Protein AF-A0A821KWC6-F1 (afdb_monomer_lite)

pLDDT: mean 82.24, std 21.54, range [26.92, 98.75]

Sequence (439 aa):
MLNTHILFLFHLLSICLYTNAFIPYPIIGDGAQTSDSITHTEITQAGFIRCLARFFYDTRIHPNNNNGHTVNEKEYFTNAHTIDDLYKLAYPAYSQAQVELYSLPLKLVLDFVMTSNALVDFDPKTKKLSAAHFDSEAFINGSRRILRLRKTVVNDARTTGKDLTDARQSLGRLLHTLQDFYSHSNWIEMGKTNINGLIGVRENVGSVAGRNQPTCTKNGCTRIERKCTLWERITYRKCPLVYYDCKNNIRPDINNRKLLTSGYLFNQFDENYNLLSKPTNVEKCSHGGVIDDSAHVPAIGGINKDSNTLILSPHSNLHFKAVSLAVLATEQFFNNLRKDIGDKNFNRLFMITPTQAQSQAASNAVKSGHRFRFFTSSLSVSTTQDNSLLTNLTNWIKKRINMIKAILSGWFSRHKNSDVPTYDIKDLGYDSKDMKYFR

Radius of gyration: 22.31 Å; chains: 1; bounding box: 63×44×68 Å

Secondary structure (DSSP, 8-state):
---SSSSSSSSTTTGGGSEETTEEGGG--TTS-------HHHHHHHHHHHHHHHHHIIIIIHHHHTTT----HHHHHHS-B-HHHHHHHH-TT--HHHHHHHHHHHHHHHHHHHHHHHGGGTSTTTTTBHHHHT-TT-HHHHHHHHHHHHHHHHHHHHSTT---HHHHHHHHHHHHHHHHHHHHBSTTTTT--S--TTTTT-S--SPBPPTTS--B-TTS-EEEEEPPPHHHHHHT---SEEEEE-TT-B-HHHHHTT-B-BPBPTTEE-TT--EEPPPTTTTPPB--STT-GGGGSSSPS----SSSSTTT-TTGGGHHHHHHHHHHHHHHHHHHHHHHH-HHHHHHHHTSS--HHHHHHHHHHHHTT---SS--TT--B-S--STHHHHHHHHHHHHHHHHHHHHHHHHHTT----PPP---GGGGS--TTTTGGG-

Structure (mmCIF, N/CA/C/O backbone):
data_AF-A0A821KWC6-F1
#
_entry.id   AF-A0A821KWC6-F1
#
loop_
_atom_site.group_PDB
_atom_site.id
_atom_site.type_symbol
_atom_site.label_atom_id
_atom_site.label_alt_id
_atom_site.label_comp_id
_atom_site.label_asym_id
_atom_site.label_entity_id
_atom_site.label_seq_id
_atom_site.pdbx_PDB_ins_code
_atom_site.Cartn_x
_atom_site.Cartn_y
_atom_site.Cartn_z
_atom_site.occupancy
_atom_site.B_iso_or_equiv
_atom_site.auth_seq_id
_atom_site.auth_comp_id
_atom_site.auth_asym_id
_atom_site.auth_atom_id
_atom_site.pdbx_PDB_model_num
ATOM 1 N N . MET A 1 1 ? 26.840 5.717 39.608 1.00 36.81 1 MET A N 1
ATOM 2 C CA . MET A 1 1 ? 25.381 5.682 39.367 1.00 36.81 1 MET A CA 1
ATOM 3 C C . MET A 1 1 ? 24.954 6.978 38.688 1.00 36.81 1 MET A C 1
ATOM 5 O O . MET A 1 1 ? 24.663 7.926 39.392 1.00 36.81 1 MET A O 1
ATOM 9 N N . LEU A 1 2 ? 25.007 7.039 37.353 1.00 29.22 2 LEU A N 1
ATOM 10 C CA . LEU A 1 2 ? 24.285 7.980 36.472 1.00 29.22 2 LEU A CA 1
ATOM 11 C C . LEU A 1 2 ? 24.812 7.730 35.043 1.00 29.22 2 LEU A C 1
ATOM 13 O O . LEU A 1 2 ? 25.746 8.393 34.617 1.00 29.22 2 LEU A O 1
ATOM 17 N N . ASN A 1 3 ? 24.339 6.693 34.340 1.00 32.12 3 ASN A N 1
ATOM 18 C CA . ASN A 1 3 ? 24.624 6.568 32.894 1.00 32.12 3 ASN A CA 1
ATOM 19 C C . ASN A 1 3 ? 23.718 5.588 32.127 1.00 32.12 3 ASN A C 1
ATOM 21 O O . ASN A 1 3 ? 24.110 5.018 31.117 1.00 32.12 3 ASN A O 1
ATOM 25 N N . THR A 1 4 ? 22.482 5.386 32.584 1.00 28.62 4 THR A N 1
ATOM 26 C CA . THR A 1 4 ? 21.503 4.498 31.925 1.00 28.62 4 THR A CA 1
ATOM 27 C C . THR A 1 4 ? 20.321 5.245 31.303 1.00 28.62 4 THR A C 1
ATOM 29 O O . THR A 1 4 ? 19.531 4.645 30.583 1.00 28.62 4 THR A O 1
ATOM 32 N N . HIS A 1 5 ? 20.220 6.566 31.491 1.00 29.06 5 HIS A N 1
ATOM 33 C CA . HIS A 1 5 ? 19.120 7.376 30.946 1.00 29.06 5 HIS A CA 1
ATOM 34 C C . HIS A 1 5 ? 19.426 8.059 29.600 1.00 29.06 5 HIS A C 1
ATOM 36 O O . HIS A 1 5 ? 18.504 8.537 28.947 1.00 29.06 5 HIS A O 1
ATOM 42 N N . ILE A 1 6 ? 20.682 8.050 29.138 1.00 31.14 6 ILE A N 1
ATOM 43 C CA . ILE A 1 6 ? 21.081 8.641 27.843 1.00 31.14 6 ILE A CA 1
ATOM 44 C C . ILE A 1 6 ? 20.946 7.629 26.686 1.00 31.14 6 ILE A C 1
ATOM 46 O O . ILE A 1 6 ? 20.696 8.015 25.548 1.00 31.14 6 ILE A O 1
ATOM 50 N N . LEU A 1 7 ? 20.974 6.326 26.980 1.00 30.16 7 LEU A N 1
ATOM 51 C CA . LEU A 1 7 ? 20.788 5.256 25.989 1.00 30.16 7 LEU A CA 1
ATOM 52 C C . LEU A 1 7 ? 19.322 5.061 25.553 1.00 30.16 7 LEU A C 1
ATOM 54 O O . LEU A 1 7 ? 19.069 4.534 24.474 1.00 30.16 7 LEU A O 1
ATOM 58 N N . PHE A 1 8 ? 18.346 5.527 26.340 1.00 30.95 8 PHE A N 1
ATOM 59 C CA . PHE A 1 8 ? 16.921 5.295 26.056 1.00 30.95 8 PHE A CA 1
ATOM 60 C C . PHE A 1 8 ? 16.303 6.323 25.092 1.00 30.95 8 PHE A C 1
ATOM 62 O O . PHE A 1 8 ? 15.314 6.036 24.420 1.00 30.95 8 PHE A O 1
ATOM 69 N N . LEU A 1 9 ? 16.898 7.516 24.983 1.00 30.75 9 LEU A N 1
ATOM 70 C CA . LEU A 1 9 ? 16.426 8.588 24.096 1.00 30.75 9 LEU A CA 1
ATOM 71 C C . LEU A 1 9 ? 16.830 8.383 22.626 1.00 30.75 9 LEU A C 1
ATOM 73 O O . LEU A 1 9 ? 16.175 8.922 21.738 1.00 30.75 9 LEU A O 1
ATOM 77 N N . PHE A 1 10 ? 17.833 7.543 22.355 1.00 32.44 10 PHE A N 1
ATOM 78 C CA . PHE A 1 10 ? 18.318 7.272 20.996 1.00 32.44 10 PHE A CA 1
ATOM 79 C C . PHE A 1 10 ? 17.598 6.132 20.267 1.00 32.44 10 PHE A C 1
ATOM 81 O O . PHE A 1 10 ? 17.632 6.070 19.041 1.00 32.44 10 PHE A O 1
ATOM 88 N N . HIS A 1 11 ? 16.861 5.280 20.980 1.00 31.97 11 HIS A N 1
ATOM 89 C CA . HIS A 1 11 ? 15.951 4.313 20.354 1.00 31.97 11 HIS A CA 1
ATOM 90 C C . HIS A 1 11 ? 14.660 4.966 19.818 1.00 31.97 11 HIS A C 1
ATOM 92 O O . HIS A 1 11 ? 14.009 4.423 18.928 1.00 31.97 11 HIS A O 1
ATOM 98 N N . LEU A 1 12 ? 14.303 6.160 20.312 1.00 33.28 12 LEU A N 1
ATOM 99 C CA . LEU A 1 12 ? 13.007 6.810 20.063 1.00 33.28 12 LEU A CA 1
ATOM 100 C C . LEU A 1 12 ? 12.940 7.707 18.815 1.00 33.28 12 LEU A C 1
ATOM 102 O O . LEU A 1 12 ? 11.840 8.060 18.400 1.00 33.28 12 LEU A O 1
ATOM 106 N N . LEU A 1 13 ? 14.066 8.044 18.180 1.00 33.25 13 LEU A N 1
ATOM 107 C CA . LEU A 1 13 ? 14.071 8.811 16.921 1.00 33.25 13 LEU A CA 1
ATOM 108 C C . LEU A 1 13 ? 14.334 7.960 15.678 1.00 33.25 13 LEU A C 1
ATOM 110 O O . LEU A 1 13 ? 14.036 8.397 14.572 1.00 33.25 13 LEU A O 1
ATOM 114 N N . SER A 1 14 ? 14.821 6.733 15.850 1.00 33.91 14 SER A N 1
ATOM 115 C CA . SER A 1 14 ? 15.209 5.888 14.724 1.00 33.91 14 SER A CA 1
ATOM 116 C C . SER A 1 14 ? 14.021 5.152 14.098 1.00 33.91 14 SER A C 1
ATOM 118 O O . SER A 1 14 ? 14.001 4.937 12.891 1.00 33.91 14 SER A O 1
ATOM 120 N N . ILE A 1 15 ? 12.977 4.825 14.877 1.00 34.91 15 ILE A N 1
ATOM 121 C CA . ILE A 1 15 ? 11.899 3.943 14.395 1.00 34.91 15 ILE A CA 1
ATOM 122 C C . ILE A 1 15 ? 10.926 4.633 13.424 1.00 34.91 15 ILE A C 1
ATOM 124 O O . ILE A 1 15 ? 10.483 4.035 12.448 1.00 34.91 15 ILE A O 1
ATOM 128 N N . CYS A 1 16 ? 10.706 5.937 13.598 1.00 33.06 16 CYS A N 1
ATOM 129 C CA . CYS A 1 16 ? 9.899 6.756 12.687 1.00 33.06 16 CYS A CA 1
ATOM 130 C C . CYS A 1 16 ? 10.549 7.012 11.322 1.00 33.06 16 CYS A C 1
ATOM 132 O O . CYS A 1 16 ? 9.898 7.583 10.445 1.00 33.06 16 CYS A O 1
ATOM 134 N N . LEU A 1 17 ? 11.818 6.641 11.165 1.00 34.53 17 LEU A N 1
ATOM 135 C CA . LEU A 1 17 ? 12.586 6.903 9.965 1.00 34.53 17 LEU A CA 1
ATOM 136 C C . LEU A 1 17 ? 12.649 5.676 9.046 1.00 34.53 17 LEU A C 1
ATOM 138 O O . LEU A 1 17 ? 13.048 5.854 7.909 1.00 34.53 17 LEU A O 1
ATOM 142 N N . TYR A 1 18 ? 12.186 4.476 9.453 1.00 39.88 18 TYR A N 1
ATOM 143 C CA . TYR A 1 18 ? 12.576 3.220 8.790 1.00 39.88 18 TYR A CA 1
ATOM 144 C C . TYR A 1 18 ? 11.977 2.874 7.411 1.00 39.88 18 TYR A C 1
ATOM 146 O O . TYR A 1 18 ? 12.364 1.871 6.810 1.00 39.88 18 TYR A O 1
ATOM 154 N N . THR A 1 19 ? 11.115 3.715 6.854 1.00 35.59 19 THR A N 1
ATOM 155 C CA . THR A 1 19 ? 10.655 3.625 5.461 1.00 35.59 19 THR A CA 1
ATOM 156 C C . THR A 1 19 ? 10.680 5.036 4.895 1.00 35.59 19 THR A C 1
ATOM 158 O O . THR A 1 19 ? 9.988 5.900 5.430 1.00 35.59 19 THR A O 1
ATOM 161 N N . ASN A 1 20 ? 11.465 5.309 3.855 1.00 39.12 20 ASN A N 1
ATOM 162 C CA . ASN A 1 20 ? 11.176 6.479 3.034 1.00 39.12 20 ASN A CA 1
ATOM 163 C C . ASN A 1 20 ? 10.318 5.995 1.895 1.00 39.12 20 ASN A C 1
ATOM 165 O O . ASN A 1 20 ? 10.794 5.283 1.015 1.00 39.12 20 ASN A O 1
ATOM 169 N N . ALA A 1 21 ? 9.084 6.470 1.880 1.00 54.44 21 ALA A N 1
ATOM 170 C CA . ALA A 1 21 ? 8.213 6.256 0.755 1.00 54.44 21 ALA A CA 1
ATOM 171 C C . ALA A 1 21 ? 7.944 4.756 0.503 1.00 54.44 21 ALA A C 1
ATOM 173 O O . ALA A 1 21 ? 7.727 4.035 1.480 1.00 54.44 21 ALA A O 1
ATOM 174 N N . PHE A 1 22 ? 7.976 4.288 -0.749 1.00 50.22 22 PHE A N 1
ATOM 175 C CA . PHE A 1 22 ? 7.887 2.857 -1.063 1.00 50.22 22 PHE A CA 1
ATOM 176 C C . PHE A 1 22 ? 9.208 2.073 -0.821 1.00 50.22 22 PHE A C 1
ATOM 178 O O . PHE A 1 22 ? 9.416 1.024 -1.416 1.00 50.22 22 PHE A O 1
ATOM 185 N N . ILE A 1 23 ? 10.147 2.588 -0.004 1.00 43.69 23 ILE A N 1
ATOM 186 C CA . ILE A 1 23 ? 11.490 2.004 0.205 1.00 43.69 23 ILE A CA 1
ATOM 187 C C . ILE A 1 23 ? 11.849 1.915 1.705 1.00 43.69 23 ILE A C 1
ATOM 189 O O . ILE A 1 23 ? 11.586 2.845 2.475 1.00 43.69 23 ILE A O 1
ATOM 193 N N . PRO A 1 24 ? 12.563 0.862 2.146 1.00 36.88 24 PRO A N 1
ATOM 194 C CA . PRO A 1 24 ? 13.120 0.756 3.498 1.00 36.88 24 PRO A CA 1
ATOM 195 C C . PRO A 1 24 ? 14.348 1.672 3.774 1.00 36.88 24 PRO A C 1
ATOM 197 O O . PRO A 1 24 ? 15.262 1.799 2.965 1.00 36.88 24 PRO A O 1
ATOM 200 N N . TYR A 1 25 ? 14.432 2.275 4.967 1.00 38.72 25 TYR A N 1
ATOM 201 C CA . TYR A 1 25 ? 15.448 3.264 5.415 1.00 38.72 25 TYR A CA 1
ATOM 202 C C . TYR A 1 25 ? 16.866 2.794 5.755 1.00 38.72 25 TYR A C 1
ATOM 204 O O . TYR A 1 25 ? 17.677 3.683 5.976 1.00 38.72 25 TYR A O 1
ATOM 212 N N . PRO A 1 26 ? 17.298 1.516 5.767 1.00 34.59 26 PRO A N 1
ATOM 213 C CA . PRO A 1 26 ? 18.737 1.250 5.926 1.00 34.59 26 PRO A CA 1
ATOM 214 C C . PRO A 1 26 ? 19.616 1.945 4.855 1.00 34.59 26 PRO A C 1
ATOM 216 O O . PRO A 1 26 ? 20.838 1.914 4.933 1.00 34.59 26 PRO A O 1
ATOM 219 N N . ILE A 1 27 ? 18.985 2.570 3.856 1.00 37.25 27 ILE A N 1
ATOM 220 C CA . ILE A 1 27 ? 19.553 3.297 2.727 1.00 37.25 27 ILE A CA 1
ATOM 221 C C . ILE A 1 27 ? 19.577 4.830 2.954 1.00 37.25 27 ILE A C 1
ATOM 223 O O . ILE A 1 27 ? 20.298 5.554 2.269 1.00 37.25 27 ILE A O 1
ATOM 227 N N . ILE A 1 28 ? 18.825 5.360 3.922 1.00 39.12 28 ILE A N 1
ATOM 228 C CA . ILE A 1 28 ? 18.679 6.801 4.164 1.00 39.12 28 ILE A CA 1
ATOM 229 C C . ILE A 1 28 ? 19.011 7.075 5.623 1.00 39.12 28 ILE A C 1
ATOM 231 O O . ILE A 1 28 ? 18.931 6.239 6.505 1.00 39.12 28 ILE A O 1
ATOM 235 N N . GLY A 1 29 ? 19.490 8.259 5.872 1.00 32.12 29 GLY A N 1
ATOM 236 C CA . GLY A 1 29 ? 19.976 8.702 7.150 1.00 32.12 29 GLY A CA 1
ATOM 237 C C . GLY A 1 29 ? 20.628 10.034 6.915 1.00 32.12 29 GLY A C 1
ATOM 238 O O . GLY A 1 29 ? 20.449 10.626 5.847 1.00 32.12 29 GLY A O 1
ATOM 239 N N . ASP A 1 30 ? 21.284 10.511 7.957 1.00 34.50 30 ASP A N 1
ATOM 240 C CA . ASP A 1 30 ? 21.000 11.809 8.567 1.00 34.50 30 ASP A CA 1
ATOM 241 C C . ASP A 1 30 ? 21.490 13.047 7.776 1.00 34.50 30 ASP A C 1
ATOM 243 O O . ASP A 1 30 ? 22.080 13.981 8.308 1.00 34.50 30 ASP A O 1
ATOM 247 N N . GLY A 1 31 ? 21.270 13.064 6.462 1.00 36.91 31 GLY A N 1
ATOM 248 C CA . GLY A 1 31 ? 21.761 14.071 5.529 1.00 36.91 31 GLY A CA 1
ATOM 249 C C . GLY A 1 31 ? 21.396 13.844 4.057 1.00 36.91 31 GLY A C 1
ATOM 250 O O . GLY A 1 31 ? 21.562 14.769 3.262 1.00 36.91 31 GLY A O 1
ATOM 251 N N . ALA A 1 32 ? 20.859 12.684 3.656 1.00 37.00 32 ALA A N 1
ATOM 252 C CA . ALA A 1 32 ? 20.119 12.612 2.396 1.00 37.00 32 ALA A CA 1
ATOM 253 C C . ALA A 1 32 ? 18.797 13.345 2.630 1.00 37.00 32 ALA A C 1
ATOM 255 O O . ALA A 1 32 ? 18.061 12.963 3.535 1.00 37.00 32 ALA A O 1
ATOM 256 N N . GLN A 1 33 ? 18.567 14.440 1.892 1.00 42.09 33 GLN A N 1
ATOM 257 C CA . GLN A 1 33 ? 17.364 15.280 1.941 1.00 42.09 33 GLN A CA 1
ATOM 258 C C . GLN A 1 33 ? 16.172 14.488 2.476 1.00 42.09 33 GLN A C 1
ATOM 260 O O . GLN A 1 33 ? 15.801 13.496 1.852 1.00 42.09 33 GLN A O 1
ATOM 265 N N . THR A 1 34 ? 15.625 14.902 3.626 1.00 46.59 34 THR A N 1
ATOM 266 C CA . THR A 1 34 ? 14.348 14.403 4.150 1.00 46.59 34 THR A CA 1
ATOM 267 C C . THR A 1 34 ? 13.349 14.514 3.013 1.00 46.59 34 THR A C 1
ATOM 269 O O . THR A 1 34 ? 12.854 15.607 2.734 1.00 46.59 34 THR A O 1
ATOM 272 N N . SER A 1 35 ? 13.187 13.439 2.254 1.00 56.09 35 SER A N 1
ATOM 273 C CA . SER A 1 35 ? 12.384 13.487 1.054 1.00 56.09 35 SER A CA 1
ATOM 274 C C . SER A 1 35 ? 10.967 13.700 1.571 1.00 56.09 35 SER A C 1
ATOM 276 O O . SER A 1 35 ? 10.542 12.952 2.450 1.00 56.09 35 SER A O 1
ATOM 278 N N . ASP A 1 36 ? 10.245 14.721 1.097 1.00 70.88 36 ASP A N 1
ATOM 279 C CA . ASP A 1 36 ? 8.818 14.918 1.425 1.00 70.88 36 ASP A CA 1
ATOM 280 C C . ASP A 1 36 ? 7.946 13.764 0.847 1.00 70.88 36 ASP A C 1
ATOM 282 O O . ASP A 1 36 ? 6.796 13.965 0.461 1.00 70.88 36 ASP A O 1
ATOM 286 N N . SER A 1 37 ? 8.529 12.578 0.658 1.00 81.81 37 SER A N 1
ATOM 287 C CA . SER A 1 37 ? 7.903 11.401 0.091 1.00 81.81 37 SER A CA 1
ATOM 288 C C . SER A 1 37 ? 6.999 10.748 1.120 1.00 81.81 37 SER A C 1
ATOM 290 O O . SER A 1 37 ? 7.287 10.759 2.314 1.00 81.81 37 SER A O 1
ATOM 292 N N . ILE A 1 38 ? 5.935 10.132 0.629 1.00 83.81 38 ILE A N 1
ATOM 293 C CA . ILE A 1 38 ? 4.884 9.545 1.451 1.00 83.81 38 ILE A CA 1
ATOM 294 C C . ILE A 1 38 ? 5.046 8.028 1.460 1.00 83.81 38 ILE A C 1
ATOM 296 O O . ILE A 1 38 ? 5.144 7.414 0.396 1.00 83.81 38 ILE A O 1
ATOM 300 N N . THR A 1 39 ? 5.065 7.429 2.650 1.00 84.38 39 THR A N 1
ATOM 301 C CA . THR A 1 39 ? 5.297 5.987 2.861 1.00 84.38 39 THR A CA 1
ATOM 302 C C . THR A 1 39 ? 4.055 5.127 2.624 1.00 84.38 39 THR A C 1
ATOM 304 O O . THR A 1 39 ? 2.923 5.608 2.717 1.00 84.38 39 THR A O 1
ATOM 307 N N . HIS A 1 40 ? 4.231 3.812 2.433 1.00 86.44 40 HIS A N 1
ATOM 308 C CA . HIS A 1 40 ? 3.112 2.854 2.485 1.00 86.44 40 HIS A CA 1
ATOM 309 C C . HIS A 1 40 ? 2.303 2.944 3.777 1.00 86.44 40 HIS A C 1
ATOM 311 O O . HIS A 1 40 ? 1.082 2.763 3.784 1.00 86.44 40 HIS A O 1
ATOM 317 N N . THR A 1 41 ? 2.979 3.199 4.898 1.00 84.81 41 THR A N 1
ATOM 318 C CA . THR A 1 41 ? 2.339 3.288 6.210 1.00 84.81 41 THR A CA 1
ATOM 319 C C . THR A 1 41 ? 1.466 4.541 6.298 1.00 84.81 41 THR A C 1
ATOM 321 O O . THR A 1 41 ? 0.310 4.443 6.709 1.00 84.81 41 THR A O 1
ATOM 324 N N . GLU A 1 42 ? 1.934 5.681 5.787 1.00 87.38 42 GLU A N 1
ATOM 325 C CA . GLU A 1 42 ? 1.158 6.921 5.676 1.00 87.38 42 GLU A CA 1
ATOM 326 C C . GLU A 1 42 ? -0.013 6.776 4.691 1.00 87.38 42 GLU A C 1
ATOM 328 O O . GLU A 1 42 ? -1.128 7.195 5.006 1.00 87.38 42 GLU A O 1
ATOM 333 N N . ILE A 1 43 ? 0.187 6.103 3.549 1.00 93.00 43 ILE A N 1
ATOM 334 C CA . ILE A 1 43 ? -0.891 5.763 2.600 1.00 93.00 43 ILE A CA 1
ATOM 335 C C . ILE A 1 43 ? -1.957 4.894 3.279 1.00 93.00 43 ILE A C 1
ATOM 337 O O . ILE A 1 43 ? -3.158 5.146 3.143 1.00 93.00 43 ILE A O 1
ATOM 341 N N . THR A 1 44 ? -1.521 3.884 4.036 1.00 95.94 44 THR A N 1
ATOM 342 C CA . THR A 1 44 ? -2.394 2.969 4.781 1.00 95.94 44 THR A CA 1
ATOM 343 C C . THR A 1 44 ? -3.229 3.719 5.808 1.00 95.94 44 THR A C 1
ATOM 345 O O . THR A 1 44 ? -4.451 3.562 5.842 1.00 95.94 44 THR A O 1
ATOM 348 N N . GLN A 1 45 ? -2.590 4.569 6.611 1.00 95.00 45 GLN A N 1
ATOM 349 C CA . GLN A 1 45 ? -3.279 5.352 7.624 1.00 95.00 45 GLN A CA 1
ATOM 350 C C . GLN A 1 45 ? -4.249 6.361 6.994 1.00 95.00 45 GLN A C 1
ATOM 352 O O . GLN A 1 45 ? -5.392 6.456 7.439 1.00 95.00 45 GLN A O 1
ATOM 357 N N . ALA A 1 46 ? -3.846 7.061 5.929 1.00 94.19 46 ALA A N 1
ATOM 358 C CA . ALA A 1 46 ? -4.702 8.015 5.227 1.00 94.19 46 ALA A CA 1
ATOM 359 C C . ALA A 1 46 ? -5.944 7.344 4.620 1.00 94.19 46 ALA A C 1
ATOM 361 O O . ALA A 1 46 ? -7.067 7.821 4.807 1.00 94.19 46 ALA A O 1
ATOM 362 N N . GLY A 1 47 ? -5.766 6.208 3.938 1.00 96.56 47 GLY A N 1
ATOM 363 C CA . GLY A 1 47 ? -6.880 5.433 3.392 1.00 96.56 47 GLY A CA 1
ATOM 364 C C . GLY A 1 47 ? -7.810 4.889 4.483 1.00 96.56 47 GLY A C 1
ATOM 365 O O . GLY A 1 47 ? -9.031 4.892 4.307 1.00 96.56 47 GLY A O 1
ATOM 366 N N . PHE A 1 48 ? -7.258 4.486 5.634 1.00 98.38 48 PHE A N 1
ATOM 367 C CA . PHE A 1 48 ? -8.051 4.030 6.775 1.00 98.38 48 PHE A CA 1
ATOM 368 C C . PHE A 1 48 ? -8.853 5.163 7.427 1.00 98.38 48 PHE A C 1
ATOM 370 O O . PHE A 1 48 ? -10.044 4.982 7.659 1.00 98.38 48 PHE A O 1
ATOM 377 N N . ILE A 1 49 ? -8.255 6.338 7.671 1.00 97.38 49 ILE A N 1
ATOM 378 C CA . ILE A 1 49 ? -8.948 7.512 8.243 1.00 97.38 49 ILE A CA 1
ATOM 379 C C . ILE A 1 49 ? -10.172 7.881 7.396 1.00 97.38 49 ILE A C 1
ATOM 381 O O . ILE A 1 49 ? -11.262 8.078 7.931 1.00 97.38 49 ILE A O 1
ATOM 385 N N . ARG A 1 50 ? -10.026 7.894 6.066 1.00 96.31 50 ARG A N 1
ATOM 386 C CA . ARG A 1 50 ? -11.130 8.185 5.136 1.00 96.31 50 ARG A CA 1
ATOM 387 C C . ARG A 1 50 ? -12.253 7.145 5.220 1.00 96.31 50 ARG A C 1
ATOM 389 O O . ARG A 1 50 ? -13.430 7.505 5.200 1.00 96.31 50 ARG A O 1
ATOM 396 N N . CYS A 1 51 ? -11.911 5.864 5.368 1.00 97.81 51 CYS A N 1
ATOM 397 C CA . CYS A 1 51 ? -12.894 4.806 5.613 1.00 97.81 51 CYS A CA 1
ATOM 398 C C . CYS A 1 51 ? -13.551 4.929 7.000 1.00 97.81 51 CYS A C 1
ATOM 400 O O . CYS A 1 51 ? -14.755 4.708 7.129 1.00 97.81 51 CYS A O 1
ATOM 402 N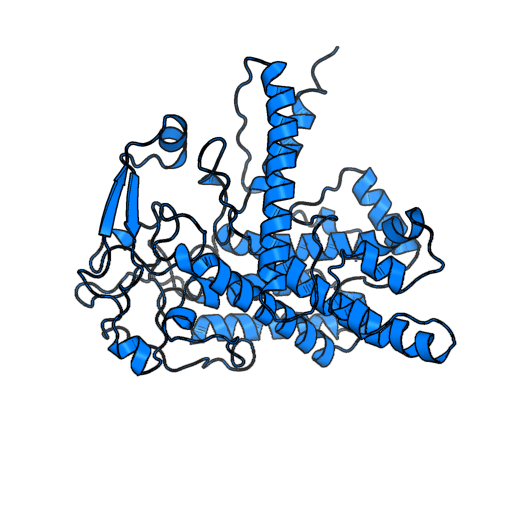 N . LEU A 1 52 ? -12.786 5.283 8.036 1.00 98.31 52 LEU A N 1
ATOM 403 C CA . LEU A 1 52 ? -13.273 5.450 9.405 1.00 98.31 52 LEU A CA 1
ATOM 404 C C . LEU A 1 52 ? -14.266 6.613 9.510 1.00 98.31 52 LEU A C 1
ATOM 406 O O . LEU A 1 52 ? -15.279 6.482 10.191 1.00 98.31 52 LEU A O 1
ATOM 410 N N . ALA A 1 53 ? -14.019 7.711 8.790 1.00 97.31 53 ALA A N 1
ATOM 411 C CA . ALA A 1 53 ? -14.955 8.827 8.698 1.00 97.31 53 ALA A CA 1
ATOM 412 C C . ALA A 1 53 ? -16.319 8.365 8.160 1.00 97.31 53 ALA A C 1
ATOM 414 O O . ALA A 1 53 ? -17.351 8.606 8.778 1.00 97.31 53 ALA A O 1
ATOM 415 N N . ARG A 1 54 ? -16.336 7.591 7.066 1.00 96.50 54 ARG A N 1
ATOM 416 C CA . ARG A 1 54 ? -17.578 6.989 6.545 1.00 96.50 54 ARG A CA 1
ATOM 417 C C . ARG A 1 54 ? -18.215 6.029 7.555 1.00 96.50 54 ARG A C 1
ATOM 419 O O . ARG A 1 54 ? -19.421 6.063 7.753 1.00 96.50 54 ARG A O 1
ATOM 426 N N . PHE A 1 55 ? -17.412 5.200 8.228 1.00 97.81 55 PHE A N 1
ATOM 427 C CA . PHE A 1 55 ? -17.903 4.283 9.261 1.00 97.81 55 PHE A CA 1
ATOM 428 C C . PHE A 1 55 ? -18.636 5.016 10.387 1.00 97.81 55 PHE A C 1
ATOM 430 O O . PHE A 1 55 ? -19.767 4.655 10.711 1.00 97.81 55 PHE A O 1
ATOM 437 N N . PHE A 1 56 ? -18.033 6.051 10.975 1.00 97.62 56 PHE A N 1
ATOM 438 C CA . PHE A 1 56 ? -18.687 6.817 12.034 1.00 97.62 56 PHE A CA 1
ATOM 439 C C . PHE A 1 56 ? -19.860 7.645 11.523 1.00 97.62 56 PHE A C 1
ATOM 441 O O . PHE A 1 56 ? -20.855 7.767 12.241 1.00 97.62 56 PHE A O 1
ATOM 448 N N . TYR A 1 57 ? -19.780 8.164 10.296 1.00 95.69 57 TYR A N 1
ATOM 449 C CA . TYR A 1 57 ? -20.904 8.858 9.688 1.00 95.69 57 TYR A CA 1
ATOM 450 C C . TYR A 1 57 ? -22.139 7.954 9.617 1.00 95.69 57 TYR A C 1
ATOM 452 O O . TYR A 1 57 ? -23.166 8.269 10.217 1.00 95.69 57 TYR A O 1
ATOM 460 N N . ASP A 1 58 ? -22.000 6.782 8.995 1.00 95.00 58 ASP A N 1
ATOM 461 C CA . ASP A 1 58 ? -23.108 5.851 8.772 1.00 95.00 58 ASP A CA 1
ATOM 462 C C . ASP A 1 58 ? -23.655 5.256 10.079 1.00 95.00 58 ASP A C 1
ATOM 464 O O . ASP A 1 58 ? -24.862 5.083 10.239 1.00 95.00 58 ASP A O 1
ATOM 468 N N . THR A 1 59 ? -22.770 4.909 11.020 1.00 95.25 59 THR A N 1
ATOM 469 C CA . THR A 1 59 ? -23.148 4.120 12.209 1.00 95.25 59 THR A CA 1
ATOM 470 C C . THR A 1 59 ? -23.507 4.960 13.429 1.00 95.25 59 THR A C 1
ATOM 472 O O . THR A 1 59 ? -24.106 4.435 14.370 1.00 95.25 59 THR A O 1
ATOM 475 N N . ARG A 1 60 ? -23.117 6.241 13.463 1.00 93.19 60 ARG A N 1
ATOM 476 C CA . ARG A 1 60 ? -23.280 7.105 14.642 1.00 93.19 60 ARG A CA 1
ATOM 477 C C . ARG A 1 60 ? -23.818 8.483 14.294 1.00 93.19 60 ARG A C 1
ATOM 479 O O . ARG A 1 60 ? -24.847 8.870 14.837 1.00 93.19 60 ARG A O 1
ATOM 486 N N . ILE A 1 61 ? -23.146 9.219 13.412 1.00 92.12 61 ILE A N 1
ATOM 487 C CA . ILE A 1 61 ? -23.439 10.644 13.199 1.00 92.12 61 ILE A CA 1
ATOM 488 C C . ILE A 1 61 ? -24.766 10.830 12.469 1.00 92.12 61 ILE A C 1
ATOM 490 O O . ILE A 1 61 ? -25.630 11.527 12.985 1.00 92.12 61 ILE A O 1
ATOM 494 N N . HIS A 1 62 ? -24.966 10.190 11.316 1.00 88.75 62 HIS A N 1
ATOM 495 C CA . HIS A 1 62 ? -26.204 10.327 10.548 1.00 88.75 62 HIS A CA 1
ATOM 496 C C . HIS A 1 62 ? -27.446 9.891 11.356 1.00 88.75 62 HIS A C 1
ATOM 498 O O . HIS A 1 62 ? -28.404 10.662 11.423 1.00 88.75 62 HIS A O 1
ATOM 504 N N . PRO A 1 63 ? -27.442 8.742 12.070 1.00 86.88 63 PRO A N 1
ATOM 505 C CA . PRO A 1 63 ? -28.540 8.387 12.973 1.00 86.88 63 PRO A CA 1
ATOM 506 C C . PRO A 1 63 ? -28.791 9.409 14.094 1.00 86.88 63 PRO A C 1
ATOM 508 O O . PRO A 1 63 ? -29.942 9.715 14.388 1.00 86.88 63 PRO A O 1
ATOM 511 N N . ASN A 1 64 ? -27.737 9.953 14.713 1.00 80.12 64 ASN A N 1
ATOM 512 C CA . ASN A 1 64 ? -27.868 10.939 15.791 1.00 80.12 64 ASN A CA 1
ATOM 513 C C . ASN A 1 64 ? -28.279 12.325 15.287 1.00 80.12 64 ASN A C 1
ATOM 515 O O . ASN A 1 64 ? -28.913 13.075 16.031 1.00 80.12 64 ASN A O 1
ATOM 519 N N . ASN A 1 65 ? -27.943 12.665 14.042 1.00 78.38 65 ASN A N 1
ATOM 520 C CA . ASN A 1 65 ? -28.353 13.924 13.440 1.00 78.38 65 ASN A CA 1
ATOM 521 C C . ASN A 1 65 ? -29.879 14.012 13.320 1.00 78.38 65 ASN A C 1
ATOM 523 O O . ASN A 1 65 ? -30.480 15.049 13.589 1.00 78.38 65 ASN A O 1
ATOM 527 N N . ASN A 1 66 ? -30.520 12.878 13.040 1.00 67.44 66 ASN A N 1
ATOM 528 C CA . ASN A 1 66 ? -31.977 12.760 13.037 1.00 67.44 66 ASN A CA 1
ATOM 529 C C . ASN A 1 66 ? -32.603 12.897 14.443 1.00 67.44 66 ASN A C 1
ATOM 531 O O . ASN A 1 66 ? -33.819 13.012 14.552 1.00 67.44 66 ASN A O 1
ATOM 535 N N . ASN A 1 67 ? -31.782 12.928 15.504 1.00 62.97 67 ASN A N 1
ATOM 536 C CA . ASN A 1 67 ? -32.186 13.030 16.910 1.00 62.97 67 ASN A CA 1
ATOM 537 C C . ASN A 1 67 ? -31.737 14.351 17.579 1.00 62.97 67 ASN A C 1
ATOM 539 O O . ASN A 1 67 ? -31.679 14.427 18.805 1.00 62.97 67 ASN A O 1
ATOM 543 N N . GLY A 1 68 ? -31.405 15.392 16.801 1.00 64.25 68 GLY A N 1
ATOM 544 C CA . GLY A 1 68 ? -31.145 16.746 17.320 1.00 64.25 68 GLY A CA 1
ATOM 545 C C . GLY A 1 68 ? -29.674 17.120 17.545 1.00 64.25 68 GLY A C 1
ATOM 546 O O . GLY A 1 68 ? -29.395 18.232 17.989 1.00 64.25 68 GLY A O 1
ATOM 547 N N . HIS A 1 69 ? -28.722 16.245 17.208 1.00 65.94 69 HIS A N 1
ATOM 548 C CA . HIS A 1 69 ? -27.337 16.663 16.961 1.00 65.94 69 HIS A CA 1
ATOM 549 C C . HIS A 1 69 ? -27.220 17.218 15.530 1.00 65.94 69 HIS A C 1
ATOM 551 O O . HIS A 1 69 ? -27.946 16.792 14.646 1.00 65.94 69 HIS A O 1
ATOM 557 N N . THR A 1 70 ? -26.339 18.179 15.254 1.00 77.12 70 THR A N 1
ATOM 558 C CA . THR A 1 70 ? -26.191 18.706 13.883 1.00 77.12 70 THR A CA 1
ATOM 559 C C . THR A 1 70 ? -24.726 18.802 13.495 1.00 77.12 70 THR A C 1
ATOM 561 O O . THR A 1 70 ? -24.118 19.869 13.566 1.00 77.12 70 THR A O 1
ATOM 564 N N . VAL A 1 71 ? -24.144 17.678 13.074 1.00 84.12 71 VAL A N 1
ATOM 565 C CA . VAL A 1 71 ? -22.893 17.699 12.304 1.00 84.12 71 VAL A CA 1
ATOM 566 C C . VAL A 1 71 ? -23.239 18.012 10.851 1.00 84.12 71 VAL A C 1
ATOM 568 O O . VAL A 1 71 ? -23.988 17.263 10.223 1.00 84.12 71 VAL A O 1
ATOM 571 N N . ASN A 1 72 ? -22.694 19.102 10.307 1.00 89.62 72 ASN A N 1
ATOM 572 C CA . ASN A 1 72 ? -22.862 19.444 8.897 1.00 89.62 72 ASN A CA 1
ATOM 573 C C . ASN A 1 72 ? -22.133 18.412 8.020 1.00 89.62 72 ASN A C 1
ATOM 575 O O . ASN A 1 72 ? -20.913 18.280 8.090 1.00 89.62 72 ASN A O 1
ATOM 579 N N . GLU A 1 73 ? -22.877 17.683 7.188 1.00 89.62 73 GLU A N 1
ATOM 580 C CA . GLU A 1 73 ? -22.333 16.609 6.346 1.00 89.62 73 GLU A CA 1
ATOM 581 C C . GLU A 1 73 ? -21.262 17.109 5.367 1.00 89.62 73 GLU A C 1
ATOM 583 O O . GLU A 1 73 ? -20.204 16.493 5.218 1.00 89.62 73 GLU A O 1
ATOM 588 N N . LYS A 1 74 ? -21.504 18.255 4.724 1.00 89.25 74 LYS A N 1
ATOM 589 C CA . LYS A 1 74 ? -20.569 18.828 3.754 1.00 89.25 74 LYS A CA 1
ATOM 590 C C . LYS A 1 74 ? -19.247 19.191 4.424 1.00 89.25 74 LYS A C 1
ATOM 592 O O . LYS A 1 74 ? -18.186 18.854 3.900 1.00 89.25 74 LYS A O 1
ATOM 597 N N . GLU A 1 75 ? -19.299 19.853 5.575 1.00 89.81 75 GLU A N 1
ATOM 598 C CA . GLU A 1 75 ? -18.102 20.207 6.345 1.00 89.81 75 GLU A CA 1
ATOM 599 C C . GLU A 1 75 ? -17.395 18.965 6.883 1.00 89.81 75 GLU A C 1
ATOM 601 O O . GLU A 1 75 ? -16.174 18.876 6.793 1.00 89.81 75 GLU A O 1
ATOM 606 N N . TYR A 1 76 ? -18.149 17.976 7.368 1.00 91.50 76 TYR A N 1
ATOM 607 C CA . TYR A 1 76 ? -17.601 16.718 7.866 1.00 91.50 76 TYR A CA 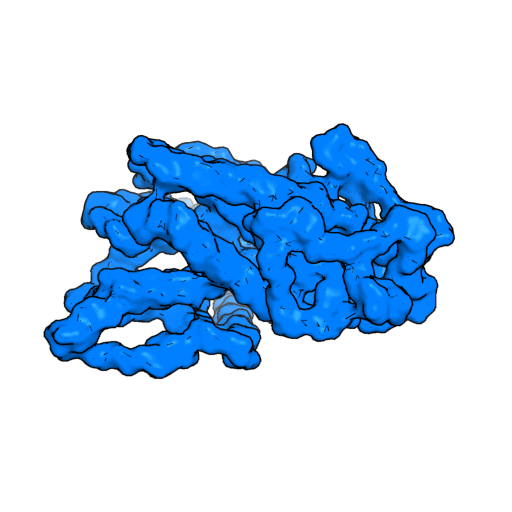1
ATOM 608 C C . TYR A 1 76 ? -16.714 16.033 6.825 1.00 91.50 76 TYR A C 1
ATOM 610 O O . TYR A 1 76 ? -15.589 15.645 7.133 1.00 91.50 76 TYR A O 1
ATOM 618 N N . PHE A 1 77 ? -17.185 15.935 5.582 1.00 90.56 77 PHE A N 1
ATOM 619 C CA . PHE A 1 77 ? -16.441 15.270 4.516 1.00 90.56 77 PHE A CA 1
ATOM 620 C C . PHE A 1 77 ? -15.374 16.158 3.851 1.00 90.56 77 PHE A C 1
ATOM 622 O O . PHE A 1 77 ? -14.405 15.627 3.291 1.00 90.56 77 PHE A O 1
ATOM 629 N N . THR A 1 78 ? -15.502 17.486 3.945 1.00 87.50 78 THR A N 1
ATOM 630 C CA . THR A 1 78 ? -14.527 18.446 3.392 1.00 87.50 78 THR A CA 1
ATOM 631 C C . THR A 1 78 ? -13.346 18.692 4.328 1.00 87.50 78 THR A C 1
ATOM 633 O O . THR A 1 78 ? -12.208 18.797 3.869 1.00 87.50 78 THR A O 1
ATOM 636 N N . ASN A 1 79 ? -13.587 18.755 5.637 1.00 90.12 79 ASN A N 1
ATOM 637 C CA . ASN A 1 79 ? -12.549 19.024 6.623 1.00 90.12 79 ASN A CA 1
ATOM 638 C C . ASN A 1 79 ? -11.610 17.824 6.786 1.00 90.12 79 ASN A C 1
ATOM 640 O O . ASN A 1 79 ? -12.002 16.667 6.625 1.00 90.12 79 ASN A O 1
ATOM 644 N N . ALA A 1 80 ? -10.348 18.113 7.101 1.00 90.69 80 ALA A N 1
ATOM 645 C CA . ALA A 1 80 ? -9.374 17.089 7.442 1.00 90.69 80 ALA A CA 1
ATOM 646 C C . ALA A 1 80 ? -9.509 16.706 8.917 1.00 90.69 80 ALA A C 1
ATOM 648 O O . ALA A 1 80 ? -9.510 17.585 9.775 1.00 90.69 80 ALA A O 1
ATOM 649 N N . HIS A 1 81 ? -9.566 15.404 9.201 1.00 92.88 81 HIS A N 1
ATOM 650 C CA . HIS A 1 81 ? -9.726 14.881 10.559 1.00 92.88 81 HIS A CA 1
ATOM 651 C C . HIS A 1 81 ? -8.607 13.907 10.899 1.00 92.88 81 HIS A C 1
ATOM 653 O O . HIS A 1 81 ? -8.211 13.091 10.063 1.00 92.88 81 HIS A O 1
ATOM 659 N N . THR A 1 82 ? -8.109 13.975 12.128 1.00 94.50 82 THR A N 1
ATOM 660 C CA . THR A 1 82 ? -7.367 12.877 12.755 1.00 94.50 82 THR A CA 1
ATOM 661 C C . THR A 1 82 ? -8.333 11.786 13.226 1.00 94.50 82 THR A C 1
ATOM 663 O O . THR A 1 82 ? -9.552 11.961 13.228 1.00 94.50 82 THR A O 1
ATOM 666 N N . ILE A 1 83 ? -7.804 10.646 13.676 1.00 96.44 83 ILE A N 1
ATOM 667 C CA . ILE A 1 83 ? -8.636 9.612 14.312 1.00 96.44 83 ILE A CA 1
ATOM 668 C C . ILE A 1 83 ? -9.351 10.176 15.547 1.00 96.44 83 ILE A C 1
ATOM 670 O O . ILE A 1 83 ? -10.538 9.918 15.720 1.00 96.44 83 ILE A O 1
ATOM 674 N N . ASP A 1 84 ? -8.676 10.977 16.371 1.00 96.88 84 ASP A N 1
ATOM 675 C CA . ASP A 1 84 ? -9.264 11.512 17.604 1.00 96.88 84 ASP A CA 1
ATOM 676 C C . ASP A 1 84 ? -10.367 12.533 17.323 1.00 96.88 84 ASP A C 1
ATOM 678 O O . ASP A 1 84 ? -11.406 12.491 17.983 1.00 96.88 84 ASP A O 1
ATOM 682 N N . ASP A 1 85 ? -10.207 13.359 16.284 1.00 96.06 85 ASP A N 1
ATOM 683 C CA . ASP A 1 85 ? -11.267 14.260 15.813 1.00 96.06 85 ASP A CA 1
ATOM 684 C C . ASP A 1 85 ? -12.520 13.465 15.417 1.00 96.06 85 ASP A C 1
ATOM 686 O O . ASP A 1 85 ? -13.637 13.801 15.816 1.00 96.06 85 ASP A O 1
ATOM 690 N N . LEU A 1 86 ? -12.341 12.349 14.697 1.00 97.50 86 LEU A N 1
ATOM 691 C CA . LEU A 1 86 ? -13.445 11.477 14.298 1.00 97.50 86 LEU A CA 1
ATOM 692 C C . LEU A 1 86 ? -14.148 10.831 15.503 1.00 97.50 86 LEU A C 1
ATOM 694 O O . LEU A 1 86 ? -15.379 10.787 15.527 1.00 97.50 86 LEU A O 1
ATOM 698 N N . TYR A 1 87 ? -13.407 10.374 16.520 1.00 97.56 87 TYR A N 1
ATOM 699 C CA . TYR A 1 87 ? -14.008 9.882 17.768 1.00 97.56 87 TYR A CA 1
ATOM 700 C C . TYR A 1 87 ? -14.751 10.994 18.509 1.00 97.56 87 TYR A C 1
ATOM 702 O O . TYR A 1 87 ? -15.852 10.756 19.003 1.00 97.56 87 TYR A O 1
ATOM 710 N N . LYS A 1 88 ? -14.190 12.207 18.577 1.00 95.56 88 LYS A N 1
ATOM 711 C CA . LYS A 1 88 ? -14.831 13.339 19.252 1.00 95.56 88 LYS A CA 1
ATOM 712 C C . LYS A 1 88 ? -16.145 13.737 18.576 1.00 95.56 88 LYS A C 1
ATOM 714 O O . LYS A 1 88 ? -17.119 14.012 19.273 1.00 95.56 88 LYS A O 1
ATOM 719 N N . LEU A 1 89 ? -16.193 13.710 17.243 1.00 94.50 89 LEU A N 1
ATOM 720 C CA . LEU A 1 89 ? -17.409 13.961 16.461 1.00 94.50 89 LEU A CA 1
ATOM 721 C C . LEU A 1 89 ? -18.444 12.835 16.615 1.00 94.50 89 LEU A C 1
ATOM 723 O O . LEU A 1 89 ? -19.635 13.110 16.735 1.00 94.50 89 LEU A O 1
ATOM 727 N N . ALA A 1 90 ? -18.006 11.573 16.649 1.00 94.81 90 ALA A N 1
ATOM 728 C CA . ALA A 1 90 ? -18.894 10.420 16.821 1.00 94.81 90 ALA A CA 1
ATOM 729 C C . ALA A 1 90 ? -19.434 10.268 18.258 1.00 94.81 90 ALA A C 1
ATOM 731 O O . ALA A 1 90 ? -20.527 9.731 18.454 1.00 94.81 90 ALA A O 1
ATOM 732 N N . TYR A 1 91 ? -18.679 10.739 19.256 1.00 94.00 91 TYR A N 1
ATOM 733 C CA . TYR A 1 91 ? -18.981 10.640 20.685 1.00 94.00 91 TYR A CA 1
ATOM 734 C C . TYR A 1 91 ? -18.820 12.006 21.376 1.00 94.00 91 TYR A C 1
ATOM 736 O O . TYR A 1 91 ? -17.891 12.198 22.166 1.00 94.00 91 TYR A O 1
ATOM 744 N N . PRO A 1 92 ? -19.732 12.969 21.141 1.00 91.69 92 PRO A N 1
ATOM 745 C CA . PRO A 1 92 ? -19.582 14.339 21.642 1.00 91.69 92 PRO A CA 1
ATOM 746 C C . PRO A 1 92 ? -19.483 14.425 23.173 1.00 91.69 92 PRO A C 1
ATOM 748 O O . PRO A 1 92 ? -18.782 15.297 23.692 1.00 91.69 92 PRO A O 1
ATOM 751 N N . ALA A 1 93 ? -20.114 13.482 23.885 1.00 92.69 93 ALA A N 1
ATOM 752 C CA . ALA A 1 93 ? -20.088 13.369 25.343 1.00 92.69 93 ALA A CA 1
ATOM 753 C C . ALA A 1 93 ? -18.731 12.930 25.926 1.00 92.69 93 ALA A C 1
ATOM 755 O O . ALA A 1 93 ? -18.520 13.067 27.128 1.00 92.69 93 ALA A O 1
ATOM 756 N N . TYR A 1 94 ? -17.811 12.395 25.115 1.00 95.25 94 TYR A N 1
ATOM 757 C CA . TYR A 1 94 ? -16.496 11.991 25.609 1.00 95.25 94 TYR A CA 1
ATOM 758 C C . TYR A 1 94 ? -15.636 13.211 25.942 1.00 95.25 94 TYR A C 1
ATOM 760 O O . TYR A 1 94 ? -15.504 14.143 25.143 1.00 95.25 94 TYR A O 1
ATOM 768 N N . SER A 1 95 ? -14.999 13.190 27.110 1.00 97.38 95 SER A N 1
ATOM 769 C CA . SER A 1 95 ? -13.883 14.084 27.415 1.00 97.38 95 SER A CA 1
ATOM 770 C C . SER A 1 95 ? -12.675 13.763 26.527 1.00 97.38 95 SER A C 1
ATOM 772 O O . SER A 1 95 ? -12.597 12.692 25.922 1.00 97.38 95 SER A O 1
ATOM 774 N N . GLN A 1 96 ? -11.695 14.667 26.477 1.00 95.44 96 GLN A N 1
ATOM 775 C CA . GLN A 1 96 ? -10.455 14.438 25.728 1.00 95.44 96 GLN A CA 1
ATOM 776 C C . GLN A 1 96 ? -9.740 13.148 26.173 1.00 95.44 96 GLN A C 1
ATOM 778 O O . GLN A 1 96 ? -9.361 12.325 25.345 1.00 95.44 96 GLN A O 1
ATOM 783 N N . ALA A 1 97 ? -9.653 12.914 27.486 1.00 96.25 97 ALA A N 1
ATOM 784 C CA . ALA A 1 97 ? -9.051 11.700 28.038 1.00 96.25 97 ALA A CA 1
ATOM 785 C C . ALA A 1 97 ? -9.817 10.425 27.639 1.00 96.25 97 ALA A C 1
ATOM 787 O O . ALA A 1 97 ? -9.215 9.372 27.436 1.00 96.25 97 ALA A O 1
ATOM 788 N N . GLN A 1 98 ? -11.146 10.505 27.504 1.00 97.44 98 GLN A N 1
ATOM 789 C CA . GLN A 1 98 ? -11.949 9.382 27.019 1.00 97.44 98 GLN A CA 1
ATOM 790 C C . GLN A 1 98 ? -11.711 9.122 25.529 1.00 97.44 98 GLN A C 1
ATOM 792 O O . GLN A 1 98 ? -11.563 7.965 25.148 1.00 97.44 98 GLN A O 1
ATOM 797 N N . VAL A 1 99 ? -11.618 10.162 24.694 1.00 97.31 99 VAL A N 1
ATOM 798 C CA . VAL A 1 99 ? -11.259 10.012 23.271 1.00 97.31 99 VAL A CA 1
ATOM 799 C C . VAL A 1 99 ? -9.905 9.317 23.125 1.00 97.31 99 VAL A C 1
ATOM 801 O O . VAL A 1 99 ? -9.789 8.340 22.385 1.00 97.31 99 VAL A O 1
ATOM 804 N N . GLU A 1 100 ? -8.898 9.757 23.877 1.00 93.94 100 GLU A N 1
ATOM 805 C CA . GLU A 1 100 ? -7.563 9.152 23.857 1.00 93.94 100 GLU A CA 1
ATOM 806 C C . GLU A 1 100 ? -7.583 7.689 24.310 1.00 93.94 100 GLU A C 1
ATOM 808 O O . GLU A 1 100 ? -6.967 6.841 23.665 1.00 93.94 100 GLU A O 1
ATOM 813 N N . LEU A 1 101 ? -8.329 7.371 25.372 1.00 95.19 101 LEU A N 1
ATOM 814 C CA . LEU A 1 101 ? -8.443 6.012 25.897 1.00 95.19 101 LEU A CA 1
ATOM 815 C C . LEU A 1 101 ? -9.171 5.065 24.929 1.00 95.19 101 LEU A C 1
ATOM 817 O O . LEU A 1 101 ? -8.682 3.967 24.666 1.00 95.19 101 LEU A O 1
ATOM 821 N N . TYR A 1 102 ? -10.330 5.470 24.400 1.00 97.50 102 TYR A N 1
ATOM 822 C CA . TYR A 1 102 ? -11.185 4.607 23.574 1.00 97.50 102 TYR A CA 1
ATOM 823 C C . TYR A 1 102 ? -10.719 4.490 22.117 1.00 97.50 102 TYR A C 1
ATOM 825 O O . TYR A 1 102 ? -11.051 3.510 21.455 1.00 97.50 102 TYR A O 1
ATOM 833 N N . SER A 1 103 ? -9.922 5.435 21.614 1.00 97.00 103 SER A N 1
ATOM 834 C CA . SER A 1 103 ? -9.277 5.313 20.298 1.00 97.00 103 SER A CA 1
ATOM 835 C C . SER A 1 103 ? -8.013 4.448 20.328 1.00 97.00 103 SER A C 1
ATOM 837 O O . SER A 1 103 ? -7.570 3.959 19.286 1.00 97.00 103 SER A O 1
ATOM 839 N N . LEU A 1 104 ? -7.414 4.239 21.505 1.00 93.75 104 LEU A N 1
ATOM 840 C CA . LEU A 1 104 ? -6.104 3.606 21.632 1.00 93.75 104 LEU A CA 1
ATOM 841 C C . LEU A 1 104 ? -6.035 2.172 21.075 1.00 93.75 104 LEU A C 1
ATOM 843 O O . LEU A 1 104 ? -5.080 1.889 20.346 1.00 93.75 104 LEU A O 1
ATOM 847 N N . PRO A 1 105 ? -7.010 1.272 21.332 1.00 95.81 105 PRO A N 1
ATOM 848 C CA . PRO A 1 105 ? -6.989 -0.068 20.747 1.00 95.81 105 PRO A CA 1
ATOM 849 C C . PRO A 1 105 ? -6.965 -0.055 19.217 1.00 95.81 105 PRO A C 1
ATOM 851 O O . PRO A 1 105 ? -6.185 -0.790 18.614 1.00 95.81 105 PRO A O 1
ATOM 854 N N . LEU A 1 106 ? -7.754 0.822 18.588 1.00 97.88 106 LEU A N 1
ATOM 855 C CA . LEU A 1 106 ? -7.752 0.977 17.136 1.00 97.88 106 LEU A CA 1
ATOM 856 C C . LEU A 1 106 ? -6.387 1.427 16.629 1.00 97.88 106 LEU A C 1
ATOM 858 O O . LEU A 1 106 ? -5.872 0.848 15.674 1.00 97.88 106 LEU A O 1
ATOM 862 N N . LYS A 1 107 ? -5.781 2.431 17.272 1.00 93.94 107 LYS A N 1
ATOM 863 C CA . LYS A 1 107 ? -4.459 2.942 16.884 1.00 93.94 107 LYS A CA 1
ATOM 864 C C . LYS A 1 107 ? -3.403 1.833 16.920 1.00 93.94 107 LYS A C 1
ATOM 866 O O . LYS A 1 107 ? -2.604 1.732 15.995 1.00 93.94 107 LYS A O 1
ATOM 871 N N . LEU A 1 108 ? -3.424 0.979 17.948 1.00 87.94 108 LEU A N 1
ATOM 872 C CA . LEU A 1 108 ? -2.492 -0.151 18.084 1.00 87.94 108 LEU A CA 1
ATOM 873 C C . LEU A 1 108 ? -2.720 -1.214 17.004 1.00 87.94 108 LEU A C 1
ATOM 875 O O . LEU A 1 108 ? -1.769 -1.705 16.399 1.00 87.94 108 LEU A O 1
ATOM 879 N N . VAL A 1 109 ? -3.981 -1.529 16.700 1.00 95.31 109 VAL A N 1
ATOM 880 C CA . VAL A 1 109 ? -4.314 -2.442 15.599 1.00 95.31 109 VAL A CA 1
ATOM 881 C C . VAL A 1 109 ? -3.872 -1.876 14.248 1.00 95.31 109 VAL A C 1
ATOM 883 O O . VAL A 1 109 ? -3.349 -2.616 13.414 1.00 95.31 109 VAL A O 1
ATOM 886 N N . LEU A 1 110 ? -4.062 -0.578 14.015 1.00 95.50 110 LEU A N 1
ATOM 887 C CA . LEU A 1 110 ? -3.658 0.063 12.770 1.00 95.50 110 LEU A CA 1
ATOM 888 C C . LEU A 1 110 ? -2.131 0.099 12.626 1.00 95.50 110 LEU A C 1
ATOM 890 O O . LEU A 1 110 ? -1.627 -0.234 11.557 1.00 95.50 110 LEU A O 1
ATOM 894 N N . ASP A 1 111 ? -1.399 0.398 13.702 1.00 86.44 111 ASP A N 1
ATOM 895 C CA . ASP A 1 111 ? 0.068 0.318 13.739 1.00 86.44 111 ASP A CA 1
ATOM 896 C C . ASP A 1 111 ? 0.581 -1.083 13.389 1.00 86.44 111 ASP A C 1
ATOM 898 O O . ASP A 1 111 ? 1.543 -1.246 12.637 1.00 86.44 111 ASP A O 1
ATOM 902 N N . PHE A 1 112 ? -0.112 -2.112 13.871 1.00 84.81 112 PHE A N 1
ATOM 903 C CA . PHE A 1 112 ? 0.200 -3.497 13.556 1.00 84.81 112 PHE A CA 1
ATOM 904 C C . PHE A 1 112 ? -0.025 -3.836 12.068 1.00 84.81 112 PHE A C 1
ATOM 906 O O . PHE A 1 112 ? 0.814 -4.485 11.431 1.00 84.81 112 PHE A O 1
ATOM 913 N N . VAL A 1 113 ? -1.127 -3.359 11.480 1.00 95.25 113 VAL A N 1
ATOM 914 C CA . VAL A 1 113 ? -1.393 -3.492 10.035 1.00 95.25 113 VAL A CA 1
ATOM 915 C C . VAL A 1 113 ? -0.333 -2.743 9.221 1.00 95.25 113 VAL A C 1
ATOM 917 O O . VAL A 1 113 ? 0.196 -3.297 8.258 1.00 95.25 113 VAL A O 1
ATOM 920 N N . MET A 1 114 ? 0.023 -1.522 9.626 1.00 89.25 114 MET A N 1
ATOM 921 C CA . MET A 1 114 ? 1.075 -0.709 9.000 1.00 89.25 114 MET A CA 1
ATOM 922 C C . MET A 1 114 ? 2.446 -1.387 9.097 1.00 89.25 114 MET A C 1
ATOM 924 O O . MET A 1 114 ? 3.183 -1.421 8.118 1.00 89.25 114 MET A O 1
ATOM 928 N N . THR A 1 115 ? 2.756 -2.011 10.233 1.00 81.62 115 THR A N 1
ATOM 929 C CA . THR A 1 115 ? 3.979 -2.804 10.413 1.00 81.62 115 THR A CA 1
ATOM 930 C C . THR A 1 115 ? 4.008 -3.988 9.453 1.00 81.62 115 THR A C 1
ATOM 932 O O . THR A 1 115 ? 5.004 -4.211 8.773 1.00 81.62 115 THR A O 1
ATOM 935 N N . SER A 1 116 ? 2.901 -4.722 9.336 1.00 87.62 116 SER A N 1
ATOM 936 C CA . SER A 1 116 ? 2.796 -5.858 8.411 1.00 87.62 116 SER A CA 1
ATOM 937 C C . SER A 1 116 ? 2.856 -5.444 6.938 1.00 87.62 116 SER A C 1
ATOM 939 O O . SER A 1 116 ? 3.269 -6.248 6.105 1.00 87.62 116 SER A O 1
ATOM 941 N N . ASN A 1 117 ? 2.441 -4.214 6.621 1.00 93.06 117 ASN A N 1
ATOM 942 C CA . ASN A 1 117 ? 2.640 -3.600 5.313 1.00 93.06 117 ASN A CA 1
ATOM 943 C C . ASN A 1 117 ? 4.136 -3.337 5.074 1.00 93.06 117 ASN A C 1
ATOM 945 O O . ASN A 1 117 ? 4.708 -3.922 4.160 1.00 93.06 117 ASN A O 1
ATOM 949 N N . ALA A 1 118 ? 4.784 -2.563 5.949 1.00 81.50 118 ALA A N 1
ATOM 950 C CA . ALA A 1 118 ? 6.198 -2.213 5.811 1.00 81.50 118 ALA A CA 1
ATOM 951 C C . ALA A 1 118 ? 7.117 -3.445 5.740 1.00 81.50 118 ALA A C 1
ATOM 953 O O . ALA A 1 118 ? 8.075 -3.464 4.978 1.00 81.50 118 ALA A O 1
ATOM 954 N N . LEU A 1 119 ? 6.815 -4.507 6.498 1.00 83.06 119 LEU A N 1
ATOM 955 C CA . LEU A 1 119 ? 7.621 -5.732 6.525 1.00 83.06 119 LEU A CA 1
ATOM 956 C C . LEU A 1 119 ? 7.717 -6.458 5.177 1.00 83.06 119 LEU A C 1
ATOM 958 O O . LEU A 1 119 ? 8.611 -7.290 5.031 1.00 83.06 119 LEU A O 1
ATOM 962 N N . VAL A 1 120 ? 6.851 -6.174 4.199 1.00 86.81 120 VAL A N 1
ATOM 963 C CA . VAL A 1 120 ? 6.936 -6.815 2.878 1.00 86.81 120 VAL A CA 1
ATOM 964 C C . VAL A 1 120 ? 8.266 -6.497 2.179 1.00 86.81 120 VAL A C 1
ATOM 966 O O . VAL A 1 120 ? 8.834 -7.405 1.571 1.00 86.81 120 VAL A O 1
ATOM 969 N N . ASP A 1 121 ? 8.825 -5.301 2.386 1.00 82.62 121 ASP A N 1
ATOM 970 C CA . ASP A 1 121 ? 10.134 -4.879 1.851 1.00 82.62 121 ASP A CA 1
ATOM 971 C C . ASP A 1 121 ? 11.341 -5.496 2.569 1.00 82.62 121 ASP A C 1
ATOM 973 O O . ASP A 1 121 ? 12.473 -5.446 2.079 1.00 82.62 121 ASP A O 1
ATOM 977 N N . PHE A 1 122 ? 11.134 -6.072 3.754 1.00 78.50 122 PHE A N 1
ATOM 978 C CA . PHE A 1 122 ? 12.217 -6.577 4.601 1.00 78.50 122 PHE A CA 1
ATOM 979 C C . PHE A 1 122 ? 12.222 -8.100 4.719 1.00 78.50 122 PHE A C 1
ATOM 981 O O . PHE A 1 122 ? 13.293 -8.706 4.827 1.00 78.50 122 PHE A O 1
ATOM 988 N N . ASP A 1 123 ? 11.043 -8.726 4.698 1.00 80.50 123 ASP A N 1
ATOM 989 C CA . ASP A 1 123 ? 10.888 -10.170 4.834 1.00 80.50 123 ASP A CA 1
ATOM 990 C C . ASP A 1 123 ? 11.607 -10.865 3.663 1.00 80.50 123 ASP A C 1
ATOM 992 O O . ASP A 1 123 ? 11.272 -10.621 2.499 1.00 80.50 123 ASP A O 1
ATOM 996 N N . PRO A 1 124 ? 12.594 -11.747 3.929 1.00 80.75 124 PRO A N 1
ATOM 997 C CA . PRO A 1 124 ? 13.337 -12.456 2.891 1.00 80.75 124 PRO A CA 1
ATOM 998 C C . PRO A 1 124 ? 12.462 -13.190 1.872 1.00 80.75 124 PRO A C 1
ATOM 1000 O O . PRO A 1 124 ? 12.901 -13.394 0.742 1.00 80.75 124 PRO A O 1
ATOM 1003 N N . LYS A 1 125 ? 11.241 -13.584 2.256 1.00 88.06 125 LYS A N 1
ATOM 1004 C CA . LYS A 1 125 ? 10.294 -14.279 1.379 1.00 88.06 125 LYS A CA 1
ATOM 1005 C C . LYS A 1 125 ? 9.548 -13.346 0.433 1.00 88.06 125 LYS A C 1
ATOM 1007 O O . LYS A 1 125 ? 9.017 -13.834 -0.560 1.00 88.06 125 LYS A O 1
ATOM 1012 N N . THR A 1 126 ? 9.463 -12.051 0.737 1.00 90.88 126 THR A N 1
ATOM 1013 C CA . THR A 1 126 ? 8.651 -11.109 -0.045 1.00 90.88 126 THR A CA 1
ATOM 1014 C C . THR A 1 126 ? 9.436 -9.962 -0.653 1.00 90.88 126 THR A C 1
ATOM 1016 O O . THR A 1 126 ? 9.104 -9.602 -1.770 1.00 90.88 126 THR A O 1
ATOM 1019 N N . LYS A 1 127 ? 10.525 -9.492 -0.030 1.00 86.25 127 LYS A N 1
ATOM 1020 C CA . LYS A 1 127 ? 11.321 -8.322 -0.467 1.00 86.25 127 LYS A CA 1
ATOM 1021 C C . LYS A 1 127 ? 11.871 -8.364 -1.900 1.00 86.25 127 LYS A C 1
ATOM 1023 O O . LYS A 1 127 ? 12.432 -7.400 -2.409 1.00 86.25 127 LYS A O 1
ATOM 1028 N N . LYS A 1 128 ? 11.876 -9.555 -2.496 1.00 91.88 128 LYS A N 1
ATOM 1029 C CA . LYS A 1 128 ? 12.354 -9.846 -3.853 1.00 91.88 128 LYS A CA 1
ATOM 1030 C C . LYS A 1 128 ? 11.343 -10.689 -4.633 1.00 91.88 128 LYS A C 1
ATOM 1032 O O . LYS A 1 128 ? 11.650 -11.153 -5.723 1.00 91.88 128 LYS A O 1
ATOM 1037 N N . LEU A 1 129 ? 10.144 -10.887 -4.093 1.00 97.12 129 LEU A N 1
ATOM 1038 C CA . LEU A 1 129 ? 9.077 -11.618 -4.756 1.00 97.12 129 LEU A CA 1
ATOM 1039 C C . LEU A 1 129 ? 8.363 -10.675 -5.722 1.00 97.12 129 LEU A C 1
ATOM 1041 O O . LEU A 1 129 ? 7.645 -9.780 -5.282 1.00 97.12 129 LEU A O 1
ATOM 1045 N N . SER A 1 130 ? 8.475 -10.905 -7.030 1.00 97.44 130 SER A N 1
ATOM 1046 C CA . SER A 1 130 ? 7.881 -10.003 -8.028 1.00 97.44 130 SER A CA 1
ATOM 1047 C C . SER A 1 130 ? 6.365 -9.839 -7.857 1.00 97.44 130 SER A C 1
ATOM 1049 O O . SER A 1 130 ? 5.832 -8.744 -8.005 1.00 97.44 130 SER A O 1
ATOM 1051 N N . ALA A 1 131 ? 5.655 -10.894 -7.441 1.00 98.06 131 ALA A N 1
ATOM 1052 C CA . ALA A 1 131 ? 4.223 -10.821 -7.148 1.00 98.06 131 ALA A CA 1
ATOM 1053 C C . ALA A 1 131 ? 3.878 -9.960 -5.915 1.00 98.06 131 ALA A C 1
ATOM 1055 O O . ALA A 1 131 ? 2.742 -9.512 -5.791 1.00 98.06 131 ALA A O 1
ATOM 1056 N N . ALA A 1 132 ? 4.808 -9.743 -4.978 1.00 97.62 132 ALA A N 1
ATOM 1057 C CA . ALA A 1 132 ? 4.571 -8.872 -3.827 1.00 97.62 132 ALA A CA 1
ATOM 1058 C C . ALA A 1 132 ? 4.635 -7.383 -4.189 1.00 97.62 132 ALA A C 1
ATOM 1060 O O . ALA A 1 132 ? 3.946 -6.610 -3.526 1.00 97.62 132 ALA A O 1
ATOM 1061 N N . HIS A 1 133 ? 5.365 -7.041 -5.254 1.00 97.25 133 HIS A N 1
ATOM 1062 C CA . HIS A 1 133 ? 5.695 -5.667 -5.643 1.00 97.25 133 HIS A CA 1
ATOM 1063 C C . HIS A 1 133 ? 5.194 -5.275 -7.043 1.00 97.25 133 HIS A C 1
ATOM 1065 O O . HIS A 1 133 ? 5.476 -4.195 -7.540 1.00 97.25 133 HIS A O 1
ATOM 1071 N N . PHE A 1 134 ? 4.459 -6.162 -7.725 1.00 97.75 134 PHE A N 1
ATOM 1072 C CA . PHE A 1 134 ? 4.073 -5.987 -9.132 1.00 97.75 134 PHE A CA 1
ATOM 1073 C C . PHE A 1 134 ? 5.250 -5.821 -10.109 1.00 97.75 134 PHE A C 1
ATOM 1075 O O . PHE A 1 134 ? 5.035 -5.412 -11.249 1.00 97.75 134 PHE A O 1
ATOM 1082 N N . ASP A 1 135 ? 6.467 -6.198 -9.723 1.00 96.94 135 ASP A N 1
ATOM 1083 C CA . ASP A 1 135 ? 7.656 -6.139 -10.575 1.00 96.94 135 ASP A CA 1
ATOM 1084 C C . ASP A 1 135 ? 7.621 -7.197 -11.689 1.00 96.94 135 ASP A C 1
ATOM 1086 O O . ASP A 1 135 ? 6.822 -8.135 -11.667 1.00 96.94 135 ASP A O 1
ATOM 1090 N N . SER A 1 136 ? 8.507 -7.073 -12.679 1.00 96.56 136 SER A N 1
ATOM 1091 C CA . SER A 1 136 ? 8.668 -8.038 -13.788 1.00 96.56 136 SER A CA 1
ATOM 1092 C C . SER A 1 136 ? 7.392 -8.387 -14.537 1.00 96.56 136 SER A C 1
ATOM 1094 O O . SER A 1 136 ? 7.210 -9.514 -14.995 1.00 96.56 136 SER A O 1
ATOM 1096 N N . GLU A 1 137 ? 6.484 -7.425 -14.640 1.00 97.69 137 GLU A N 1
ATOM 1097 C CA . GLU A 1 137 ? 5.191 -7.570 -15.299 1.00 97.69 137 GLU A CA 1
ATOM 1098 C C . GLU A 1 137 ? 4.308 -8.660 -14.654 1.00 97.69 137 GLU A C 1
ATOM 1100 O O . GLU A 1 137 ? 3.359 -9.150 -15.270 1.00 97.69 137 GLU A O 1
ATOM 1105 N N . ALA A 1 138 ? 4.563 -9.004 -13.383 1.00 97.31 138 ALA A N 1
ATOM 1106 C CA . ALA A 1 138 ? 3.865 -10.035 -12.612 1.00 97.31 138 ALA A CA 1
ATOM 1107 C C . ALA A 1 138 ? 2.452 -9.605 -12.157 1.00 97.31 138 ALA A C 1
ATOM 1109 O O . ALA A 1 138 ? 2.028 -9.890 -11.038 1.00 97.31 138 ALA A O 1
ATOM 1110 N N . PHE A 1 139 ? 1.685 -8.925 -13.016 1.00 98.19 139 PHE A N 1
ATOM 1111 C CA . PHE A 1 139 ? 0.379 -8.344 -12.681 1.00 98.19 139 PHE A CA 1
ATOM 1112 C C . PHE A 1 139 ? -0.682 -9.376 -12.308 1.00 98.19 139 PHE A C 1
ATOM 1114 O O . PHE A 1 139 ? -1.423 -9.189 -11.342 1.00 98.19 139 PHE A O 1
ATOM 1121 N N . ILE A 1 140 ? -0.736 -10.490 -13.037 1.00 97.44 140 ILE A N 1
ATOM 1122 C CA . ILE A 1 140 ? -1.680 -11.572 -12.738 1.00 97.44 140 ILE A CA 1
ATOM 1123 C C . ILE A 1 140 ? -1.334 -12.203 -11.384 1.00 97.44 140 ILE A C 1
ATOM 1125 O O . ILE A 1 140 ? -2.205 -12.401 -10.538 1.00 97.44 140 ILE A O 1
ATOM 1129 N N . ASN A 1 141 ? -0.051 -12.481 -11.159 1.00 97.81 141 ASN A N 1
ATOM 1130 C CA . ASN A 1 141 ? 0.467 -13.077 -9.932 1.00 97.81 141 ASN A CA 1
ATOM 1131 C C . ASN A 1 141 ? 0.269 -12.160 -8.715 1.00 97.81 141 ASN A C 1
ATOM 1133 O O . ASN A 1 141 ? -0.228 -12.612 -7.682 1.00 97.81 141 ASN A O 1
ATOM 1137 N N . GLY A 1 142 ? 0.561 -10.865 -8.852 1.00 98.19 142 GLY A N 1
ATOM 1138 C CA . GLY A 1 142 ? 0.332 -9.876 -7.801 1.00 98.19 142 GLY A CA 1
ATOM 1139 C C . GLY A 1 142 ? -1.146 -9.696 -7.469 1.00 98.19 142 GLY A C 1
ATOM 1140 O O . GLY A 1 142 ? -1.530 -9.723 -6.298 1.00 98.19 142 GLY A O 1
ATOM 1141 N N . SER A 1 143 ? -2.025 -9.645 -8.475 1.00 98.19 143 SER A N 1
ATOM 1142 C CA . SER A 1 143 ? -3.466 -9.584 -8.207 1.00 98.19 143 SER A CA 1
ATOM 1143 C C . SER A 1 143 ? -3.994 -10.876 -7.568 1.00 98.19 143 SER A C 1
ATOM 1145 O O . SER A 1 143 ? -4.765 -10.834 -6.607 1.00 98.19 143 SER A O 1
ATOM 1147 N N . ARG A 1 144 ? -3.520 -12.048 -8.012 1.00 98.25 144 ARG A N 1
ATOM 1148 C CA . ARG A 1 144 ? -3.824 -13.337 -7.368 1.00 98.25 144 ARG A CA 1
ATOM 1149 C C . ARG A 1 144 ? -3.377 -13.361 -5.909 1.00 98.25 144 ARG A C 1
ATOM 1151 O O . ARG A 1 144 ? -4.106 -13.858 -5.049 1.00 98.25 144 ARG A O 1
ATOM 1158 N N . ARG A 1 145 ? -2.198 -12.813 -5.609 1.00 98.12 145 ARG A N 1
ATOM 1159 C CA . ARG A 1 145 ? -1.696 -12.664 -4.241 1.00 98.12 145 ARG A CA 1
ATOM 1160 C C . ARG A 1 145 ? -2.645 -11.812 -3.392 1.00 98.12 145 ARG A C 1
ATOM 1162 O O . ARG A 1 145 ? -3.010 -12.250 -2.301 1.00 98.12 145 ARG A O 1
ATOM 1169 N N . ILE A 1 146 ? -3.088 -10.660 -3.899 1.00 98.62 146 ILE A N 1
ATOM 1170 C CA . ILE A 1 146 ? -4.080 -9.797 -3.232 1.00 98.62 146 ILE A CA 1
ATOM 1171 C C . ILE A 1 146 ? -5.376 -10.573 -2.965 1.00 98.62 146 ILE A C 1
ATOM 1173 O O . ILE A 1 146 ? -5.872 -10.569 -1.840 1.00 98.62 146 ILE A O 1
ATOM 1177 N N . LEU A 1 147 ? -5.909 -11.289 -3.957 1.00 98.44 147 LEU A N 1
ATOM 1178 C CA . LEU A 1 147 ? -7.143 -12.071 -3.808 1.00 98.44 147 LEU A CA 1
ATOM 1179 C C . LEU A 1 147 ? -7.018 -13.173 -2.745 1.00 98.44 147 LEU A C 1
ATOM 1181 O O . LEU A 1 147 ? -7.925 -13.352 -1.929 1.00 98.44 147 LEU A O 1
ATOM 1185 N N . ARG A 1 148 ? -5.884 -13.885 -2.710 1.00 98.38 148 ARG A N 1
ATOM 1186 C CA . ARG A 1 148 ? -5.602 -14.914 -1.694 1.00 98.38 148 ARG A CA 1
ATOM 1187 C C . ARG A 1 148 ? -5.546 -14.321 -0.289 1.00 98.38 148 ARG A C 1
ATOM 1189 O O . ARG A 1 148 ? -6.208 -14.837 0.606 1.00 98.38 148 ARG A O 1
ATOM 1196 N N . LEU A 1 149 ? -4.812 -13.223 -0.103 1.00 98.56 149 LEU A N 1
ATOM 1197 C CA . LEU A 1 149 ? -4.742 -12.539 1.189 1.00 98.56 149 LEU A CA 1
ATOM 1198 C C . LEU A 1 149 ? -6.113 -12.004 1.617 1.00 98.56 149 LEU A C 1
ATOM 1200 O O . LEU A 1 149 ? -6.510 -12.209 2.760 1.00 98.56 149 LEU A O 1
ATOM 1204 N N . ARG A 1 150 ? -6.878 -11.395 0.698 1.00 98.44 150 ARG A N 1
ATOM 1205 C CA . ARG A 1 150 ? -8.240 -10.904 0.968 1.00 98.44 150 ARG A CA 1
ATOM 1206 C C . ARG A 1 150 ? -9.141 -12.027 1.466 1.00 98.44 150 ARG A C 1
ATOM 1208 O O . ARG A 1 150 ? -9.887 -11.819 2.418 1.00 98.44 150 ARG A O 1
ATOM 1215 N N . LYS A 1 151 ? -9.054 -13.215 0.858 1.00 98.19 151 LYS A N 1
ATOM 1216 C CA . LYS A 1 151 ? -9.811 -14.397 1.291 1.00 98.19 151 LYS A CA 1
ATOM 1217 C C . LYS A 1 151 ? -9.500 -14.759 2.746 1.00 98.19 151 LYS A C 1
ATOM 1219 O O . LYS A 1 151 ? -10.439 -15.001 3.499 1.00 98.19 151 LYS A O 1
ATOM 1224 N N . THR A 1 152 ? -8.229 -14.736 3.154 1.00 98.12 152 THR A N 1
ATOM 1225 C CA . THR A 1 152 ? -7.837 -14.938 4.561 1.00 98.12 152 THR A CA 1
ATOM 1226 C C . THR A 1 152 ? -8.472 -13.887 5.469 1.00 98.12 152 THR A C 1
ATOM 1228 O O . THR A 1 152 ? -9.149 -14.248 6.426 1.00 98.12 152 THR A O 1
ATOM 1231 N N . VAL A 1 153 ? -8.341 -12.597 5.130 1.00 98.56 153 VAL A N 1
ATOM 1232 C CA . VAL A 1 153 ? -8.914 -11.497 5.929 1.00 98.56 153 VAL A CA 1
ATOM 1233 C C . VAL A 1 153 ? -10.424 -11.666 6.113 1.00 98.56 153 VAL A C 1
ATOM 1235 O O . VAL A 1 153 ? -10.926 -11.578 7.231 1.00 98.56 153 VAL A O 1
ATOM 1238 N N . VAL A 1 154 ? -11.154 -11.925 5.024 1.00 98.56 154 VAL A N 1
ATOM 1239 C CA . VAL A 1 154 ? -12.618 -12.058 5.041 1.00 98.56 154 VAL A CA 1
ATOM 1240 C C . VAL A 1 154 ? -13.060 -13.281 5.843 1.00 98.56 154 VAL A C 1
ATOM 1242 O O . VAL A 1 154 ? -13.973 -13.169 6.664 1.00 98.56 154 VAL A O 1
ATOM 1245 N N . ASN A 1 155 ? -12.425 -14.435 5.631 1.00 98.38 155 ASN A N 1
ATOM 1246 C CA . ASN A 1 155 ? -12.773 -15.668 6.336 1.00 98.38 155 ASN A CA 1
ATOM 1247 C C . ASN A 1 155 ? -12.542 -15.530 7.843 1.00 98.38 155 ASN A C 1
ATOM 1249 O O . ASN A 1 155 ? -13.418 -15.868 8.643 1.00 98.38 155 ASN A O 1
ATOM 1253 N N . ASP A 1 156 ? -11.398 -14.975 8.234 1.00 98.19 156 ASP A N 1
ATOM 1254 C CA . ASP A 1 156 ? -11.044 -14.825 9.639 1.00 98.19 156 ASP A CA 1
ATOM 1255 C C . ASP A 1 156 ? -11.933 -13.797 10.339 1.00 98.19 156 ASP A C 1
ATOM 1257 O O . ASP A 1 156 ? -12.462 -14.062 11.420 1.00 98.19 156 ASP A O 1
ATOM 1261 N N . ALA A 1 157 ? -12.199 -12.660 9.689 1.00 97.81 157 ALA A N 1
ATOM 1262 C CA . ALA A 1 157 ? -13.084 -11.633 10.229 1.00 97.81 157 ALA A CA 1
ATOM 1263 C C . ALA A 1 157 ? -14.530 -12.131 10.415 1.00 97.81 157 ALA A C 1
ATOM 1265 O O . ALA A 1 157 ? -15.193 -11.753 11.385 1.00 97.81 157 ALA A O 1
ATOM 1266 N N . ARG A 1 158 ? -15.027 -13.005 9.530 1.00 97.94 158 ARG A N 1
ATOM 1267 C CA . ARG A 1 158 ? -16.371 -13.601 9.648 1.00 97.94 158 ARG A CA 1
ATOM 1268 C C . ARG A 1 158 ? -16.448 -14.744 10.662 1.00 97.94 158 ARG A C 1
ATOM 1270 O O . ARG A 1 158 ? -17.534 -15.032 11.158 1.00 97.94 158 ARG A O 1
ATOM 1277 N N . THR A 1 159 ? -15.326 -15.377 11.000 1.00 97.62 159 THR A N 1
ATOM 1278 C CA . THR A 1 159 ? -15.304 -16.481 11.967 1.00 97.62 159 THR A CA 1
ATOM 1279 C C . THR A 1 159 ? -15.467 -15.936 13.386 1.00 97.62 159 THR A C 1
ATOM 1281 O O . THR A 1 159 ? -14.635 -15.171 13.870 1.00 97.62 159 THR A O 1
ATOM 1284 N N . THR A 1 160 ? -16.558 -16.296 14.063 1.00 92.31 160 THR A N 1
ATOM 1285 C CA . THR A 1 160 ? -16.872 -15.778 15.406 1.00 92.31 160 THR A CA 1
ATOM 1286 C C . THR A 1 160 ? -15.834 -16.249 16.426 1.00 92.31 160 THR A C 1
ATOM 1288 O O . THR A 1 160 ? -15.465 -17.417 16.435 1.00 92.31 160 THR A O 1
ATOM 1291 N N . GLY A 1 161 ? -15.350 -15.337 17.275 1.00 87.44 161 GLY A N 1
ATOM 1292 C CA . GLY A 1 161 ? -14.380 -15.654 18.332 1.00 87.44 161 GLY A CA 1
ATOM 1293 C C . GLY A 1 161 ? -12.956 -15.954 17.848 1.00 87.44 161 GLY A C 1
ATOM 1294 O O . GLY A 1 161 ? -12.100 -16.268 18.668 1.00 87.44 161 GLY A O 1
ATOM 1295 N N . LYS A 1 162 ? -12.679 -15.857 16.541 1.00 92.69 162 LYS A N 1
ATOM 1296 C CA . LYS A 1 162 ? -11.335 -16.076 16.002 1.00 92.69 162 LYS A CA 1
ATOM 1297 C C . LYS A 1 162 ? -10.400 -14.907 16.336 1.00 92.69 162 LYS A C 1
ATOM 1299 O O . LYS A 1 162 ? -10.772 -13.749 16.135 1.00 92.69 162 LYS A O 1
ATOM 1304 N N . ASP A 1 163 ? -9.181 -15.243 16.764 1.00 92.06 163 ASP A N 1
ATOM 1305 C CA . ASP A 1 163 ? -8.039 -14.327 16.843 1.00 92.06 163 ASP A CA 1
ATOM 1306 C C . ASP A 1 163 ? -7.768 -13.718 15.455 1.00 92.06 163 ASP A C 1
ATOM 1308 O O . ASP A 1 163 ? -7.603 -14.430 14.462 1.00 92.06 163 ASP A O 1
ATOM 1312 N N . LEU A 1 164 ? -7.755 -12.386 15.380 1.00 96.00 164 LEU A N 1
ATOM 1313 C CA . LEU A 1 164 ? -7.649 -11.632 14.128 1.00 96.00 164 LEU A CA 1
ATOM 1314 C C . LEU A 1 164 ? -6.217 -11.222 13.771 1.00 96.00 164 LEU A C 1
ATOM 1316 O O . LEU A 1 164 ? -6.023 -10.425 12.853 1.00 96.00 164 LEU A O 1
ATOM 1320 N N . THR A 1 165 ? -5.219 -11.765 14.464 1.00 92.50 165 THR A N 1
ATOM 1321 C CA . THR A 1 165 ? -3.793 -11.597 14.163 1.00 92.50 165 THR A CA 1
ATOM 1322 C C . THR A 1 165 ? -3.475 -11.874 12.692 1.00 92.50 165 THR A C 1
ATOM 1324 O O . THR A 1 165 ? -3.006 -10.982 11.981 1.00 92.50 165 THR A O 1
ATOM 1327 N N . ASP A 1 166 ? -3.811 -13.072 12.205 1.00 93.81 166 ASP A N 1
ATOM 1328 C CA . ASP A 1 166 ? -3.515 -13.498 10.830 1.00 93.81 166 ASP A CA 1
ATOM 1329 C C . ASP A 1 166 ? -4.259 -12.642 9.798 1.00 93.81 166 ASP A C 1
ATOM 1331 O O . ASP A 1 166 ? -3.713 -12.306 8.740 1.00 93.81 166 ASP A O 1
ATOM 1335 N N . ALA A 1 167 ? -5.487 -12.226 10.124 1.00 97.69 167 ALA A N 1
ATOM 1336 C CA . ALA A 1 167 ? -6.274 -11.312 9.306 1.00 97.69 167 ALA A CA 1
ATOM 1337 C C . ALA A 1 167 ? -5.585 -9.945 9.190 1.00 97.69 167 ALA A C 1
ATOM 1339 O O . ALA A 1 167 ? -5.419 -9.427 8.089 1.00 97.69 167 ALA A O 1
ATOM 1340 N N . ARG A 1 168 ? -5.133 -9.364 10.304 1.00 98.25 168 ARG A N 1
ATOM 1341 C CA . ARG A 1 168 ? -4.459 -8.056 10.321 1.00 98.25 168 ARG A CA 1
ATOM 1342 C C . ARG A 1 168 ? -3.092 -8.107 9.629 1.00 98.25 168 ARG A C 1
ATOM 1344 O O . ARG A 1 168 ? -2.755 -7.187 8.884 1.00 98.25 168 ARG A O 1
ATOM 1351 N N . GLN A 1 169 ? -2.343 -9.201 9.784 1.00 96.06 169 GLN A N 1
ATOM 1352 C CA . GLN A 1 169 ? -1.077 -9.397 9.074 1.00 96.06 169 GLN A CA 1
ATOM 1353 C C . GLN A 1 169 ? -1.294 -9.559 7.563 1.00 96.06 169 GLN A C 1
ATOM 1355 O O . GLN A 1 169 ? -0.607 -8.930 6.753 1.00 96.06 169 GLN A O 1
ATOM 1360 N N . SER A 1 170 ? -2.274 -10.380 7.168 1.00 98.50 170 SER A N 1
ATOM 1361 C CA . SER A 1 170 ? -2.644 -10.579 5.761 1.00 98.50 170 SER A CA 1
ATOM 1362 C C . SER A 1 170 ? -3.140 -9.288 5.120 1.00 98.50 170 SER A C 1
ATOM 1364 O O . SER A 1 170 ? -2.818 -9.016 3.966 1.00 98.50 170 SER A O 1
ATOM 1366 N N . LEU A 1 171 ? -3.875 -8.473 5.877 1.00 98.75 171 LEU A N 1
ATOM 1367 C CA . LEU A 1 171 ? -4.332 -7.155 5.465 1.00 98.75 171 LEU A CA 1
ATOM 1368 C C . LEU A 1 171 ? -3.157 -6.211 5.177 1.00 98.75 171 LEU A C 1
ATOM 1370 O O . LEU A 1 171 ? -3.110 -5.645 4.091 1.00 98.75 171 LEU A O 1
ATOM 1374 N N . GLY A 1 172 ? -2.186 -6.077 6.087 1.00 97.38 172 GLY A N 1
ATOM 1375 C CA . GLY A 1 172 ? -1.013 -5.223 5.851 1.00 97.38 172 GLY A CA 1
ATOM 1376 C C . GLY A 1 172 ? -0.226 -5.648 4.608 1.00 97.38 172 GLY A C 1
ATOM 1377 O O . GLY A 1 172 ? 0.045 -4.837 3.725 1.00 97.38 172 GLY A O 1
ATOM 1378 N N . ARG A 1 173 ? 0.031 -6.955 4.480 1.00 98.12 173 ARG A N 1
ATOM 1379 C CA . ARG A 1 173 ? 0.704 -7.554 3.317 1.00 98.12 173 ARG A CA 1
ATOM 1380 C C . ARG A 1 173 ? -0.037 -7.333 1.997 1.00 98.12 173 ARG A C 1
ATOM 1382 O O . ARG A 1 173 ? 0.598 -7.248 0.951 1.00 98.12 173 ARG A O 1
ATOM 1389 N N . LEU A 1 174 ? -1.368 -7.299 2.041 1.00 98.62 174 LEU A N 1
ATOM 1390 C CA . LEU A 1 174 ? -2.213 -7.041 0.879 1.00 98.62 174 LEU A CA 1
ATOM 1391 C C . LEU A 1 174 ? -2.107 -5.582 0.458 1.00 98.62 174 LEU A C 1
ATOM 1393 O O . LEU A 1 174 ? -1.957 -5.304 -0.730 1.00 98.62 174 LEU A O 1
ATOM 1397 N N . LEU A 1 175 ? -2.214 -4.673 1.430 1.00 98.62 175 LEU A N 1
ATOM 1398 C CA . LEU A 1 175 ? -2.174 -3.236 1.190 1.00 98.62 175 LEU A CA 1
ATOM 1399 C C . LEU A 1 175 ? -0.845 -2.816 0.573 1.00 98.62 175 LEU A C 1
ATOM 1401 O O . LEU A 1 175 ? -0.868 -2.035 -0.368 1.00 98.62 175 LEU A O 1
ATOM 1405 N N . HIS A 1 176 ? 0.268 -3.398 1.021 1.00 97.81 176 HIS A N 1
ATOM 1406 C CA . HIS A 1 176 ? 1.574 -3.179 0.407 1.00 97.81 176 HIS A CA 1
ATOM 1407 C C . HIS A 1 176 ? 1.551 -3.470 -1.101 1.00 97.81 176 HIS A C 1
ATOM 1409 O O . HIS A 1 176 ? 1.744 -2.574 -1.915 1.00 97.81 176 HIS A O 1
ATOM 1415 N N . THR A 1 177 ? 1.189 -4.703 -1.482 1.00 98.50 177 THR A N 1
ATOM 1416 C CA . THR A 1 177 ? 1.122 -5.107 -2.893 1.00 98.50 177 THR A CA 1
ATOM 1417 C C . THR A 1 177 ? 0.154 -4.221 -3.686 1.00 98.50 177 THR A C 1
ATOM 1419 O O . THR A 1 177 ? 0.471 -3.804 -4.793 1.00 98.50 177 THR A O 1
ATOM 1422 N N . LEU A 1 178 ? -1.017 -3.881 -3.130 1.00 98.69 178 LEU A N 1
ATOM 1423 C CA . LEU A 1 178 ? -1.975 -2.966 -3.770 1.00 98.69 178 LEU A CA 1
ATOM 1424 C C . LEU A 1 178 ? -1.371 -1.581 -4.055 1.00 98.69 178 LEU A C 1
ATOM 1426 O O . LEU A 1 178 ? -1.672 -0.988 -5.091 1.00 98.69 178 LEU A O 1
ATOM 1430 N N . GLN A 1 179 ? -0.573 -1.058 -3.128 1.00 98.19 179 GLN A N 1
ATOM 1431 C CA . GLN A 1 179 ? 0.033 0.266 -3.220 1.00 98.19 179 GLN A CA 1
ATOM 1432 C C . GLN A 1 179 ? 1.150 0.273 -4.278 1.00 98.19 179 GLN A C 1
ATOM 1434 O O . GLN A 1 179 ? 1.136 1.161 -5.135 1.00 98.19 179 GLN A O 1
ATOM 1439 N N . ASP A 1 180 ? 2.013 -0.751 -4.306 1.00 97.81 180 ASP A N 1
ATOM 1440 C CA . ASP A 1 180 ? 3.132 -0.879 -5.263 1.00 97.81 180 ASP A CA 1
ATOM 1441 C C . ASP A 1 180 ? 2.697 -0.870 -6.723 1.00 97.81 180 ASP A C 1
ATOM 1443 O O . ASP A 1 180 ? 3.416 -0.391 -7.597 1.00 97.81 180 ASP A O 1
ATOM 1447 N N . PHE A 1 181 ? 1.475 -1.323 -7.018 1.00 98.50 181 PHE A N 1
ATOM 1448 C CA . PHE A 1 181 ? 0.939 -1.222 -8.373 1.00 98.50 181 PHE A CA 1
ATOM 1449 C C . PHE A 1 181 ? 1.061 0.205 -8.937 1.00 98.50 181 PHE A C 1
ATOM 1451 O O . PHE A 1 181 ? 1.362 0.378 -10.118 1.00 98.50 181 PHE A O 1
ATOM 1458 N N . TYR A 1 182 ? 0.828 1.238 -8.124 1.00 98.25 182 TYR A N 1
ATOM 1459 C CA . TYR A 1 182 ? 0.822 2.623 -8.597 1.00 98.25 182 TYR A CA 1
ATOM 1460 C C . TYR A 1 182 ? 2.222 3.230 -8.719 1.00 98.25 182 TYR A C 1
ATOM 1462 O O . TYR A 1 182 ? 2.415 4.121 -9.556 1.00 98.25 182 TYR A O 1
ATOM 1470 N N . SER A 1 183 ? 3.189 2.754 -7.933 1.00 96.69 183 SER A N 1
ATOM 1471 C CA . SER A 1 183 ? 4.579 3.207 -7.992 1.00 96.69 183 SER A CA 1
ATOM 1472 C C . SER A 1 183 ? 5.415 2.425 -9.008 1.00 96.69 183 SER A C 1
ATOM 1474 O O . SER A 1 183 ? 6.250 3.036 -9.671 1.00 96.69 183 SER A O 1
ATOM 1476 N N . HIS A 1 184 ? 5.168 1.123 -9.193 1.00 97.50 184 HIS A N 1
ATOM 1477 C CA . HIS A 1 184 ? 6.022 0.232 -9.993 1.00 97.50 184 HIS A CA 1
ATOM 1478 C C . HIS A 1 184 ? 5.481 -0.066 -11.400 1.00 97.50 184 HIS A C 1
ATOM 1480 O O . HIS A 1 184 ? 6.197 -0.645 -12.217 1.00 97.50 184 HIS A O 1
ATOM 1486 N N . SER A 1 185 ? 4.238 0.312 -11.727 1.00 98.25 185 SER A N 1
ATOM 1487 C CA . SER A 1 185 ? 3.664 0.135 -13.076 1.00 98.25 185 SER A CA 1
ATOM 1488 C C . SER A 1 185 ? 3.662 1.420 -13.902 1.00 98.25 185 SER A C 1
ATOM 1490 O O . SER A 1 185 ? 3.834 2.510 -13.368 1.00 98.25 185 SER A O 1
ATOM 1492 N N . ASN A 1 186 ? 3.358 1.333 -15.197 1.00 98.31 186 ASN A N 1
ATOM 1493 C CA . ASN A 1 186 ? 3.123 2.496 -16.064 1.00 98.31 186 ASN A CA 1
ATOM 1494 C C . ASN A 1 186 ? 1.703 3.104 -15.966 1.00 98.31 186 ASN A C 1
ATOM 1496 O O . ASN A 1 186 ? 1.277 3.815 -16.879 1.00 98.31 186 ASN A O 1
ATOM 1500 N N . TRP A 1 187 ? 0.925 2.809 -14.912 1.00 98.38 187 TRP A N 1
ATOM 1501 C CA . TRP A 1 187 ? -0.488 3.214 -14.819 1.00 98.38 187 TRP A CA 1
ATOM 1502 C C . TRP A 1 187 ? -0.709 4.715 -15.053 1.00 98.38 187 TRP A C 1
ATOM 1504 O O . TRP A 1 187 ? -1.591 5.111 -15.817 1.00 98.38 187 TRP A O 1
ATOM 1514 N N . ILE A 1 188 ? 0.129 5.553 -14.446 1.00 97.56 188 ILE A N 1
ATOM 1515 C CA . ILE A 1 188 ? 0.026 7.017 -14.521 1.00 97.56 188 ILE A CA 1
ATOM 1516 C C . ILE A 1 188 ? 0.496 7.528 -15.886 1.00 97.56 188 ILE A C 1
ATOM 1518 O O . ILE A 1 188 ? -0.111 8.432 -16.454 1.00 97.56 188 ILE A O 1
ATOM 1522 N N . GLU A 1 189 ? 1.543 6.925 -16.440 1.00 97.69 189 GLU A N 1
ATOM 1523 C CA . GLU A 1 189 ? 2.136 7.236 -17.741 1.00 97.69 189 GLU A CA 1
ATOM 1524 C C . GLU A 1 189 ? 1.180 6.903 -18.888 1.00 97.69 189 GLU A C 1
ATOM 1526 O O . GLU A 1 189 ? 1.176 7.580 -19.912 1.00 97.69 189 GLU A O 1
ATOM 1531 N N . MET A 1 190 ? 0.279 5.935 -18.692 1.00 96.94 190 MET A N 1
ATOM 1532 C CA . MET A 1 190 ? -0.856 5.696 -19.587 1.00 96.94 190 MET A CA 1
ATOM 1533 C C . MET A 1 190 ? -1.927 6.802 -19.541 1.00 96.94 190 MET A C 1
ATOM 1535 O O . MET A 1 190 ? -2.941 6.691 -20.240 1.00 96.94 190 MET A O 1
ATOM 1539 N N . GLY A 1 191 ? -1.752 7.838 -18.720 1.00 95.88 191 GLY A N 1
ATOM 1540 C CA . GLY A 1 191 ? -2.709 8.926 -18.529 1.00 95.88 191 GLY A CA 1
ATOM 1541 C C . GLY A 1 191 ? -3.884 8.558 -17.623 1.00 95.88 191 GLY A C 1
ATOM 1542 O O . GLY A 1 191 ? -4.934 9.193 -17.702 1.00 95.88 191 GLY A O 1
ATOM 1543 N N . LYS A 1 192 ? -3.762 7.514 -16.790 1.00 96.12 192 LYS A N 1
ATOM 1544 C CA . LYS A 1 192 ? -4.831 7.133 -15.860 1.00 96.12 192 LYS A CA 1
ATOM 1545 C C . LYS A 1 192 ? -4.838 8.073 -14.657 1.00 96.12 192 LYS A C 1
ATOM 1547 O O . LYS A 1 192 ? -3.837 8.225 -13.965 1.00 96.12 192 LYS A O 1
ATOM 1552 N N . THR A 1 193 ? -5.998 8.666 -14.402 1.00 93.81 193 THR A N 1
ATOM 1553 C CA . THR A 1 193 ? -6.248 9.584 -13.279 1.00 93.81 193 THR A CA 1
ATOM 1554 C C . THR A 1 193 ? -7.106 8.967 -12.176 1.00 93.81 193 THR A C 1
ATOM 1556 O O . THR A 1 193 ? -7.293 9.587 -11.138 1.00 93.81 193 THR A O 1
ATOM 1559 N N . ASN A 1 194 ? -7.598 7.743 -12.387 1.00 94.44 194 ASN A N 1
ATOM 1560 C CA . ASN A 1 194 ? -8.403 6.980 -11.437 1.00 94.44 194 ASN A CA 1
ATOM 1561 C C . ASN A 1 194 ? -7.723 5.650 -11.096 1.00 94.44 194 ASN A C 1
ATOM 1563 O O . ASN A 1 194 ? -6.844 5.175 -11.820 1.00 94.44 194 ASN A O 1
ATOM 1567 N N . ILE A 1 195 ? -8.162 5.041 -9.998 1.00 96.62 195 ILE A N 1
ATOM 1568 C CA . ILE A 1 195 ? -7.688 3.734 -9.534 1.00 96.62 195 ILE A CA 1
ATOM 1569 C C . ILE A 1 195 ? -8.051 2.612 -10.509 1.00 96.62 195 ILE A C 1
ATOM 1571 O O . ILE A 1 195 ? -9.056 2.676 -11.222 1.00 96.62 195 ILE A O 1
ATOM 1575 N N . ASN A 1 196 ? -7.245 1.553 -10.524 1.00 97.06 196 ASN A N 1
ATOM 1576 C CA . ASN A 1 196 ? -7.584 0.339 -11.249 1.00 97.06 196 ASN A CA 1
ATOM 1577 C C . ASN A 1 196 ? -8.596 -0.485 -10.438 1.00 97.06 196 ASN A C 1
ATOM 1579 O O . ASN A 1 196 ? -8.223 -1.243 -9.544 1.00 97.06 196 ASN A O 1
ATOM 1583 N N . GLY A 1 197 ? -9.880 -0.360 -10.780 1.00 93.69 197 GLY A N 1
ATOM 1584 C CA . GLY A 1 197 ? -10.972 -1.056 -10.090 1.00 93.69 197 GLY A CA 1
ATOM 1585 C C . GLY A 1 197 ? -10.976 -2.586 -10.230 1.00 93.69 197 GLY A C 1
ATOM 1586 O O . GLY A 1 197 ? -11.820 -3.239 -9.622 1.00 93.69 197 GLY A O 1
ATOM 1587 N N . LEU A 1 198 ? -10.071 -3.173 -11.024 1.00 95.25 198 LEU A N 1
ATOM 1588 C CA . LEU A 1 198 ? -9.938 -4.627 -11.153 1.00 95.25 198 LEU A CA 1
ATOM 1589 C C . LEU A 1 198 ? -9.027 -5.236 -10.078 1.00 95.25 198 LEU A C 1
ATOM 1591 O O . LEU A 1 198 ? -9.157 -6.428 -9.780 1.00 95.25 198 LEU A O 1
ATOM 1595 N N . ILE A 1 199 ? -8.119 -4.450 -9.489 1.00 92.62 199 ILE A N 1
ATOM 1596 C CA . ILE A 1 199 ? -7.179 -4.951 -8.481 1.00 92.62 199 ILE A CA 1
ATOM 1597 C C . ILE A 1 199 ? -7.948 -5.368 -7.228 1.00 92.62 199 ILE A C 1
ATOM 1599 O O . ILE A 1 199 ? -8.789 -4.637 -6.709 1.00 92.62 199 ILE A O 1
ATOM 1603 N N . GLY A 1 200 ? -7.677 -6.584 -6.751 1.00 83.38 200 GLY A N 1
ATOM 1604 C CA . GLY A 1 200 ? -8.400 -7.169 -5.623 1.00 83.38 200 GLY A CA 1
ATOM 1605 C C . GLY A 1 200 ? -9.818 -7.638 -5.953 1.00 83.38 200 GLY A C 1
ATOM 1606 O O . GLY A 1 200 ? -10.536 -8.031 -5.034 1.00 83.38 200 GLY A O 1
ATOM 1607 N N . VAL A 1 201 ? -10.204 -7.636 -7.235 1.00 89.44 201 VAL A N 1
ATOM 1608 C CA . VAL A 1 201 ? -11.476 -8.179 -7.743 1.00 89.44 201 VAL A CA 1
ATOM 1609 C C . VAL A 1 201 ? -11.237 -9.304 -8.754 1.00 89.44 201 VAL A C 1
ATOM 1611 O O . VAL A 1 201 ? -11.922 -10.323 -8.703 1.00 89.44 201 VAL A O 1
ATOM 1614 N N . ARG A 1 202 ? -10.263 -9.153 -9.662 1.00 94.38 202 ARG A N 1
ATOM 1615 C CA . ARG A 1 202 ? -9.921 -10.142 -10.702 1.00 94.38 202 ARG A CA 1
ATOM 1616 C C . ARG A 1 202 ? -8.416 -10.367 -10.778 1.00 94.38 202 ARG A C 1
ATOM 1618 O O . ARG A 1 202 ? -7.648 -9.443 -10.537 1.00 94.38 202 ARG A O 1
ATOM 1625 N N . GLU A 1 203 ? -7.987 -11.570 -11.165 1.00 96.12 203 GLU A N 1
ATOM 1626 C CA . GLU A 1 203 ? -6.559 -11.840 -11.401 1.00 96.12 203 GLU A CA 1
ATOM 1627 C C . GLU A 1 203 ? -6.019 -11.024 -12.585 1.00 96.12 203 GLU A C 1
ATOM 1629 O O . GLU A 1 203 ? -4.959 -10.416 -12.489 1.00 96.12 203 GLU A O 1
ATOM 1634 N N . ASN A 1 204 ? -6.767 -10.958 -13.690 1.00 96.94 204 ASN A N 1
ATOM 1635 C CA . ASN A 1 204 ? -6.418 -10.096 -14.813 1.00 96.94 204 ASN A CA 1
ATOM 1636 C C . ASN A 1 204 ? -6.863 -8.652 -14.527 1.00 96.94 204 ASN A C 1
ATOM 1638 O O . ASN A 1 204 ? -8.061 -8.363 -14.469 1.00 96.94 204 ASN A O 1
ATOM 1642 N N . VAL A 1 205 ? -5.881 -7.765 -14.365 1.00 96.62 205 VAL A N 1
ATOM 1643 C CA . VAL A 1 205 ? -6.065 -6.342 -14.034 1.00 96.62 205 VAL A CA 1
ATOM 1644 C C . VAL A 1 205 ? -5.804 -5.410 -15.223 1.00 96.62 205 VAL A C 1
ATOM 1646 O O . VAL A 1 205 ? -5.806 -4.190 -15.067 1.00 96.62 205 VAL A O 1
ATOM 1649 N N . GLY A 1 206 ? -5.589 -5.971 -16.412 1.00 96.38 206 GLY A N 1
ATOM 1650 C CA . GLY A 1 206 ? -5.306 -5.244 -17.643 1.00 96.38 206 GLY A CA 1
ATOM 1651 C C . GLY A 1 206 ? -4.430 -6.055 -18.593 1.00 96.38 206 GLY A C 1
ATOM 1652 O O . GLY A 1 206 ? -3.781 -7.024 -18.201 1.00 96.38 206 GLY A O 1
ATOM 1653 N N . SER A 1 207 ? -4.398 -5.642 -19.856 1.00 97.69 207 SER A N 1
ATOM 1654 C CA . SER A 1 207 ? -3.519 -6.236 -20.863 1.00 97.69 207 SER A CA 1
ATOM 1655 C C . SER A 1 207 ? -2.065 -5.942 -20.507 1.00 97.69 207 SER A C 1
ATOM 1657 O O . SER A 1 207 ? -1.714 -4.783 -20.323 1.00 97.69 207 SER A O 1
ATOM 1659 N N . VAL A 1 208 ? -1.225 -6.967 -20.412 1.00 98.06 208 VAL A N 1
ATOM 1660 C CA . VAL A 1 208 ? 0.185 -6.844 -20.011 1.00 98.06 208 VAL A CA 1
ATOM 1661 C C . VAL A 1 208 ? 1.077 -6.928 -21.247 1.00 98.06 208 VAL A C 1
ATOM 1663 O O . VAL A 1 208 ? 0.786 -7.692 -22.169 1.00 98.06 208 VAL A O 1
ATOM 1666 N N . ALA A 1 209 ? 2.150 -6.139 -21.291 1.00 97.69 209 ALA A N 1
ATOM 1667 C CA . ALA A 1 209 ? 3.149 -6.244 -22.345 1.00 97.69 209 ALA A CA 1
ATOM 1668 C C . ALA A 1 209 ? 3.822 -7.627 -22.315 1.00 97.69 209 ALA A C 1
ATOM 1670 O O . ALA A 1 209 ? 4.133 -8.172 -21.258 1.00 97.69 209 ALA A O 1
ATOM 1671 N N . GLY A 1 210 ? 4.043 -8.220 -23.490 1.00 95.94 210 GLY A N 1
ATOM 1672 C CA . GLY A 1 210 ? 4.659 -9.548 -23.573 1.00 95.94 210 GLY A CA 1
ATOM 1673 C C . GLY A 1 210 ? 6.125 -9.529 -23.133 1.00 95.94 210 GLY A C 1
ATOM 1674 O O . GLY A 1 210 ? 6.804 -8.518 -23.295 1.00 95.94 210 GLY A O 1
ATOM 1675 N N . ARG A 1 211 ? 6.666 -10.657 -22.654 1.00 93.31 211 ARG A N 1
ATOM 1676 C CA . ARG A 1 211 ? 8.065 -10.763 -22.179 1.00 93.31 211 ARG A CA 1
ATOM 1677 C C . ARG A 1 211 ? 9.111 -10.269 -23.192 1.00 93.31 211 ARG A C 1
ATOM 1679 O O . ARG A 1 211 ? 10.096 -9.660 -22.793 1.00 93.31 211 ARG A O 1
ATOM 1686 N N . ASN A 1 212 ? 8.873 -10.489 -24.487 1.00 94.94 212 ASN A N 1
ATOM 1687 C CA . ASN A 1 212 ? 9.760 -10.075 -25.586 1.00 94.94 212 ASN A CA 1
ATOM 1688 C C . ASN A 1 212 ? 9.327 -8.757 -26.256 1.00 94.94 212 ASN A C 1
ATOM 1690 O O . ASN A 1 212 ? 9.849 -8.397 -27.306 1.00 94.94 212 ASN A O 1
ATOM 1694 N N . GLN A 1 213 ? 8.349 -8.051 -25.685 1.00 97.19 213 GLN A N 1
ATOM 1695 C CA . GLN A 1 213 ? 7.894 -6.765 -26.193 1.00 97.19 213 GLN A CA 1
ATOM 1696 C C . GLN A 1 213 ? 8.695 -5.636 -25.526 1.00 97.19 213 GLN A C 1
ATOM 1698 O O . GLN A 1 213 ? 8.679 -5.555 -24.294 1.00 97.19 213 GLN A O 1
ATOM 1703 N N . PRO A 1 214 ? 9.359 -4.751 -26.289 1.00 97.19 214 PRO A N 1
ATOM 1704 C CA . PRO A 1 214 ? 10.061 -3.603 -25.724 1.00 97.19 214 PRO A CA 1
ATOM 1705 C C . PRO A 1 214 ? 9.079 -2.689 -24.994 1.00 97.19 214 PRO A C 1
ATOM 1707 O O . PRO A 1 214 ? 7.988 -2.429 -25.502 1.00 97.19 214 PRO A O 1
ATOM 1710 N N . THR A 1 215 ? 9.452 -2.196 -23.810 1.00 97.75 215 THR A N 1
ATOM 1711 C CA . THR A 1 215 ? 8.578 -1.319 -23.007 1.00 97.75 215 THR A CA 1
ATOM 1712 C C . THR A 1 215 ? 9.206 0.004 -22.610 1.00 97.75 215 THR A C 1
ATOM 1714 O O . THR A 1 215 ? 8.493 1.000 -22.493 1.00 97.75 215 THR A O 1
ATOM 1717 N N . CYS A 1 216 ? 10.531 0.049 -22.515 1.00 96.94 216 CYS A N 1
ATOM 1718 C CA . CYS A 1 216 ? 11.309 1.262 -22.336 1.00 96.94 216 CYS A CA 1
ATOM 1719 C C . CYS A 1 216 ? 12.153 1.552 -23.584 1.00 96.94 216 CYS A C 1
ATOM 1721 O O . CYS A 1 216 ? 12.363 0.693 -24.434 1.00 96.94 216 CYS A O 1
ATOM 1723 N N . THR A 1 217 ? 12.623 2.785 -23.713 1.00 93.62 217 THR A N 1
ATOM 1724 C CA . THR A 1 217 ? 13.499 3.227 -24.801 1.00 93.62 217 THR A CA 1
ATOM 1725 C C . THR A 1 217 ? 14.939 3.321 -24.311 1.00 93.62 217 THR A C 1
ATOM 1727 O O . THR A 1 217 ? 15.200 3.776 -23.197 1.00 93.62 217 THR A O 1
ATOM 1730 N N . LYS A 1 218 ? 15.904 2.940 -25.156 1.00 86.81 218 LYS A N 1
ATOM 1731 C CA . LYS A 1 218 ? 17.336 3.022 -24.822 1.00 86.81 218 LYS A CA 1
ATOM 1732 C C . LYS A 1 218 ? 17.806 4.439 -24.457 1.00 86.81 218 LYS A C 1
ATOM 1734 O O . LYS A 1 218 ? 18.659 4.581 -23.586 1.00 86.81 218 LYS A O 1
ATOM 1739 N N . ASN A 1 219 ? 17.232 5.460 -25.096 1.00 86.88 219 ASN A N 1
ATOM 1740 C CA . ASN A 1 219 ? 17.615 6.871 -24.942 1.00 86.88 219 ASN A CA 1
ATOM 1741 C C . ASN A 1 219 ? 16.604 7.682 -24.110 1.00 86.88 219 ASN A C 1
ATOM 1743 O O . ASN A 1 219 ? 16.622 8.907 -24.136 1.00 86.88 219 ASN A O 1
ATOM 1747 N N . GLY A 1 220 ? 15.695 7.007 -23.404 1.00 89.88 220 GLY A N 1
ATOM 1748 C CA . GLY A 1 220 ? 14.611 7.648 -22.661 1.00 89.88 220 GLY A CA 1
ATOM 1749 C C . GLY A 1 220 ? 14.997 8.237 -21.308 1.00 89.88 220 GLY A C 1
ATOM 1750 O O . GLY A 1 220 ? 14.160 8.855 -20.653 1.00 89.88 220 GLY A O 1
ATOM 1751 N N . CYS A 1 221 ? 16.239 8.017 -20.880 1.00 96.19 221 CYS A N 1
ATOM 1752 C CA . CYS A 1 221 ? 16.730 8.408 -19.570 1.00 96.19 221 CYS A CA 1
ATOM 1753 C C . CYS A 1 221 ? 18.038 9.188 -19.670 1.00 96.19 221 CYS A C 1
ATOM 1755 O O . CYS A 1 221 ? 18.962 8.794 -20.385 1.00 96.19 221 CYS A O 1
ATOM 1757 N N . THR A 1 222 ? 18.149 10.234 -18.859 1.00 95.62 222 THR A N 1
ATOM 1758 C CA . THR A 1 222 ? 19.384 10.996 -18.673 1.00 95.62 222 THR A CA 1
ATOM 1759 C C . THR A 1 222 ? 20.154 10.421 -17.492 1.00 95.62 222 THR A C 1
ATOM 1761 O O . THR A 1 222 ? 19.646 10.404 -16.371 1.00 95.62 222 THR A O 1
ATOM 1764 N N . ARG A 1 223 ? 21.386 9.956 -17.728 1.00 95.06 223 ARG A N 1
ATOM 1765 C CA . ARG A 1 223 ? 22.300 9.516 -16.663 1.00 95.06 223 ARG A CA 1
ATOM 1766 C C . ARG A 1 223 ? 22.848 10.730 -15.920 1.00 95.06 223 ARG A C 1
ATOM 1768 O O . ARG A 1 223 ? 23.398 11.636 -16.540 1.00 95.06 223 ARG A O 1
ATOM 1775 N N . ILE A 1 224 ? 22.759 10.705 -14.598 1.00 94.19 224 ILE A N 1
ATOM 1776 C CA . ILE A 1 224 ? 23.284 11.738 -13.711 1.00 94.19 224 ILE A CA 1
ATOM 1777 C C . ILE A 1 224 ? 24.316 11.090 -12.792 1.00 94.19 224 ILE A C 1
ATOM 1779 O O . ILE A 1 224 ? 24.069 10.040 -12.200 1.00 94.19 224 ILE A O 1
ATOM 1783 N N . GLU A 1 225 ? 25.480 11.723 -12.678 1.00 94.00 225 GLU A N 1
ATOM 1784 C CA . GLU A 1 225 ? 26.550 11.290 -11.787 1.00 94.00 225 GLU A CA 1
ATOM 1785 C C . GLU A 1 225 ? 26.851 12.386 -10.773 1.00 94.00 225 GLU A C 1
ATOM 1787 O O . GLU A 1 225 ? 27.051 13.548 -11.129 1.00 94.00 225 GLU A O 1
ATOM 1792 N N . ARG A 1 226 ? 26.872 12.021 -9.491 1.00 89.38 226 ARG A N 1
ATOM 1793 C CA . ARG A 1 226 ? 27.129 12.958 -8.398 1.00 89.38 226 ARG A CA 1
ATOM 1794 C C . ARG A 1 226 ? 28.128 12.366 -7.419 1.00 89.38 226 ARG A C 1
ATOM 1796 O O . ARG A 1 226 ? 28.000 11.221 -6.990 1.00 89.38 226 ARG A O 1
ATOM 1803 N N . LYS A 1 227 ? 29.100 13.173 -6.991 1.00 88.62 227 LYS A N 1
ATOM 1804 C CA . LYS A 1 227 ? 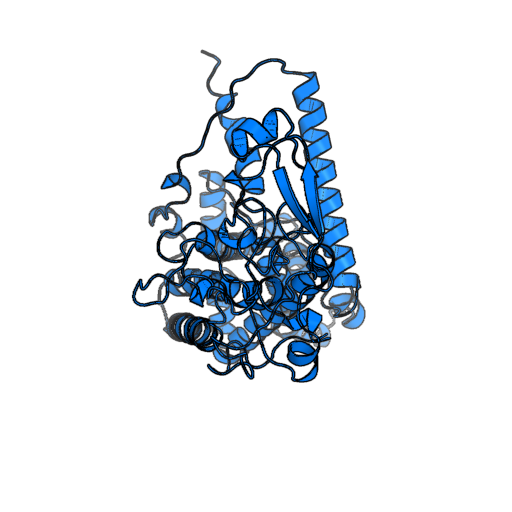29.976 12.803 -5.874 1.00 88.62 227 LYS A CA 1
ATOM 1805 C C . LYS A 1 227 ? 29.139 12.588 -4.609 1.00 88.62 227 LYS A C 1
ATOM 1807 O O . LYS A 1 227 ? 28.320 13.433 -4.248 1.00 88.62 227 LYS A O 1
ATOM 1812 N N . CYS A 1 228 ? 29.377 11.466 -3.939 1.00 81.12 228 CYS A N 1
ATOM 1813 C CA . CYS A 1 228 ? 28.764 11.172 -2.651 1.00 81.12 228 CYS A CA 1
ATOM 1814 C C . CYS A 1 228 ? 29.228 12.166 -1.584 1.00 81.12 228 CYS A C 1
ATOM 1816 O O . CYS A 1 228 ? 30.418 12.506 -1.526 1.00 81.12 228 CYS A O 1
ATOM 1818 N N . THR A 1 229 ? 28.318 12.542 -0.691 1.00 78.62 229 THR A N 1
ATOM 1819 C CA . THR A 1 229 ? 28.673 13.126 0.606 1.00 78.62 229 THR A CA 1
ATOM 1820 C C . THR A 1 229 ? 29.409 12.094 1.469 1.00 78.62 229 THR A C 1
ATOM 1822 O O . THR A 1 229 ? 29.426 10.900 1.157 1.00 78.62 229 THR A O 1
ATOM 1825 N N . LEU A 1 230 ? 30.034 12.535 2.568 1.00 73.81 230 LEU A N 1
ATOM 1826 C CA . LEU A 1 230 ? 30.693 11.621 3.511 1.00 73.81 230 LEU A CA 1
ATOM 1827 C C . LEU A 1 230 ? 29.718 10.557 4.029 1.00 73.81 230 LEU A C 1
ATOM 1829 O O . LEU A 1 230 ? 30.056 9.379 4.083 1.00 73.81 230 LEU A O 1
ATOM 1833 N N . TRP A 1 231 ? 28.495 10.976 4.341 1.00 63.88 231 TRP A N 1
ATOM 1834 C CA . TRP A 1 231 ? 27.457 10.103 4.864 1.00 63.88 231 TRP A CA 1
ATOM 1835 C C . TRP A 1 231 ? 26.960 9.093 3.811 1.00 63.88 231 TRP A C 1
ATOM 1837 O O . TRP A 1 231 ? 26.847 7.904 4.095 1.00 63.88 231 TRP A O 1
ATOM 1847 N N . GLU A 1 232 ? 26.789 9.515 2.555 1.00 71.12 232 GLU A N 1
ATOM 1848 C CA . GLU A 1 232 ? 26.379 8.623 1.457 1.00 71.12 232 GLU A CA 1
ATOM 1849 C C . GLU A 1 232 ? 27.415 7.538 1.133 1.00 71.12 232 GLU A C 1
ATOM 1851 O O . GLU A 1 232 ? 27.054 6.441 0.707 1.00 71.12 232 GLU A O 1
ATOM 1856 N N . ARG A 1 233 ? 28.707 7.807 1.368 1.00 70.62 233 ARG A N 1
ATOM 1857 C CA . ARG A 1 233 ? 29.761 6.785 1.231 1.00 70.62 233 ARG A CA 1
ATOM 1858 C C . ARG A 1 233 ? 29.595 5.651 2.237 1.00 70.62 233 ARG A C 1
ATOM 1860 O O . ARG A 1 233 ? 29.942 4.515 1.923 1.00 70.62 233 ARG A O 1
ATOM 1867 N N . ILE A 1 234 ? 29.074 5.958 3.423 1.00 65.62 234 ILE A N 1
ATOM 1868 C CA . ILE A 1 234 ? 28.843 4.978 4.486 1.00 65.62 234 ILE A CA 1
ATOM 1869 C C . ILE A 1 234 ? 27.630 4.106 4.139 1.00 65.62 234 ILE A C 1
ATOM 1871 O O . ILE A 1 234 ? 27.679 2.892 4.337 1.00 65.62 234 ILE A O 1
ATOM 1875 N N . THR A 1 235 ? 26.572 4.701 3.581 1.00 57.25 235 THR A N 1
ATOM 1876 C CA . THR A 1 235 ? 25.287 4.018 3.373 1.00 57.25 235 THR A CA 1
ATOM 1877 C C . THR A 1 235 ? 25.143 3.305 2.042 1.00 57.25 235 THR A C 1
ATOM 1879 O O . THR A 1 235 ? 24.750 2.142 2.023 1.00 57.25 235 THR A O 1
ATOM 1882 N N . TYR A 1 236 ? 25.497 3.944 0.928 1.00 62.03 236 TYR A N 1
ATOM 1883 C CA . TYR A 1 236 ? 25.307 3.343 -0.395 1.00 62.03 236 TYR A CA 1
ATOM 1884 C C . TYR A 1 236 ? 26.486 2.471 -0.822 1.00 62.03 236 TYR A C 1
ATOM 1886 O O . TYR A 1 236 ? 26.315 1.583 -1.655 1.00 62.03 236 TYR A O 1
ATOM 1894 N N . ARG A 1 237 ? 27.688 2.721 -0.277 1.00 62.19 237 ARG A N 1
ATOM 1895 C CA . ARG A 1 237 ? 28.974 2.060 -0.603 1.00 62.19 237 ARG A CA 1
ATOM 1896 C C . ARG A 1 237 ? 29.392 2.085 -2.089 1.00 62.19 237 ARG A C 1
ATOM 1898 O O . ARG A 1 237 ? 30.553 1.820 -2.384 1.00 62.19 237 ARG A O 1
ATOM 1905 N N . LYS A 1 238 ? 28.500 2.447 -3.018 1.00 71.75 238 LYS A N 1
ATOM 1906 C CA . LYS A 1 238 ? 28.743 2.671 -4.447 1.00 71.75 238 LYS A CA 1
ATOM 1907 C C . LYS A 1 238 ? 28.838 4.172 -4.708 1.00 71.75 238 LYS A C 1
ATOM 1909 O O . LYS A 1 238 ? 27.836 4.880 -4.670 1.00 71.75 238 LYS A O 1
ATOM 1914 N N . CYS A 1 239 ? 30.058 4.650 -4.942 1.00 78.75 239 CYS A N 1
ATOM 1915 C CA . CYS A 1 239 ? 30.356 6.052 -5.220 1.00 78.75 239 CYS A CA 1
ATOM 1916 C C . CYS A 1 239 ? 31.279 6.171 -6.446 1.00 78.75 239 CYS A C 1
ATOM 1918 O O . CYS A 1 239 ? 32.206 5.368 -6.554 1.00 78.75 239 CYS A O 1
ATOM 1920 N N . PRO A 1 240 ? 31.094 7.173 -7.331 1.00 88.19 240 PRO A N 1
ATOM 1921 C CA . PRO A 1 240 ? 30.062 8.219 -7.292 1.00 88.19 240 PRO A CA 1
ATOM 1922 C C . PRO A 1 240 ? 28.639 7.656 -7.435 1.00 88.19 240 PRO A C 1
ATOM 1924 O O . PRO A 1 240 ? 28.459 6.552 -7.943 1.00 88.19 240 PRO A O 1
ATOM 1927 N N . LEU A 1 241 ? 27.633 8.394 -6.949 1.00 86.69 241 LEU A N 1
ATOM 1928 C CA . LEU A 1 241 ? 26.239 7.997 -7.139 1.00 86.69 241 LEU A CA 1
ATOM 1929 C C . LEU A 1 241 ? 25.881 8.147 -8.611 1.00 86.69 241 LEU A C 1
ATOM 1931 O O . LEU A 1 241 ? 26.106 9.208 -9.199 1.00 86.69 241 LEU A O 1
ATOM 1935 N N . VAL A 1 242 ? 25.268 7.107 -9.164 1.00 89.94 242 VAL A N 1
ATOM 1936 C CA . VAL A 1 242 ? 24.763 7.081 -10.534 1.00 89.94 242 VAL A CA 1
ATOM 1937 C C . VAL A 1 242 ? 23.266 6.827 -10.486 1.00 89.94 242 VAL A C 1
ATOM 1939 O O . VAL A 1 242 ? 22.832 5.771 -10.038 1.00 89.94 242 VAL A O 1
ATOM 1942 N N . TYR A 1 243 ? 22.483 7.791 -10.952 1.00 91.06 243 TYR A N 1
ATOM 1943 C CA . TYR A 1 243 ? 21.024 7.710 -11.001 1.00 91.06 243 TYR A CA 1
ATOM 1944 C C . TYR A 1 243 ? 20.499 8.321 -12.303 1.00 91.06 243 TYR A C 1
ATOM 1946 O O . TYR A 1 243 ? 21.277 8.808 -13.127 1.00 91.06 243 TYR A O 1
ATOM 1954 N N . TYR A 1 244 ? 19.189 8.240 -12.533 1.00 94.56 244 TYR A N 1
ATOM 1955 C CA . TYR A 1 244 ? 18.603 8.504 -13.846 1.00 94.56 244 TYR A CA 1
ATOM 1956 C C . TYR A 1 244 ? 17.344 9.366 -13.740 1.00 94.56 244 TYR A C 1
ATOM 1958 O O . TYR A 1 244 ? 16.509 9.107 -12.883 1.00 94.56 244 TYR A O 1
ATOM 1966 N N . ASP A 1 245 ? 17.191 10.354 -14.624 1.00 96.06 245 ASP A N 1
ATOM 1967 C CA . ASP A 1 245 ? 15.907 11.034 -14.869 1.00 96.06 245 ASP A CA 1
ATOM 1968 C C . ASP A 1 245 ? 15.256 10.403 -16.102 1.00 96.06 245 ASP A C 1
ATOM 1970 O O . ASP A 1 245 ? 15.823 10.462 -17.194 1.00 96.06 245 ASP A O 1
ATOM 1974 N N . CYS A 1 246 ? 14.101 9.764 -15.915 1.00 96.50 246 CYS A N 1
ATOM 1975 C CA . CYS A 1 246 ? 13.473 8.888 -16.904 1.00 96.50 246 CYS A CA 1
ATOM 1976 C C . CYS A 1 246 ? 12.057 9.314 -17.310 1.00 96.50 246 CYS A C 1
ATOM 1978 O O . CYS A 1 246 ? 11.307 8.492 -17.822 1.00 96.50 246 CYS A O 1
ATOM 1980 N N . LYS A 1 247 ? 11.686 10.592 -17.142 1.00 91.38 247 LYS A N 1
ATOM 1981 C CA . LYS A 1 247 ? 10.316 11.114 -17.368 1.00 91.38 247 LYS A CA 1
ATOM 1982 C C . LYS A 1 247 ? 9.565 10.571 -18.592 1.00 91.38 247 LYS A C 1
ATOM 1984 O O . LYS A 1 247 ? 8.345 10.459 -18.530 1.00 91.38 247 LYS A O 1
ATOM 1989 N N . ASN A 1 248 ? 10.266 10.269 -19.687 1.00 86.00 248 ASN A N 1
ATOM 1990 C CA . ASN A 1 248 ? 9.680 9.826 -20.953 1.00 86.00 248 ASN A CA 1
ATOM 1991 C C . ASN A 1 248 ? 10.328 8.539 -21.493 1.00 86.00 248 ASN A C 1
ATOM 1993 O O . ASN A 1 248 ? 10.450 8.374 -22.707 1.00 86.00 248 ASN A O 1
ATOM 1997 N N . ASN A 1 249 ? 10.782 7.633 -20.620 1.00 96.00 249 ASN A N 1
ATOM 1998 C CA . ASN A 1 249 ? 11.448 6.415 -21.082 1.00 96.00 249 ASN A CA 1
ATOM 1999 C C . ASN A 1 249 ? 10.490 5.329 -21.584 1.00 96.00 249 ASN A C 1
ATOM 2001 O O . ASN A 1 249 ? 10.898 4.532 -22.430 1.00 96.00 249 ASN A O 1
ATOM 2005 N N . ILE A 1 250 ? 9.239 5.308 -21.117 1.00 97.75 250 ILE A N 1
ATOM 2006 C CA . ILE A 1 250 ? 8.235 4.319 -21.520 1.00 97.75 250 ILE A CA 1
ATOM 2007 C C . ILE A 1 250 ? 7.797 4.590 -22.955 1.00 97.75 250 ILE A C 1
ATOM 2009 O O . ILE A 1 250 ? 7.456 5.716 -23.323 1.00 97.75 250 ILE A O 1
ATOM 2013 N N . ARG A 1 251 ? 7.786 3.541 -23.776 1.00 97.38 251 ARG A N 1
ATOM 2014 C CA . ARG A 1 251 ? 7.491 3.666 -25.202 1.00 97.38 251 ARG A CA 1
ATOM 2015 C C . ARG A 1 251 ? 6.055 4.162 -25.444 1.00 97.38 251 ARG A C 1
ATOM 2017 O O . ARG A 1 251 ? 5.117 3.623 -24.845 1.00 97.38 251 ARG A O 1
ATOM 2024 N N . PRO A 1 252 ? 5.841 5.120 -26.368 1.00 95.88 252 PRO A N 1
ATOM 2025 C CA . PRO A 1 252 ? 4.506 5.635 -26.663 1.00 95.88 252 PRO A CA 1
ATOM 2026 C C . PRO A 1 252 ? 3.512 4.554 -27.097 1.00 95.88 252 PRO A C 1
ATOM 2028 O O . PRO A 1 252 ? 2.347 4.618 -26.719 1.00 95.88 252 PRO A O 1
ATOM 2031 N N . ASP A 1 253 ? 3.950 3.533 -27.842 1.00 96.69 253 ASP A N 1
ATOM 2032 C CA . ASP A 1 253 ? 3.068 2.458 -28.306 1.00 96.69 253 ASP A CA 1
ATOM 2033 C C . ASP A 1 253 ? 2.505 1.611 -27.152 1.00 96.69 253 ASP A C 1
ATOM 2035 O O . ASP A 1 253 ? 1.335 1.229 -27.195 1.00 96.69 253 ASP A O 1
ATOM 2039 N N . ILE A 1 254 ? 3.275 1.407 -26.079 1.00 97.94 254 ILE A N 1
ATOM 2040 C CA . ILE A 1 254 ? 2.818 0.736 -24.853 1.00 97.94 254 ILE A CA 1
ATOM 2041 C C . ILE A 1 254 ? 1.726 1.556 -24.166 1.00 97.94 254 ILE A C 1
ATOM 2043 O O . ILE A 1 254 ? 0.651 1.032 -23.861 1.00 97.94 254 ILE A O 1
ATOM 2047 N N . ASN A 1 255 ? 1.958 2.860 -23.997 1.00 96.88 255 ASN A N 1
ATOM 2048 C CA . ASN A 1 255 ? 0.999 3.751 -23.345 1.00 96.88 255 ASN A CA 1
ATOM 2049 C C . ASN A 1 255 ? -0.259 4.006 -24.192 1.00 96.88 255 ASN A C 1
ATOM 2051 O O . ASN A 1 255 ? -1.360 4.130 -23.643 1.00 96.88 255 ASN A O 1
ATOM 2055 N N . ASN A 1 256 ? -0.129 4.050 -25.519 1.00 97.00 256 ASN A N 1
ATOM 2056 C CA . ASN A 1 256 ? -1.246 4.237 -26.448 1.00 97.00 256 ASN A CA 1
ATOM 2057 C C . ASN A 1 256 ? -2.126 2.987 -26.521 1.00 97.00 256 ASN A C 1
ATOM 2059 O O . ASN A 1 256 ? -3.349 3.096 -26.461 1.00 97.00 256 ASN A O 1
ATOM 2063 N N . ARG A 1 257 ? -1.516 1.794 -26.548 1.00 97.12 257 ARG A N 1
ATOM 2064 C CA . ARG A 1 257 ? -2.227 0.503 -26.532 1.00 97.12 257 ARG A CA 1
ATOM 2065 C C . ARG A 1 257 ? -2.738 0.099 -25.147 1.00 97.12 257 ARG A C 1
ATOM 2067 O O . ARG A 1 257 ? -3.378 -0.941 -25.024 1.00 97.12 257 ARG A O 1
ATOM 2074 N N . LYS A 1 258 ? -2.462 0.907 -24.118 1.00 97.06 258 LYS A N 1
ATOM 2075 C CA . LYS A 1 258 ? -2.835 0.655 -22.718 1.00 97.06 258 LYS A CA 1
ATOM 2076 C C . LYS A 1 258 ? -2.328 -0.699 -22.208 1.00 97.06 258 LYS A C 1
ATOM 2078 O O . LYS A 1 258 ? -3.048 -1.409 -21.507 1.00 97.06 258 LYS A O 1
ATOM 2083 N N . LEU A 1 259 ? -1.098 -1.047 -22.584 1.00 98.38 259 LEU A N 1
ATOM 2084 C CA . LEU A 1 259 ? -0.422 -2.234 -22.077 1.00 98.38 259 LEU A CA 1
ATOM 2085 C C . LEU A 1 259 ? 0.272 -1.903 -20.755 1.00 98.38 259 LEU A C 1
ATOM 2087 O O . LEU A 1 259 ? 1.026 -0.934 -20.669 1.00 98.38 259 LEU A O 1
ATOM 2091 N N . LEU A 1 260 ? 0.021 -2.722 -19.739 1.00 98.56 260 LEU A N 1
ATOM 2092 C CA . LEU A 1 260 ? 0.708 -2.679 -18.459 1.00 98.56 260 LEU A CA 1
ATOM 2093 C C . LEU A 1 260 ? 2.147 -3.176 -18.625 1.00 98.56 260 LEU A C 1
ATOM 2095 O O . LEU A 1 260 ? 2.377 -4.260 -19.158 1.00 98.56 260 LEU A O 1
ATOM 2099 N N . THR A 1 261 ? 3.099 -2.403 -18.117 1.00 98.56 261 THR A N 1
ATOM 2100 C CA . THR A 1 261 ? 4.490 -2.814 -17.891 1.00 98.56 261 THR A CA 1
ATOM 2101 C C . THR A 1 261 ? 4.883 -2.422 -16.474 1.00 98.56 261 THR A C 1
ATOM 2103 O O . THR A 1 261 ? 4.364 -1.438 -15.938 1.00 98.56 261 THR A O 1
ATOM 2106 N N . SER A 1 262 ? 5.809 -3.167 -15.877 1.00 97.94 262 SER A N 1
ATOM 2107 C CA . SER A 1 262 ? 6.469 -2.789 -14.628 1.00 97.94 262 SER A CA 1
ATOM 2108 C C . SER A 1 262 ? 7.989 -2.957 -14.724 1.00 97.94 262 SER A C 1
ATOM 2110 O O . SER A 1 262 ? 8.509 -3.378 -15.763 1.00 97.94 262 SER A O 1
ATOM 2112 N N . GLY A 1 263 ? 8.708 -2.552 -13.678 1.00 96.25 263 GLY A N 1
ATOM 2113 C CA . GLY A 1 263 ? 10.161 -2.616 -13.629 1.00 96.25 263 GLY A CA 1
ATOM 2114 C C . GLY A 1 263 ? 10.669 -4.008 -13.264 1.00 96.25 263 GLY A C 1
ATOM 2115 O O . GLY A 1 263 ? 10.069 -4.706 -12.456 1.00 96.25 263 GLY A O 1
ATOM 2116 N N . TYR A 1 264 ? 11.788 -4.419 -13.850 1.00 96.81 264 TYR A N 1
ATOM 2117 C CA . TYR A 1 264 ? 12.539 -5.589 -13.393 1.00 96.81 264 TYR A CA 1
ATOM 2118 C C . TYR A 1 264 ? 13.540 -5.148 -12.321 1.00 96.81 264 TYR A C 1
ATOM 2120 O O . TYR A 1 264 ? 14.317 -4.233 -12.574 1.00 96.81 264 TYR A O 1
ATOM 2128 N N . LEU A 1 265 ? 13.535 -5.790 -11.154 1.00 94.06 265 LEU A N 1
ATOM 2129 C CA . LEU A 1 265 ? 14.447 -5.522 -10.041 1.00 94.06 265 LEU A CA 1
ATOM 2130 C C . LEU A 1 265 ? 15.581 -6.560 -9.988 1.00 94.06 265 LEU A C 1
ATOM 2132 O O . LEU A 1 265 ? 15.375 -7.756 -10.202 1.00 94.06 265 LEU A O 1
ATOM 2136 N N . PHE A 1 266 ? 16.798 -6.133 -9.648 1.00 90.31 266 PHE A N 1
ATOM 2137 C CA . PHE A 1 266 ? 17.919 -7.058 -9.466 1.00 90.31 266 PHE A CA 1
ATOM 2138 C C . PHE A 1 266 ? 17.644 -8.131 -8.389 1.00 90.31 266 PHE A C 1
ATOM 2140 O O . PHE A 1 266 ? 17.192 -7.818 -7.279 1.00 90.31 266 PHE A O 1
ATOM 2147 N N . ASN A 1 267 ? 17.976 -9.391 -8.706 1.00 90.62 267 ASN A N 1
ATOM 2148 C CA . ASN A 1 267 ? 17.820 -10.581 -7.852 1.00 90.62 267 ASN A CA 1
ATOM 2149 C C . ASN A 1 267 ? 16.394 -10.860 -7.341 1.00 90.62 267 ASN A C 1
ATOM 2151 O O . ASN A 1 267 ? 16.217 -11.396 -6.247 1.00 90.62 267 ASN A O 1
ATOM 2155 N N . GLN A 1 268 ? 15.377 -10.491 -8.113 1.00 93.81 268 GLN A N 1
ATOM 2156 C CA . GLN A 1 268 ? 13.982 -10.837 -7.826 1.00 93.81 268 GLN A CA 1
ATOM 2157 C C . GLN A 1 268 ? 13.619 -12.259 -8.309 1.00 93.81 268 GLN A C 1
ATOM 2159 O O . GLN A 1 268 ? 14.294 -12.823 -9.175 1.00 93.81 268 GLN A O 1
ATOM 2164 N N . PHE A 1 269 ? 12.529 -12.822 -7.794 1.00 97.25 269 PHE A N 1
ATOM 2165 C CA . PHE A 1 269 ? 12.072 -14.177 -8.097 1.00 97.25 269 PHE A CA 1
ATOM 2166 C C . PHE A 1 269 ? 10.543 -14.298 -8.192 1.00 97.25 269 PHE A C 1
ATOM 2168 O O . PHE A 1 269 ? 9.801 -13.451 -7.685 1.00 97.25 269 PHE A O 1
ATOM 2175 N N . ASP A 1 270 ? 10.075 -15.364 -8.846 1.00 97.31 270 ASP A N 1
ATOM 2176 C CA . ASP A 1 270 ? 8.658 -15.756 -8.890 1.00 97.31 270 ASP A CA 1
ATOM 2177 C C . ASP A 1 270 ? 8.223 -16.548 -7.639 1.00 97.31 270 ASP A C 1
ATOM 2179 O O . ASP A 1 270 ? 9.023 -16.853 -6.757 1.00 97.31 270 ASP A O 1
ATOM 2183 N N . GLU A 1 271 ? 6.946 -16.923 -7.536 1.00 95.62 271 GLU A N 1
ATOM 2184 C CA . GLU A 1 271 ? 6.436 -17.677 -6.379 1.00 95.62 271 GLU A CA 1
ATOM 2185 C C . GLU A 1 271 ? 7.070 -19.067 -6.182 1.00 95.62 271 GLU A C 1
ATOM 2187 O O . GLU A 1 271 ? 6.909 -19.653 -5.112 1.00 95.62 271 GLU A O 1
ATOM 2192 N N . ASN A 1 272 ? 7.781 -19.588 -7.186 1.00 96.50 272 ASN A N 1
ATOM 2193 C CA . ASN A 1 272 ? 8.491 -20.864 -7.144 1.00 96.50 272 ASN A CA 1
ATOM 2194 C C . ASN A 1 272 ? 10.001 -20.681 -6.906 1.00 96.50 272 ASN A C 1
ATOM 2196 O O . ASN A 1 272 ? 10.758 -21.639 -7.052 1.00 96.50 272 ASN A O 1
ATOM 2200 N N . TYR A 1 273 ? 10.439 -19.472 -6.535 1.00 94.44 273 TYR A N 1
ATOM 2201 C CA . TYR A 1 273 ? 11.842 -19.101 -6.338 1.00 94.44 273 TYR A CA 1
ATOM 2202 C C . TYR A 1 273 ? 12.706 -19.176 -7.606 1.00 94.44 273 TYR A C 1
ATOM 2204 O O . TYR A 1 273 ? 13.936 -19.203 -7.514 1.00 94.44 273 TYR A O 1
ATOM 2212 N N . ASN A 1 274 ? 12.099 -19.149 -8.796 1.00 96.81 274 ASN A N 1
ATOM 2213 C CA . ASN A 1 274 ? 12.861 -18.998 -10.029 1.00 96.81 274 ASN A CA 1
ATOM 2214 C C . ASN A 1 274 ? 13.335 -17.551 -10.156 1.00 96.81 274 ASN A C 1
ATOM 2216 O O . ASN A 1 274 ? 12.540 -16.614 -10.051 1.00 96.81 274 ASN A O 1
ATOM 2220 N N . LEU A 1 275 ? 14.627 -17.366 -10.423 1.00 96.44 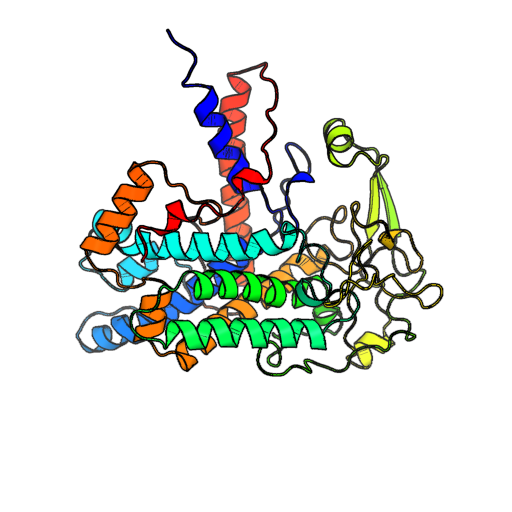275 LEU A N 1
ATOM 2221 C CA . LEU A 1 275 ? 15.219 -16.049 -10.636 1.00 96.44 275 LEU A CA 1
ATOM 2222 C C . LEU A 1 275 ? 14.626 -15.386 -11.890 1.00 96.44 275 LEU A C 1
ATOM 2224 O O . LEU A 1 275 ? 14.653 -15.955 -12.984 1.00 96.44 275 LEU A O 1
ATOM 2228 N N . LEU A 1 276 ? 14.143 -14.152 -11.746 1.00 95.00 276 LEU A N 1
ATOM 2229 C CA . LEU A 1 276 ? 13.602 -13.354 -12.844 1.00 95.00 276 LEU A CA 1
ATOM 2230 C C . LEU A 1 276 ? 14.556 -12.206 -13.172 1.00 95.00 276 LEU A C 1
ATOM 2232 O O . LEU A 1 276 ? 14.597 -11.179 -12.495 1.00 95.00 276 LEU A O 1
ATOM 2236 N N . SER A 1 277 ? 15.321 -12.357 -14.248 1.00 93.81 277 SER A N 1
ATOM 2237 C CA . SER A 1 277 ? 16.183 -11.294 -14.757 1.00 93.81 277 SER A CA 1
ATOM 2238 C C . SER A 1 277 ? 15.477 -10.445 -15.812 1.00 93.81 277 SER A C 1
ATOM 2240 O O . SER A 1 277 ? 14.619 -10.917 -16.564 1.00 93.81 277 SER A O 1
ATOM 2242 N N . LYS A 1 278 ? 15.882 -9.175 -15.883 1.00 95.12 278 LYS A N 1
ATOM 2243 C CA . LYS A 1 278 ? 15.532 -8.272 -16.978 1.00 95.12 278 LYS A CA 1
ATOM 2244 C C . LYS A 1 278 ? 15.953 -8.889 -18.323 1.00 95.12 278 LYS A C 1
ATOM 2246 O O . LYS A 1 278 ? 17.145 -9.154 -18.497 1.00 95.12 278 LYS A O 1
ATOM 2251 N N . PRO A 1 279 ? 15.027 -9.089 -19.280 1.00 93.75 279 PRO A N 1
ATOM 2252 C CA . PRO A 1 279 ? 15.355 -9.641 -20.589 1.00 93.75 279 PRO A CA 1
ATOM 2253 C C . PRO A 1 279 ? 16.403 -8.805 -21.336 1.00 93.75 279 PRO A C 1
ATOM 2255 O O . PRO A 1 279 ? 16.225 -7.606 -21.565 1.00 93.75 279 PRO A O 1
ATOM 2258 N N . THR A 1 280 ? 17.497 -9.452 -21.733 1.00 90.50 280 THR A N 1
ATOM 2259 C CA . THR A 1 280 ? 18.586 -8.831 -22.493 1.00 90.50 280 THR A CA 1
ATOM 2260 C C . THR A 1 280 ? 18.137 -8.525 -23.922 1.00 90.50 280 THR A C 1
ATOM 2262 O O . THR A 1 280 ? 17.429 -9.320 -24.530 1.00 90.50 280 THR A O 1
ATOM 2265 N N . ASN A 1 281 ? 18.559 -7.383 -24.473 1.00 88.56 281 ASN A N 1
ATOM 2266 C CA . ASN A 1 281 ? 18.265 -6.951 -25.851 1.00 88.56 281 ASN A CA 1
ATOM 2267 C C . ASN A 1 281 ? 16.772 -6.767 -26.198 1.00 88.56 281 ASN A C 1
ATOM 2269 O O . ASN A 1 281 ? 16.438 -6.645 -27.371 1.00 88.56 281 ASN A O 1
ATOM 2273 N N . VAL A 1 282 ? 15.879 -6.707 -25.203 1.00 94.50 282 VAL A N 1
ATOM 2274 C CA . VAL A 1 282 ? 14.437 -6.465 -25.416 1.00 94.50 282 VAL A CA 1
ATOM 2275 C C . VAL A 1 282 ? 14.039 -5.014 -25.139 1.00 94.50 282 VAL A C 1
ATOM 2277 O O . VAL A 1 282 ? 12.980 -4.600 -25.567 1.00 94.50 282 VAL A O 1
ATOM 2280 N N . GLU A 1 283 ? 14.857 -4.219 -24.443 1.00 95.62 283 GLU A N 1
ATOM 2281 C CA . GLU A 1 283 ? 14.474 -2.875 -23.964 1.00 95.62 283 GLU A CA 1
ATOM 2282 C C . GLU A 1 283 ? 13.319 -2.892 -22.940 1.00 95.62 283 GLU A C 1
ATOM 2284 O O . GLU A 1 283 ? 12.384 -2.089 -22.980 1.00 95.62 283 GLU A O 1
ATOM 2289 N N . LYS A 1 284 ? 13.375 -3.819 -21.978 1.00 96.81 284 LYS A N 1
ATOM 2290 C CA . LYS A 1 284 ? 12.493 -3.775 -20.805 1.00 96.81 284 LYS A CA 1
ATOM 2291 C C . LYS A 1 284 ? 12.895 -2.670 -19.833 1.00 96.81 284 LYS A C 1
ATOM 2293 O O . LYS A 1 284 ? 14.058 -2.270 -19.762 1.00 96.81 284 LYS A O 1
ATOM 2298 N N . CYS A 1 285 ? 11.922 -2.199 -19.070 1.00 96.62 285 CYS A N 1
ATOM 2299 C CA . CYS A 1 285 ? 12.142 -1.252 -17.991 1.00 96.62 285 CYS A CA 1
ATOM 2300 C C . CYS A 1 285 ? 12.773 -1.938 -16.775 1.00 96.62 285 CYS A C 1
ATOM 2302 O O . CYS A 1 285 ? 12.375 -3.033 -16.390 1.00 96.62 285 CYS A O 1
ATOM 2304 N N . SER A 1 286 ? 13.739 -1.287 -16.144 1.00 96.88 286 SER A N 1
ATOM 2305 C CA . SER A 1 286 ? 14.161 -1.650 -14.789 1.00 96.88 286 SER A CA 1
ATOM 2306 C C . SER A 1 286 ? 13.208 -1.071 -13.754 1.00 96.88 286 SER A C 1
ATOM 2308 O O . SER A 1 286 ? 12.441 -0.154 -14.057 1.00 96.88 286 SER A O 1
ATOM 2310 N N . HIS A 1 287 ? 13.269 -1.579 -12.529 1.00 95.75 287 HIS A N 1
ATOM 2311 C CA . HIS A 1 287 ? 12.665 -0.902 -11.391 1.00 95.75 287 HIS A CA 1
ATOM 2312 C C . HIS A 1 287 ? 13.330 0.469 -11.207 1.00 95.75 287 HIS A C 1
ATOM 2314 O O . HIS A 1 287 ? 12.669 1.506 -11.300 1.00 95.75 287 HIS A O 1
ATOM 2320 N N . GLY A 1 288 ? 14.659 0.489 -11.100 1.00 91.81 288 GLY A N 1
ATOM 2321 C CA . GLY A 1 288 ? 15.473 1.697 -11.022 1.00 91.81 288 GLY A CA 1
ATOM 2322 C C . GLY A 1 288 ? 15.868 2.097 -9.600 1.00 91.81 288 GLY A C 1
ATOM 2323 O O . GLY A 1 288 ? 15.472 1.461 -8.624 1.00 91.81 288 GLY A O 1
ATOM 2324 N N . GLY A 1 289 ? 16.639 3.184 -9.512 1.00 86.44 289 GLY A N 1
ATOM 2325 C CA . GLY A 1 289 ? 17.225 3.698 -8.271 1.00 86.44 289 GLY A CA 1
ATOM 2326 C C . GLY A 1 289 ? 18.659 3.215 -8.044 1.00 86.44 289 GLY A C 1
ATOM 2327 O O . GLY A 1 289 ? 19.097 2.226 -8.626 1.00 86.44 289 GLY A O 1
ATOM 2328 N N . VAL A 1 290 ? 19.406 3.910 -7.183 1.00 83.12 290 VAL A N 1
ATOM 2329 C CA . VAL A 1 290 ? 20.830 3.608 -6.900 1.00 83.12 290 VAL A CA 1
ATOM 2330 C C . VAL A 1 290 ? 21.089 2.239 -6.255 1.00 83.12 290 VAL A C 1
ATOM 2332 O O . VAL A 1 290 ? 22.235 1.802 -6.191 1.00 83.12 290 VAL A O 1
ATOM 2335 N N . ILE A 1 291 ? 20.045 1.570 -5.759 1.00 79.31 291 ILE A N 1
ATOM 2336 C CA . ILE A 1 291 ? 20.115 0.235 -5.144 1.00 79.31 291 ILE A CA 1
ATOM 2337 C C . ILE A 1 291 ? 19.672 -0.899 -6.084 1.00 79.31 291 ILE A C 1
ATOM 2339 O O . ILE A 1 291 ? 19.715 -2.066 -5.694 1.00 79.31 291 ILE A O 1
ATOM 2343 N N . ASP A 1 292 ? 19.236 -0.577 -7.305 1.00 87.06 292 ASP A N 1
ATOM 2344 C CA . ASP A 1 292 ? 18.840 -1.558 -8.313 1.00 87.06 292 ASP A CA 1
ATOM 2345 C C . ASP A 1 292 ? 19.907 -1.670 -9.404 1.00 87.06 292 ASP A C 1
ATOM 2347 O O . ASP A 1 292 ? 19.955 -0.877 -10.343 1.00 87.06 292 ASP A O 1
ATOM 2351 N N . ASP A 1 293 ? 20.731 -2.713 -9.325 1.00 88.06 293 ASP A N 1
ATOM 2352 C CA . ASP A 1 293 ? 21.799 -2.953 -10.303 1.00 88.06 293 ASP A CA 1
ATOM 2353 C C . ASP A 1 293 ? 21.267 -3.192 -11.723 1.00 88.06 293 ASP A C 1
ATOM 2355 O O . ASP A 1 293 ? 21.989 -2.986 -12.703 1.00 88.06 293 ASP A O 1
ATOM 2359 N N . SER A 1 294 ? 19.989 -3.558 -11.865 1.00 90.56 294 SER A N 1
ATOM 2360 C CA . SER A 1 294 ? 19.370 -3.694 -13.179 1.00 90.56 294 SER A CA 1
ATOM 2361 C C . SER A 1 294 ? 19.257 -2.346 -13.908 1.00 90.56 294 SER A C 1
ATOM 2363 O O . SER A 1 294 ? 19.231 -2.334 -15.141 1.00 90.56 294 SER A O 1
ATOM 2365 N N . ALA A 1 295 ? 19.251 -1.217 -13.183 1.00 91.50 295 ALA A N 1
ATOM 2366 C CA . ALA A 1 295 ? 19.122 0.133 -13.734 1.00 91.50 295 ALA A CA 1
ATOM 2367 C C . ALA A 1 295 ? 20.256 0.506 -14.700 1.00 91.50 295 ALA A C 1
ATOM 2369 O O . ALA A 1 295 ? 20.106 1.386 -15.550 1.00 91.50 295 ALA A O 1
ATOM 2370 N N . HIS A 1 296 ? 21.400 -0.170 -14.595 1.00 90.06 296 HIS A N 1
ATOM 2371 C CA . HIS A 1 296 ? 22.549 0.031 -15.474 1.00 90.06 296 HIS A CA 1
ATOM 2372 C C . HIS A 1 296 ? 22.503 -0.843 -16.739 1.00 90.06 296 HIS A C 1
ATOM 2374 O O . HIS A 1 296 ? 23.295 -0.638 -17.658 1.00 90.06 296 HIS A O 1
ATOM 2380 N N . VAL A 1 297 ? 21.566 -1.792 -16.821 1.00 89.19 297 VAL A N 1
ATOM 2381 C CA . VAL A 1 297 ? 21.373 -2.666 -17.985 1.00 89.19 297 VAL A CA 1
ATOM 2382 C C . VAL A 1 297 ? 20.461 -1.967 -19.002 1.00 89.19 297 VAL A C 1
ATOM 2384 O O . VAL A 1 297 ? 19.383 -1.518 -18.617 1.00 89.19 297 VAL A O 1
ATOM 2387 N N . PRO A 1 298 ? 20.807 -1.892 -20.301 1.00 89.38 298 PRO A N 1
ATOM 2388 C CA . PRO A 1 298 ? 19.931 -1.311 -21.320 1.00 89.38 298 PRO A CA 1
ATOM 2389 C C . PRO A 1 298 ? 18.551 -2.001 -21.416 1.00 89.38 298 PRO A C 1
ATOM 2391 O O . PRO A 1 298 ? 18.463 -3.226 -21.400 1.00 89.38 298 PRO A O 1
ATOM 2394 N N . ALA A 1 299 ? 17.435 -1.279 -21.542 1.00 94.25 299 ALA A N 1
ATOM 2395 C CA . ALA A 1 299 ? 17.291 0.179 -21.478 1.00 94.25 299 ALA A CA 1
ATOM 2396 C C . ALA A 1 299 ? 17.554 0.709 -20.053 1.00 94.25 299 ALA A C 1
ATOM 2398 O O . ALA A 1 299 ? 16.952 0.215 -19.103 1.00 94.25 299 ALA A O 1
ATOM 2399 N N . ILE A 1 300 ? 18.469 1.675 -19.918 1.00 93.56 300 ILE A N 1
ATOM 2400 C CA . ILE A 1 300 ? 18.964 2.177 -18.623 1.00 93.56 300 ILE A CA 1
ATOM 2401 C C . ILE A 1 300 ? 17.884 2.926 -17.831 1.00 93.56 300 ILE A C 1
ATOM 2403 O O . ILE A 1 300 ? 16.892 3.384 -18.394 1.00 93.56 300 ILE A O 1
ATOM 2407 N N . GLY A 1 301 ? 18.113 3.101 -16.531 1.00 94.69 301 GLY A N 1
ATOM 2408 C CA . GLY A 1 301 ? 17.236 3.838 -15.632 1.00 94.69 301 GLY A CA 1
ATOM 2409 C C . GLY A 1 301 ? 16.181 2.955 -14.986 1.00 94.69 301 GLY A C 1
ATOM 2410 O O . GLY A 1 301 ? 16.514 1.969 -14.340 1.00 94.69 301 GLY A O 1
ATOM 2411 N N . GLY A 1 302 ? 14.913 3.324 -15.105 1.00 95.94 302 GLY A N 1
ATOM 2412 C CA . GLY A 1 302 ? 13.809 2.556 -14.539 1.00 95.94 302 GLY A CA 1
ATOM 2413 C C . GLY A 1 302 ? 12.516 3.347 -14.541 1.00 95.94 302 GLY A C 1
ATOM 2414 O O . GLY A 1 302 ? 12.463 4.416 -15.146 1.00 95.94 302 GLY A O 1
ATOM 2415 N N . ILE A 1 303 ? 11.484 2.812 -13.898 1.00 97.38 303 ILE A N 1
ATOM 2416 C CA . ILE A 1 303 ? 10.136 3.401 -13.934 1.00 97.38 303 ILE A CA 1
ATOM 2417 C C . ILE A 1 303 ? 9.508 3.628 -12.557 1.00 97.38 303 ILE A C 1
ATOM 2419 O O . ILE A 1 303 ? 8.397 4.155 -12.489 1.00 97.38 303 ILE A O 1
ATOM 2423 N N . ASN A 1 304 ? 10.178 3.228 -11.468 1.00 95.75 304 ASN A N 1
ATOM 2424 C CA . ASN A 1 304 ? 9.596 3.348 -10.136 1.00 95.75 304 ASN A CA 1
ATOM 2425 C C . ASN A 1 304 ? 9.386 4.816 -9.729 1.00 95.75 304 ASN A C 1
ATOM 2427 O O . ASN A 1 304 ? 10.124 5.727 -10.136 1.00 95.75 304 ASN A O 1
ATOM 2431 N N . LYS A 1 305 ? 8.369 5.017 -8.892 1.00 95.88 305 LYS A N 1
ATOM 2432 C CA . LYS A 1 305 ? 7.936 6.313 -8.338 1.00 95.88 305 LYS A CA 1
ATOM 2433 C C . LYS A 1 305 ? 7.942 6.273 -6.824 1.00 95.88 305 LYS A C 1
ATOM 2435 O O . LYS A 1 305 ? 7.140 6.945 -6.172 1.00 95.88 305 LYS A O 1
ATOM 2440 N N . ASP A 1 306 ? 8.819 5.448 -6.282 1.00 90.19 306 ASP A N 1
ATOM 2441 C CA . ASP A 1 306 ? 8.794 5.092 -4.881 1.00 90.19 306 ASP A CA 1
ATOM 2442 C C . ASP A 1 306 ? 9.008 6.298 -4.004 1.00 90.19 306 ASP A C 1
ATOM 2444 O O . ASP A 1 306 ? 8.349 6.430 -2.998 1.00 90.19 306 ASP A O 1
ATOM 2448 N N . SER A 1 307 ? 9.845 7.233 -4.421 1.00 88.06 307 SER A N 1
ATOM 2449 C CA . SER A 1 307 ? 10.160 8.462 -3.713 1.00 88.06 307 SER A CA 1
ATOM 2450 C C . SER A 1 307 ? 10.041 9.671 -4.635 1.00 88.06 307 SER A C 1
ATOM 2452 O O . SER A 1 307 ? 10.065 9.562 -5.863 1.00 88.06 307 SER A O 1
ATOM 2454 N N . ASN A 1 308 ? 10.003 10.858 -4.041 1.00 87.56 308 ASN A N 1
ATOM 2455 C CA . ASN A 1 308 ? 10.082 12.122 -4.763 1.00 87.56 308 ASN A CA 1
ATOM 2456 C C . ASN A 1 308 ? 11.528 12.565 -5.085 1.00 87.56 308 ASN A C 1
ATOM 2458 O O . ASN A 1 308 ? 11.728 13.710 -5.491 1.00 87.56 308 ASN A O 1
ATOM 2462 N N . THR A 1 309 ? 12.527 11.678 -4.964 1.00 86.44 309 THR A N 1
ATOM 2463 C CA . THR A 1 309 ? 13.928 11.964 -5.315 1.00 86.44 309 THR A CA 1
ATOM 2464 C C . THR A 1 309 ? 14.421 11.120 -6.487 1.00 86.44 309 THR A C 1
ATOM 2466 O O . THR A 1 309 ? 14.225 9.907 -6.539 1.00 86.44 309 THR A O 1
ATOM 2469 N N . LEU A 1 310 ? 15.143 11.756 -7.416 1.00 89.12 310 LEU A N 1
ATOM 2470 C CA . LEU A 1 310 ? 15.766 11.085 -8.564 1.00 89.12 310 LEU A CA 1
ATOM 2471 C C . LEU A 1 310 ? 16.833 10.055 -8.170 1.00 89.12 310 LEU A C 1
ATOM 2473 O O . LEU A 1 310 ? 17.148 9.178 -8.968 1.00 89.12 310 LEU A O 1
ATOM 2477 N N . ILE A 1 311 ? 17.388 10.144 -6.955 1.00 86.88 311 ILE A N 1
ATOM 2478 C CA . ILE A 1 311 ? 18.384 9.181 -6.460 1.00 86.88 311 ILE A CA 1
ATOM 2479 C C . ILE A 1 311 ? 17.763 7.782 -6.339 1.00 86.88 311 ILE A C 1
ATOM 2481 O O . ILE A 1 311 ? 18.387 6.784 -6.692 1.00 86.88 311 ILE A O 1
ATOM 2485 N N . LEU A 1 312 ? 16.527 7.701 -5.854 1.00 85.31 312 LEU A N 1
ATOM 2486 C CA . LEU A 1 312 ? 15.862 6.427 -5.586 1.00 85.31 312 LEU A CA 1
ATOM 2487 C C . LEU A 1 312 ? 14.835 6.079 -6.668 1.00 85.31 312 LEU A C 1
ATOM 2489 O O . LEU A 1 312 ? 14.612 4.903 -6.942 1.00 85.31 312 LEU A O 1
ATOM 2493 N N . SER A 1 313 ? 14.264 7.090 -7.324 1.00 92.19 313 SER A N 1
ATOM 2494 C CA . SER A 1 313 ? 13.138 6.907 -8.236 1.00 92.19 313 SER A CA 1
ATOM 2495 C C . SER A 1 313 ? 13.340 7.665 -9.540 1.00 92.19 313 SER A C 1
ATOM 2497 O O . SER A 1 313 ? 13.237 8.897 -9.565 1.00 92.19 313 SER A O 1
ATOM 2499 N N . PRO A 1 314 ? 13.572 6.956 -10.659 1.00 95.31 314 PRO A N 1
ATOM 2500 C CA . PRO A 1 314 ? 13.752 7.611 -11.947 1.00 95.31 314 PRO A CA 1
ATOM 2501 C C . PRO A 1 314 ? 12.525 8.397 -12.429 1.00 95.31 314 PRO A C 1
ATOM 2503 O O . PRO A 1 314 ? 12.670 9.307 -13.245 1.00 95.31 314 PRO A O 1
ATOM 2506 N N . HIS A 1 315 ? 11.327 8.065 -11.927 1.00 96.56 315 HIS A N 1
ATOM 2507 C CA . HIS A 1 315 ? 10.064 8.768 -12.194 1.00 96.56 315 HIS A CA 1
ATOM 2508 C C . HIS A 1 315 ? 9.587 9.569 -10.968 1.00 96.56 315 HIS A C 1
ATOM 2510 O O . HIS A 1 315 ? 8.389 9.722 -10.728 1.00 96.56 315 HIS A O 1
ATOM 2516 N N . SER A 1 316 ? 10.511 10.105 -10.168 1.00 93.12 316 SER A N 1
ATOM 2517 C CA . SER A 1 316 ? 10.191 10.836 -8.930 1.00 93.12 316 SER A CA 1
ATOM 2518 C C . SER A 1 316 ? 9.169 11.972 -9.090 1.00 93.12 316 SER A C 1
ATOM 2520 O O . SER A 1 316 ? 8.388 12.247 -8.179 1.00 93.12 316 SER A O 1
ATOM 2522 N N . ASN A 1 317 ? 9.085 12.589 -10.273 1.00 93.69 317 ASN A N 1
ATOM 2523 C CA . ASN A 1 317 ? 8.093 13.618 -10.602 1.00 93.69 317 ASN A CA 1
ATOM 2524 C C . ASN A 1 317 ? 6.633 13.117 -10.586 1.00 93.69 317 ASN A C 1
ATOM 2526 O O . ASN A 1 317 ? 5.708 13.931 -10.590 1.00 93.69 317 ASN A O 1
ATOM 2530 N N . LEU A 1 318 ? 6.410 11.802 -10.600 1.00 95.88 318 LEU A N 1
ATOM 2531 C CA . LEU A 1 318 ? 5.087 11.181 -10.538 1.00 95.88 318 LEU A CA 1
ATOM 2532 C C . LEU A 1 318 ? 4.763 10.594 -9.155 1.00 95.88 318 LEU A C 1
ATOM 2534 O O . LEU A 1 318 ? 3.640 10.123 -8.971 1.00 95.88 318 LEU A O 1
ATOM 2538 N N . HIS A 1 319 ? 5.677 10.675 -8.179 1.00 92.75 319 HIS A N 1
ATOM 2539 C CA . HIS A 1 319 ? 5.505 10.116 -6.832 1.00 92.75 319 HIS A CA 1
ATOM 2540 C C . HIS A 1 319 ? 4.170 10.517 -6.190 1.00 92.75 319 HIS A C 1
ATOM 2542 O O . HIS A 1 319 ? 3.350 9.666 -5.860 1.00 92.75 319 HIS A O 1
ATOM 2548 N N . PHE A 1 320 ? 3.874 11.816 -6.107 1.00 91.31 320 PHE A N 1
ATOM 2549 C CA . PHE A 1 320 ? 2.633 12.285 -5.481 1.00 91.31 320 PHE A CA 1
ATOM 2550 C C . PHE A 1 320 ? 1.366 11.855 -6.238 1.00 91.31 320 PHE A C 1
ATOM 2552 O O . PHE A 1 320 ? 0.326 11.629 -5.625 1.00 91.31 320 PHE A O 1
ATOM 2559 N N . LYS A 1 321 ? 1.435 11.671 -7.564 1.00 93.31 321 LYS A N 1
ATOM 2560 C CA . LYS A 1 321 ? 0.307 11.109 -8.326 1.00 93.31 321 LYS A CA 1
ATOM 2561 C C . LYS A 1 321 ? 0.098 9.630 -7.988 1.00 93.31 321 LYS A C 1
ATOM 2563 O O . LYS A 1 321 ? -1.047 9.216 -7.817 1.00 93.31 321 LYS A O 1
ATOM 2568 N N . ALA A 1 322 ? 1.181 8.862 -7.847 1.00 95.62 322 ALA A N 1
ATOM 2569 C CA . ALA A 1 322 ? 1.128 7.464 -7.419 1.00 95.62 322 ALA A CA 1
ATOM 2570 C C . ALA A 1 322 ? 0.547 7.331 -6.014 1.00 95.62 322 ALA A C 1
ATOM 2572 O O . ALA A 1 322 ? -0.382 6.554 -5.812 1.00 95.62 322 ALA A O 1
ATOM 2573 N N . VAL A 1 323 ? 1.008 8.166 -5.084 1.00 93.19 323 VAL A N 1
ATOM 2574 C CA . VAL A 1 323 ? 0.487 8.230 -3.718 1.00 93.19 323 VAL A CA 1
ATOM 2575 C C . VAL A 1 323 ? -1.011 8.524 -3.698 1.00 93.19 323 VAL A C 1
ATOM 2577 O O . VAL A 1 323 ? -1.751 7.825 -3.013 1.00 93.19 323 VAL A O 1
ATOM 2580 N N . SER A 1 324 ? -1.482 9.516 -4.464 1.00 93.06 324 SER A N 1
ATOM 2581 C CA . SER A 1 324 ? -2.914 9.853 -4.516 1.00 93.06 324 SER A CA 1
ATOM 2582 C C . SER A 1 324 ? -3.764 8.643 -4.909 1.00 93.06 324 SER A C 1
ATOM 2584 O O . SER A 1 324 ? -4.711 8.278 -4.210 1.00 93.06 324 SER A O 1
ATOM 2586 N N . LEU A 1 325 ? -3.377 7.953 -5.986 1.00 95.62 325 LEU A N 1
ATOM 2587 C CA . LEU A 1 325 ? -4.083 6.757 -6.440 1.00 95.62 325 LEU A CA 1
ATOM 2588 C C . LEU A 1 325 ? -3.964 5.595 -5.447 1.00 95.62 325 LEU A C 1
ATOM 2590 O O . LEU A 1 325 ? -4.945 4.886 -5.229 1.00 95.62 325 LEU A O 1
ATOM 2594 N N . ALA A 1 326 ? -2.810 5.426 -4.804 1.00 96.81 326 ALA A N 1
ATOM 2595 C CA . ALA A 1 326 ? -2.600 4.403 -3.787 1.00 96.81 326 ALA A CA 1
ATOM 2596 C C . ALA A 1 326 ? -3.468 4.639 -2.535 1.00 96.81 326 ALA A C 1
ATOM 2598 O O . ALA A 1 326 ? -4.042 3.684 -2.003 1.00 96.81 326 ALA A O 1
ATOM 2599 N N . VAL A 1 327 ? -3.648 5.895 -2.100 1.00 95.62 327 VAL A N 1
ATOM 2600 C CA . VAL A 1 327 ? -4.571 6.258 -1.007 1.00 95.62 327 VAL A CA 1
ATOM 2601 C C . VAL A 1 327 ? -6.013 5.964 -1.404 1.00 95.62 327 VAL A C 1
ATOM 2603 O O . VAL A 1 327 ? -6.729 5.320 -0.638 1.00 95.62 327 VAL A O 1
ATOM 2606 N N . LEU A 1 328 ? -6.438 6.373 -2.604 1.00 95.12 328 LEU A N 1
ATOM 2607 C CA . LEU A 1 328 ? -7.796 6.113 -3.097 1.00 95.12 328 LEU A CA 1
ATOM 2608 C C . LEU A 1 328 ? -8.082 4.611 -3.232 1.00 95.12 328 LEU A C 1
ATOM 2610 O O . LEU A 1 328 ? -9.168 4.151 -2.880 1.00 95.12 328 LEU A O 1
ATOM 2614 N N . ALA A 1 329 ? -7.109 3.827 -3.699 1.00 97.31 329 ALA A N 1
ATOM 2615 C CA . ALA A 1 329 ? -7.242 2.380 -3.818 1.00 97.31 329 ALA A CA 1
ATOM 2616 C C . ALA A 1 329 ? -7.303 1.712 -2.439 1.00 97.31 329 ALA A C 1
ATOM 2618 O O . ALA A 1 329 ? -8.112 0.809 -2.223 1.00 97.31 329 ALA A O 1
ATOM 2619 N N . THR A 1 330 ? -6.499 2.194 -1.489 1.00 97.88 330 THR A N 1
ATOM 2620 C CA . THR A 1 330 ? -6.509 1.724 -0.099 1.00 97.88 330 THR A CA 1
ATOM 2621 C C . THR A 1 330 ? -7.836 2.049 0.596 1.00 97.88 330 THR A C 1
ATOM 2623 O O . THR A 1 330 ? -8.431 1.172 1.223 1.00 97.88 330 THR A O 1
ATOM 2626 N N . GLU A 1 331 ? -8.361 3.268 0.432 1.00 96.81 331 GLU A N 1
ATOM 2627 C CA . GLU A 1 331 ? -9.697 3.651 0.909 1.00 96.81 331 GLU A CA 1
ATOM 2628 C C . GLU A 1 331 ? -10.778 2.750 0.293 1.00 96.81 331 GLU A C 1
ATOM 2630 O O . GLU A 1 331 ? -11.630 2.214 1.007 1.00 96.81 331 GLU A O 1
ATOM 2635 N N . GLN A 1 332 ? -10.753 2.558 -1.033 1.00 96.81 332 GLN A N 1
ATOM 2636 C CA . GLN A 1 332 ? -11.720 1.700 -1.716 1.00 96.81 332 GLN A CA 1
ATOM 2637 C C . GLN A 1 332 ? -11.653 0.263 -1.189 1.00 96.81 332 GLN A C 1
ATOM 2639 O O . GLN A 1 332 ? -12.696 -0.355 -0.968 1.00 96.81 332 GLN A O 1
ATOM 2644 N N . PHE A 1 333 ? -10.450 -0.263 -0.953 1.00 98.12 333 PHE A N 1
ATOM 2645 C CA . PHE A 1 333 ? -10.271 -1.591 -0.384 1.00 98.12 333 PHE A CA 1
ATOM 2646 C C . PHE A 1 333 ? -10.915 -1.703 1.003 1.00 98.12 333 PHE A C 1
ATOM 2648 O O . PHE A 1 333 ? -11.699 -2.626 1.216 1.00 98.12 333 PHE A O 1
ATOM 2655 N N . PHE A 1 334 ? -10.655 -0.768 1.924 1.00 98.38 334 PHE A N 1
ATOM 2656 C CA . PHE A 1 334 ? -11.272 -0.798 3.256 1.00 98.38 334 PHE A CA 1
ATOM 2657 C C . PHE A 1 334 ? -12.799 -0.696 3.193 1.00 98.38 334 PHE A C 1
ATOM 2659 O O . PHE A 1 334 ? -13.488 -1.471 3.856 1.00 98.38 334 PHE A O 1
ATOM 2666 N N . ASN A 1 335 ? -13.332 0.187 2.344 1.00 97.31 335 ASN A N 1
ATOM 2667 C CA . ASN A 1 335 ? -14.775 0.313 2.131 1.00 97.31 335 ASN A CA 1
ATOM 2668 C C . ASN A 1 335 ? -15.392 -0.987 1.590 1.00 97.31 335 ASN A C 1
ATOM 2670 O O . ASN A 1 335 ? -16.457 -1.407 2.041 1.00 97.31 335 ASN A O 1
ATOM 2674 N N . ASN A 1 336 ? -14.729 -1.646 0.639 1.00 97.19 336 ASN A N 1
ATOM 2675 C CA . ASN A 1 336 ? -15.185 -2.924 0.096 1.00 97.19 336 ASN A CA 1
ATOM 2676 C C . ASN A 1 336 ? -15.076 -4.049 1.130 1.00 97.19 336 ASN A C 1
ATOM 2678 O O . ASN A 1 336 ? -15.998 -4.847 1.257 1.00 97.19 336 ASN A O 1
ATOM 2682 N N . LEU A 1 337 ? -13.994 -4.086 1.911 1.00 98.06 337 LEU A N 1
ATOM 2683 C CA . LEU A 1 337 ? -13.836 -5.043 3.000 1.00 98.06 337 LEU A CA 1
ATOM 2684 C C . LEU A 1 337 ? -14.958 -4.884 4.031 1.00 98.06 337 LEU A C 1
ATOM 2686 O O . LEU A 1 337 ? -15.564 -5.882 4.410 1.00 98.06 337 LEU A O 1
ATOM 2690 N N . ARG A 1 338 ? -15.275 -3.646 4.439 1.00 98.25 338 ARG A N 1
ATOM 2691 C CA . ARG A 1 338 ? -16.403 -3.332 5.329 1.00 98.25 338 ARG A CA 1
ATOM 2692 C C . ARG A 1 338 ? -17.720 -3.866 4.771 1.00 98.25 338 ARG A C 1
ATOM 2694 O O . ARG A 1 338 ? -18.449 -4.525 5.506 1.00 98.25 338 ARG A O 1
ATOM 2701 N N . LYS A 1 339 ? -18.000 -3.642 3.482 1.00 97.62 339 LYS A N 1
ATOM 2702 C CA . LYS A 1 339 ? -19.194 -4.186 2.808 1.00 97.62 339 LYS A CA 1
ATOM 2703 C C . LYS A 1 339 ? -19.227 -5.714 2.835 1.00 97.62 339 LYS A C 1
ATOM 2705 O O . LYS A 1 339 ? -20.275 -6.287 3.107 1.00 97.62 339 LYS A O 1
ATOM 2710 N N . ASP A 1 340 ? -18.092 -6.370 2.603 1.00 97.31 340 ASP A N 1
ATOM 2711 C CA . ASP A 1 340 ? -18.019 -7.831 2.588 1.00 97.31 340 ASP A CA 1
ATOM 2712 C C . ASP A 1 340 ? -18.257 -8.431 3.980 1.00 97.31 340 ASP A C 1
ATOM 2714 O O . ASP A 1 340 ? -18.982 -9.415 4.121 1.00 97.31 340 ASP A O 1
ATOM 2718 N N . ILE A 1 341 ? -17.622 -7.898 5.025 1.00 98.19 341 ILE A N 1
ATOM 2719 C CA . ILE A 1 341 ? -17.655 -8.520 6.360 1.00 98.19 341 ILE A CA 1
ATOM 2720 C C . ILE A 1 341 ? -18.758 -7.957 7.264 1.00 98.19 341 ILE A C 1
ATOM 2722 O O . ILE A 1 341 ? -19.091 -8.594 8.265 1.00 98.19 341 ILE A O 1
ATOM 2726 N N . GLY A 1 342 ? -19.338 -6.810 6.908 1.00 98.38 342 GLY A N 1
ATOM 2727 C CA . GLY A 1 342 ? -20.337 -6.078 7.684 1.00 98.38 342 GLY A CA 1
ATOM 2728 C C . GLY A 1 342 ? -19.742 -5.275 8.846 1.00 98.38 342 GLY A C 1
ATOM 2729 O O . GLY A 1 342 ? -18.666 -5.586 9.366 1.00 98.38 342 GLY A O 1
ATOM 2730 N N . ASP A 1 343 ? -20.481 -4.262 9.304 1.00 98.12 343 ASP A N 1
ATOM 2731 C CA . ASP A 1 343 ? -20.014 -3.282 10.299 1.00 98.12 343 ASP A CA 1
ATOM 2732 C C . ASP A 1 343 ? -19.566 -3.916 11.618 1.00 98.12 343 ASP A C 1
ATOM 2734 O O . ASP A 1 343 ? -18.546 -3.520 12.179 1.00 98.12 343 ASP A O 1
ATOM 2738 N N . LYS A 1 344 ? -20.265 -4.958 12.085 1.00 97.69 344 LYS A N 1
ATOM 2739 C CA . LYS A 1 344 ? -19.906 -5.680 13.316 1.00 97.69 344 LYS A CA 1
ATOM 2740 C C . LYS A 1 344 ? -18.522 -6.329 13.226 1.00 97.69 344 LYS A C 1
ATOM 2742 O O . LYS A 1 344 ? -17.729 -6.221 14.161 1.00 97.69 344 LYS A O 1
ATOM 2747 N N . ASN A 1 345 ? -18.220 -7.009 12.120 1.00 98.38 345 ASN A N 1
ATOM 2748 C CA . ASN A 1 345 ? -16.928 -7.676 11.950 1.00 98.38 345 ASN A CA 1
ATOM 2749 C C . ASN A 1 345 ? -15.826 -6.678 11.600 1.00 98.38 345 ASN A C 1
ATOM 2751 O O . ASN A 1 345 ? -14.700 -6.853 12.056 1.00 98.38 345 ASN A O 1
ATOM 2755 N N . PHE A 1 346 ? -16.145 -5.612 10.861 1.00 98.62 346 PHE A N 1
ATOM 2756 C CA . PHE A 1 346 ? -15.208 -4.522 10.591 1.00 98.62 346 PHE A CA 1
ATOM 2757 C C . PHE A 1 346 ? -14.789 -3.818 11.887 1.00 98.62 346 PHE A C 1
ATOM 2759 O O . PHE A 1 346 ? -13.599 -3.660 12.154 1.00 98.62 346 PHE A O 1
ATOM 2766 N N . ASN A 1 347 ? -15.756 -3.521 12.758 1.00 98.25 347 ASN A N 1
ATOM 2767 C CA . ASN A 1 347 ? -15.502 -3.020 14.102 1.00 98.25 347 ASN A CA 1
ATOM 2768 C C . ASN A 1 347 ? -14.599 -3.963 14.915 1.00 98.25 347 ASN A C 1
ATOM 2770 O O . ASN A 1 347 ? -13.654 -3.502 15.545 1.00 98.25 347 ASN A O 1
ATOM 2774 N N . ARG A 1 348 ? -14.838 -5.282 14.871 1.00 97.19 348 ARG A N 1
ATOM 2775 C CA . ARG A 1 348 ? -13.995 -6.272 15.569 1.00 97.19 348 ARG A CA 1
ATOM 2776 C C . ARG A 1 348 ? -12.573 -6.327 15.005 1.00 97.19 348 ARG A C 1
ATOM 2778 O O . ARG A 1 348 ? -11.614 -6.384 15.771 1.00 97.19 348 ARG A O 1
ATOM 2785 N N . LEU A 1 349 ? -12.433 -6.281 13.679 1.00 98.25 349 LEU A N 1
ATOM 2786 C CA . LEU A 1 349 ? -11.142 -6.325 12.994 1.00 98.25 349 LEU A CA 1
ATOM 2787 C C . LEU A 1 349 ? -10.232 -5.180 13.429 1.00 98.25 349 LEU A C 1
ATOM 2789 O O . LEU A 1 349 ? -9.068 -5.435 13.736 1.00 98.25 349 LEU A O 1
ATOM 2793 N N . PHE A 1 350 ? -10.780 -3.970 13.543 1.00 98.12 350 PHE A N 1
ATOM 2794 C CA . PHE A 1 350 ? -10.022 -2.762 13.881 1.00 98.12 350 PHE A CA 1
ATOM 2795 C C . PHE A 1 350 ? -10.187 -2.272 15.319 1.00 98.12 350 PHE A C 1
ATOM 2797 O O . PHE A 1 350 ? -9.553 -1.295 15.682 1.00 98.12 350 PHE A O 1
ATOM 2804 N N . MET A 1 351 ? -11.013 -2.925 16.138 1.00 97.38 351 MET A N 1
ATOM 2805 C CA . MET A 1 351 ? -11.346 -2.481 17.498 1.00 97.38 351 MET A CA 1
ATOM 2806 C C . MET A 1 351 ? -11.833 -1.019 17.547 1.00 97.38 351 MET A C 1
ATOM 2808 O O . MET A 1 351 ? -11.349 -0.234 18.356 1.00 97.38 351 MET A O 1
ATOM 2812 N N . ILE A 1 352 ? -12.786 -0.651 16.677 1.00 98.25 352 ILE A N 1
ATOM 2813 C CA . ILE A 1 352 ? -13.259 0.742 16.528 1.00 98.25 352 ILE A CA 1
ATOM 2814 C C . ILE A 1 352 ? -14.069 1.210 17.742 1.00 98.25 352 ILE A C 1
ATOM 2816 O O . ILE A 1 352 ? -13.900 2.323 18.225 1.00 98.25 352 ILE A O 1
ATOM 2820 N N . THR A 1 353 ? -14.932 0.365 18.287 1.00 96.50 353 THR A N 1
ATOM 2821 C CA . THR A 1 353 ? -15.718 0.660 19.490 1.00 96.50 353 THR A CA 1
ATOM 2822 C C . THR A 1 353 ? -15.351 -0.352 20.577 1.00 96.50 353 THR A C 1
ATOM 2824 O O . THR A 1 353 ? -16.115 -1.296 20.821 1.00 96.50 353 THR A O 1
ATOM 2827 N N . PRO A 1 354 ? -14.154 -0.236 21.176 1.00 94.69 354 PRO A N 1
ATOM 2828 C CA . PRO A 1 354 ? -13.679 -1.196 22.160 1.00 94.69 354 PRO A CA 1
ATOM 2829 C C . PRO A 1 354 ? -14.472 -1.083 23.466 1.00 94.69 354 PRO A C 1
ATOM 2831 O O . PRO A 1 354 ? -15.037 -0.038 23.791 1.00 94.69 354 PRO A O 1
ATOM 2834 N N . THR A 1 355 ? -14.486 -2.155 24.255 1.00 95.38 355 THR A N 1
ATOM 2835 C CA . THR A 1 355 ? -14.987 -2.093 25.634 1.00 95.38 355 THR A CA 1
ATOM 2836 C C . THR A 1 355 ? -14.019 -1.311 26.527 1.00 95.38 355 THR A C 1
ATOM 2838 O O . THR A 1 355 ? -12.844 -1.114 26.193 1.00 95.38 355 THR A O 1
ATOM 2841 N N . GLN A 1 356 ? -14.476 -0.896 27.710 1.00 95.12 356 GLN A N 1
ATOM 2842 C CA . GLN A 1 356 ? -13.600 -0.271 28.706 1.00 95.12 356 GLN A CA 1
ATOM 2843 C C . GLN A 1 356 ? -12.436 -1.195 29.097 1.00 95.12 356 GLN A C 1
ATOM 2845 O O . GLN A 1 356 ? -11.301 -0.737 29.195 1.00 95.12 356 GLN A O 1
ATOM 2850 N N . ALA A 1 357 ? -12.692 -2.500 29.246 1.00 94.62 357 ALA A N 1
ATOM 2851 C CA . ALA A 1 357 ? -11.658 -3.486 29.556 1.00 94.62 357 ALA A CA 1
ATOM 2852 C C . ALA A 1 357 ? -10.588 -3.566 28.452 1.00 94.62 357 ALA A C 1
ATOM 2854 O O . ALA A 1 357 ? -9.396 -3.520 28.749 1.00 94.62 357 ALA A O 1
ATOM 2855 N N . GLN A 1 358 ? -11.002 -3.604 27.179 1.00 93.31 358 GLN A N 1
ATOM 2856 C CA . GLN A 1 358 ? -10.081 -3.593 26.035 1.00 93.31 358 GLN A CA 1
ATOM 2857 C C . GLN A 1 358 ? -9.261 -2.297 25.970 1.00 93.31 358 GLN A C 1
ATOM 2859 O O . GLN A 1 358 ? -8.056 -2.331 25.728 1.00 93.31 358 GLN A O 1
ATOM 2864 N N . SER A 1 359 ? -9.898 -1.156 26.237 1.00 94.19 359 SER A N 1
ATOM 2865 C CA . SER A 1 359 ? -9.237 0.155 26.246 1.00 94.19 359 SER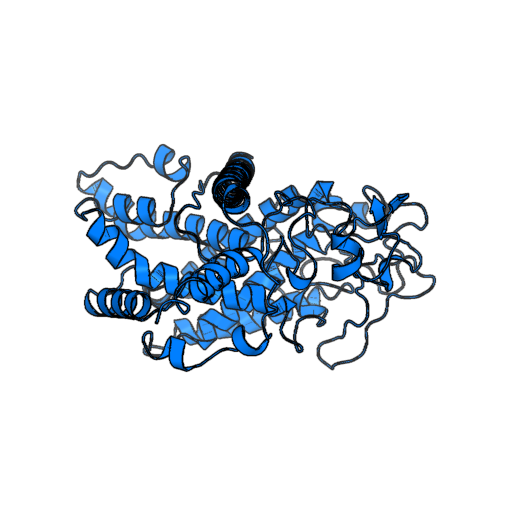 A CA 1
ATOM 2866 C C . SER A 1 359 ? -8.216 0.269 27.380 1.00 94.19 359 SER A C 1
ATOM 2868 O O . SER A 1 359 ? -7.095 0.738 27.177 1.00 94.19 359 SER A O 1
ATOM 2870 N N . GLN A 1 360 ? -8.556 -0.237 28.569 1.00 93.19 360 GLN A N 1
ATOM 2871 C CA . GLN A 1 360 ? -7.645 -0.266 29.709 1.00 93.19 360 GLN A CA 1
ATOM 2872 C C . GLN A 1 360 ? -6.460 -1.207 29.470 1.00 93.19 360 GLN A C 1
ATOM 2874 O O . GLN A 1 360 ? -5.331 -0.854 29.810 1.00 93.19 360 GLN A O 1
ATOM 2879 N N . ALA A 1 361 ? -6.691 -2.370 28.854 1.00 88.56 361 ALA A N 1
ATOM 2880 C CA . ALA A 1 361 ? -5.628 -3.298 28.477 1.00 88.56 361 ALA A CA 1
ATOM 2881 C C . ALA A 1 361 ? -4.638 -2.650 27.493 1.00 88.56 361 ALA A C 1
ATOM 2883 O O . ALA A 1 361 ? -3.431 -2.688 27.730 1.00 88.56 361 ALA A O 1
ATOM 2884 N N . ALA A 1 362 ? -5.141 -1.970 26.457 1.00 87.94 362 ALA A N 1
ATOM 2885 C CA . ALA A 1 362 ? -4.316 -1.208 25.519 1.00 87.94 362 ALA A CA 1
ATOM 2886 C C . ALA A 1 362 ? -3.509 -0.098 26.218 1.00 87.94 362 ALA A C 1
ATOM 2888 O O . ALA A 1 362 ? -2.304 0.029 26.003 1.00 87.94 362 ALA A O 1
ATOM 2889 N N . SER A 1 363 ? -4.146 0.668 27.111 1.00 88.31 363 SER A N 1
ATOM 2890 C CA . SER A 1 363 ? -3.469 1.695 27.916 1.00 88.31 363 SER A CA 1
ATOM 2891 C C . SER A 1 363 ? -2.353 1.094 28.775 1.00 88.31 363 SER A C 1
ATOM 2893 O O . SER A 1 363 ? -1.253 1.642 28.841 1.00 88.31 363 SER A O 1
ATOM 2895 N N . ASN A 1 364 ? -2.607 -0.044 29.424 1.00 86.50 364 ASN A N 1
ATOM 2896 C CA . ASN A 1 364 ? -1.611 -0.721 30.251 1.00 86.50 364 ASN A CA 1
ATOM 2897 C C . ASN A 1 364 ? -0.421 -1.211 29.416 1.00 86.50 364 ASN A C 1
ATOM 2899 O O . ASN A 1 364 ? 0.712 -1.022 29.847 1.00 86.50 364 ASN A O 1
ATOM 2903 N N . ALA A 1 365 ? -0.659 -1.747 28.213 1.00 79.88 365 ALA A N 1
ATOM 2904 C CA . ALA A 1 365 ? 0.405 -2.166 27.301 1.00 79.88 365 ALA A CA 1
ATOM 2905 C C . ALA A 1 365 ? 1.319 -0.992 26.898 1.00 79.88 365 ALA A C 1
ATOM 2907 O O . ALA A 1 365 ? 2.546 -1.101 26.931 1.00 79.88 365 ALA A O 1
ATOM 2908 N N . VAL A 1 366 ? 0.744 0.173 26.580 1.00 78.00 366 VAL A N 1
ATOM 2909 C CA . VAL A 1 366 ? 1.529 1.380 26.259 1.00 78.00 366 VAL A CA 1
ATOM 2910 C C . VAL A 1 366 ? 2.322 1.874 27.476 1.00 78.00 366 VAL A C 1
ATOM 2912 O O . VAL A 1 366 ? 3.498 2.242 27.352 1.00 78.00 366 VAL A O 1
ATOM 2915 N N . LYS A 1 367 ? 1.720 1.834 28.672 1.00 80.19 367 LYS A N 1
ATOM 2916 C CA . LYS A 1 367 ? 2.402 2.169 29.935 1.00 80.19 367 LYS A CA 1
ATOM 2917 C C . LYS A 1 367 ? 3.544 1.205 30.255 1.00 80.19 367 LYS A C 1
ATOM 2919 O O . LYS A 1 367 ? 4.573 1.654 30.749 1.00 80.19 367 LYS A O 1
ATOM 2924 N N . SER A 1 368 ? 3.410 -0.080 29.920 1.00 76.50 368 SER A N 1
ATOM 2925 C CA . SER A 1 368 ? 4.465 -1.088 30.095 1.00 76.50 368 SER A CA 1
ATOM 2926 C C . SER A 1 368 ? 5.556 -1.037 29.021 1.00 76.50 368 SER A C 1
ATOM 2928 O O . SER A 1 368 ? 6.399 -1.927 28.971 1.00 76.50 368 SER A O 1
ATOM 2930 N N . GLY A 1 369 ? 5.560 -0.012 28.164 1.00 71.69 369 GLY A N 1
ATOM 2931 C CA . GLY A 1 369 ? 6.630 0.222 27.198 1.00 71.69 369 GLY A CA 1
ATOM 2932 C C . GLY A 1 369 ? 6.308 -0.191 25.767 1.00 71.69 369 GLY A C 1
ATOM 2933 O O . GLY A 1 369 ? 7.181 -0.047 24.917 1.00 71.69 369 GLY A O 1
ATOM 2934 N N . HIS A 1 370 ? 5.082 -0.628 25.459 1.00 72.75 370 HIS A N 1
ATOM 2935 C CA . HIS A 1 370 ? 4.675 -0.788 24.065 1.00 72.75 370 HIS A CA 1
ATOM 2936 C C . HIS A 1 370 ? 4.684 0.584 23.367 1.00 72.75 370 HIS A C 1
ATOM 2938 O O . HIS A 1 370 ? 4.267 1.604 23.936 1.00 72.75 370 HIS A O 1
ATOM 2944 N N . ARG A 1 371 ? 5.216 0.629 22.145 1.00 71.94 371 ARG A N 1
ATOM 2945 C CA . ARG A 1 371 ? 5.398 1.856 21.362 1.00 71.94 371 ARG A CA 1
ATOM 2946 C C . ARG A 1 371 ? 4.844 1.653 19.962 1.00 71.94 371 ARG A C 1
ATOM 2948 O O . ARG A 1 371 ? 5.030 0.591 19.379 1.00 71.94 371 ARG A O 1
ATOM 2955 N N . PHE A 1 372 ? 4.217 2.701 19.434 1.00 68.94 372 PHE A N 1
ATOM 2956 C CA . PHE A 1 372 ? 3.848 2.771 18.026 1.00 68.94 372 PHE A CA 1
ATOM 2957 C C . PHE A 1 372 ? 5.104 2.746 17.160 1.00 68.94 372 PHE A C 1
ATOM 2959 O O . PHE A 1 372 ? 6.043 3.504 17.420 1.00 68.94 372 PHE A O 1
ATOM 2966 N N . ARG A 1 373 ? 5.120 1.883 16.144 1.00 74.50 373 ARG A N 1
ATOM 2967 C CA . ARG A 1 373 ? 6.238 1.780 15.200 1.00 74.50 373 ARG A CA 1
ATOM 2968 C C . ARG A 1 373 ? 6.093 2.787 14.063 1.00 74.50 373 ARG A C 1
ATOM 2970 O O . ARG A 1 373 ? 7.040 3.497 13.741 1.00 74.50 373 ARG A O 1
ATOM 2977 N N . PHE A 1 374 ? 4.899 2.877 13.487 1.00 72.88 374 PHE A N 1
ATOM 2978 C CA . PHE A 1 374 ? 4.614 3.682 12.299 1.00 72.88 374 PHE A CA 1
ATOM 2979 C C . PHE A 1 374 ? 3.414 4.616 12.465 1.00 72.88 374 PHE A C 1
ATOM 2981 O O . PHE A 1 374 ? 3.348 5.643 11.791 1.00 72.88 374 PHE A O 1
ATOM 2988 N N . PHE A 1 375 ? 2.460 4.278 13.332 1.00 79.12 375 PHE A N 1
ATOM 2989 C CA . PHE A 1 375 ? 1.263 5.075 13.557 1.00 79.12 375 PHE A CA 1
ATOM 2990 C C . PHE A 1 375 ? 1.600 6.459 14.115 1.00 79.12 375 PHE A C 1
ATOM 2992 O O . PHE A 1 375 ? 2.429 6.616 15.014 1.00 79.12 375 PHE A O 1
ATOM 2999 N N . THR A 1 376 ? 0.887 7.470 13.624 1.00 81.25 376 THR A N 1
ATOM 3000 C CA . THR A 1 376 ? 0.999 8.846 14.106 1.00 81.25 376 THR A CA 1
ATOM 3001 C C . THR A 1 376 ? -0.369 9.428 14.441 1.00 81.25 376 THR A C 1
ATOM 3003 O O . THR A 1 376 ? -1.293 9.382 13.637 1.00 81.25 376 THR A O 1
ATOM 3006 N N . SER A 1 377 ? -0.528 10.015 15.626 1.00 83.62 377 SER A N 1
ATOM 3007 C CA . SER A 1 377 ? -1.810 10.604 16.040 1.00 83.62 377 SER A CA 1
ATOM 3008 C C . SER A 1 377 ? -2.144 11.914 15.324 1.00 83.62 377 SER A C 1
ATOM 3010 O O . SER A 1 377 ? -3.298 12.328 15.336 1.00 83.62 377 SER A O 1
ATOM 3012 N N . SER A 1 378 ? -1.163 12.567 14.695 1.00 84.12 378 SER A N 1
ATOM 3013 C CA . SER A 1 378 ? -1.322 13.915 14.136 1.00 84.12 378 SER A CA 1
ATOM 3014 C C . SER A 1 378 ? -1.713 13.947 12.659 1.00 84.12 378 SER A C 1
ATOM 3016 O O . SER A 1 378 ? -1.964 15.032 12.128 1.00 84.12 378 SER A O 1
ATOM 3018 N N . LEU A 1 379 ? -1.733 12.798 11.971 1.00 85.25 379 LEU A N 1
ATOM 3019 C CA . LEU A 1 379 ? -2.130 12.747 10.566 1.00 85.25 379 LEU A CA 1
ATOM 3020 C C . LEU A 1 379 ? -3.625 13.046 10.449 1.00 85.25 379 LEU A C 1
ATOM 3022 O O . LEU A 1 379 ? -4.456 12.288 10.947 1.00 85.25 379 LEU A O 1
ATOM 3026 N N . SER A 1 380 ? -3.940 14.144 9.765 1.00 88.31 380 SER A N 1
ATOM 3027 C CA . SER A 1 380 ? -5.302 14.571 9.452 1.00 88.31 380 SER A CA 1
ATOM 3028 C C . SER A 1 380 ? -5.543 14.504 7.950 1.00 88.31 380 SER A C 1
ATOM 3030 O O . SER A 1 380 ? -4.706 14.931 7.152 1.00 88.31 380 SER A O 1
ATOM 3032 N N . VAL A 1 381 ? -6.682 13.934 7.555 1.00 88.00 381 VAL A N 1
ATOM 3033 C CA . VAL A 1 381 ? -7.008 13.688 6.145 1.00 88.00 381 VAL A CA 1
ATOM 3034 C C . VAL A 1 381 ? -8.475 14.017 5.892 1.00 88.00 381 VAL A C 1
ATOM 3036 O O . VAL A 1 381 ? -9.338 13.646 6.683 1.00 88.00 381 VAL A O 1
ATOM 3039 N N . SER A 1 382 ? -8.759 14.735 4.803 1.00 86.56 382 SER A N 1
ATOM 3040 C CA . SER A 1 382 ? -10.127 14.987 4.334 1.00 86.56 382 SER A CA 1
ATOM 3041 C C . SER A 1 382 ? -10.629 13.816 3.495 1.00 86.56 382 SER A C 1
ATOM 3043 O O . SER A 1 382 ? -9.838 13.019 2.985 1.00 86.56 382 SER A O 1
ATOM 3045 N N . THR A 1 383 ? -11.945 13.698 3.313 1.00 84.75 383 THR A N 1
ATOM 3046 C CA . THR A 1 383 ? -12.526 12.653 2.445 1.00 84.75 383 THR A CA 1
ATOM 3047 C C . THR A 1 383 ? -12.750 13.113 1.001 1.00 84.75 383 THR A C 1
ATOM 3049 O O . THR A 1 383 ? -13.009 12.289 0.118 1.00 84.75 383 THR A O 1
ATOM 3052 N N . THR A 1 384 ? -12.571 14.405 0.722 1.00 80.38 384 THR A N 1
ATOM 3053 C CA . THR A 1 384 ? -12.594 14.973 -0.630 1.00 80.38 384 THR A CA 1
ATOM 3054 C C . THR A 1 384 ? -11.574 14.285 -1.540 1.00 80.38 384 THR A C 1
ATOM 3056 O O . THR A 1 384 ? -10.481 13.909 -1.115 1.00 80.38 384 THR A O 1
ATOM 3059 N N . GLN A 1 385 ? -11.963 14.043 -2.794 1.00 68.19 385 GLN A N 1
ATOM 3060 C CA . GLN A 1 385 ? -11.121 13.383 -3.807 1.00 68.19 385 GLN A CA 1
ATOM 3061 C C . GLN A 1 385 ? -10.283 14.372 -4.633 1.00 68.19 385 GLN A C 1
ATOM 3063 O O . GLN A 1 385 ? -9.590 13.967 -5.563 1.00 68.19 385 GLN A O 1
ATOM 3068 N N . ASP A 1 386 ? -10.370 15.666 -4.335 1.00 65.25 386 ASP A N 1
ATOM 3069 C CA . ASP A 1 386 ? -9.636 16.704 -5.048 1.00 65.25 386 ASP A CA 1
ATOM 3070 C C . ASP A 1 386 ? -8.168 16.788 -4.587 1.00 65.25 386 ASP A C 1
ATOM 3072 O O . ASP A 1 386 ? -7.689 16.039 -3.729 1.00 65.25 386 ASP A O 1
ATOM 3076 N N . ASN A 1 387 ? -7.432 17.742 -5.159 1.00 63.53 387 ASN A N 1
ATOM 3077 C CA . ASN A 1 387 ? -6.024 17.973 -4.835 1.00 63.53 387 ASN A CA 1
ATOM 3078 C C . ASN A 1 387 ? -5.775 18.289 -3.345 1.00 63.53 387 ASN A C 1
ATOM 3080 O O . ASN A 1 387 ? -4.621 18.234 -2.915 1.00 63.53 387 ASN A O 1
ATOM 3084 N N . SER A 1 388 ? -6.818 18.567 -2.546 1.00 67.44 388 SER A N 1
ATOM 3085 C CA . SER A 1 388 ? -6.675 18.824 -1.111 1.00 67.44 388 SER A CA 1
ATOM 3086 C C . SER A 1 388 ? -6.078 17.634 -0.363 1.00 67.44 388 SER A C 1
ATOM 3088 O O . SER A 1 388 ? -5.305 17.854 0.564 1.00 67.44 388 SER A O 1
ATOM 3090 N N . LEU A 1 389 ? -6.327 16.389 -0.798 1.00 76.31 389 LEU A N 1
ATOM 3091 C CA . LEU A 1 389 ? -5.727 15.196 -0.190 1.00 76.31 389 LEU A CA 1
ATOM 3092 C C . LEU A 1 389 ? -4.193 15.270 -0.211 1.00 76.31 389 LEU A C 1
ATOM 3094 O O . LEU A 1 389 ? -3.539 15.118 0.822 1.00 76.31 389 LEU A O 1
ATOM 3098 N N . LEU A 1 390 ? -3.618 15.539 -1.387 1.00 75.06 390 LEU A N 1
ATOM 3099 C CA . LEU A 1 390 ? -2.169 15.639 -1.558 1.00 75.06 390 LEU A CA 1
ATOM 3100 C C . LEU A 1 390 ? -1.597 16.864 -0.854 1.00 75.06 390 LEU A C 1
ATOM 3102 O O . LEU A 1 390 ? -0.537 16.772 -0.233 1.00 75.06 390 LEU A O 1
ATOM 3106 N N . THR A 1 391 ? -2.296 17.998 -0.917 1.00 74.69 391 THR A N 1
ATOM 3107 C CA . THR A 1 391 ? -1.897 19.213 -0.204 1.00 74.69 391 THR A CA 1
ATOM 3108 C C . THR A 1 391 ? -1.856 18.977 1.305 1.00 74.69 391 THR A C 1
ATOM 3110 O O . THR A 1 391 ? -0.862 19.325 1.940 1.00 74.69 391 THR A O 1
ATOM 3113 N N . ASN A 1 392 ? -2.875 18.334 1.875 1.00 74.25 392 ASN A N 1
ATOM 3114 C CA . ASN A 1 392 ? -2.961 18.030 3.303 1.00 74.25 392 ASN A CA 1
ATOM 3115 C C . ASN A 1 392 ? -1.830 17.098 3.741 1.00 74.25 392 ASN A C 1
ATOM 3117 O O . ASN A 1 392 ? -1.122 17.405 4.700 1.00 74.25 392 ASN A O 1
ATOM 3121 N N . LEU A 1 393 ? -1.601 16.019 2.991 1.00 77.38 393 LEU A N 1
ATOM 3122 C CA . LEU A 1 393 ? -0.568 15.033 3.300 1.00 77.38 393 LEU A CA 1
ATOM 3123 C C . LEU A 1 393 ? 0.844 15.633 3.194 1.00 77.38 393 LEU A C 1
ATOM 3125 O O . LEU A 1 393 ? 1.651 15.493 4.111 1.00 77.38 393 LEU A O 1
ATOM 3129 N N . THR A 1 394 ? 1.109 16.410 2.140 1.00 75.12 394 THR A N 1
ATOM 3130 C CA . THR A 1 394 ? 2.397 17.103 1.951 1.00 75.12 394 THR A CA 1
ATOM 3131 C C . THR A 1 394 ? 2.631 18.162 3.030 1.00 75.12 394 THR A C 1
ATOM 3133 O O . THR A 1 394 ? 3.729 18.274 3.575 1.00 75.12 394 THR A O 1
ATOM 3136 N N . ASN A 1 395 ? 1.607 18.947 3.377 1.00 78.25 395 ASN A N 1
ATOM 3137 C CA . ASN A 1 395 ? 1.709 19.955 4.433 1.00 78.25 395 ASN A CA 1
ATOM 3138 C C . ASN A 1 395 ? 1.941 19.316 5.804 1.00 78.25 395 ASN A C 1
ATOM 3140 O O . ASN A 1 395 ? 2.724 19.839 6.599 1.00 78.25 395 ASN A O 1
ATOM 3144 N N . TRP A 1 396 ? 1.283 18.189 6.081 1.00 80.44 396 TRP A N 1
ATOM 3145 C CA . TRP A 1 396 ? 1.501 17.423 7.302 1.00 80.44 396 TRP A CA 1
ATOM 3146 C C . TRP A 1 396 ? 2.945 16.898 7.386 1.00 80.44 396 TRP A C 1
ATOM 3148 O O . TRP A 1 396 ? 3.602 17.125 8.405 1.00 80.44 396 TRP A O 1
ATOM 3158 N N . ILE A 1 397 ? 3.489 16.322 6.304 1.00 72.69 397 ILE A N 1
ATOM 3159 C CA . ILE A 1 397 ? 4.894 15.877 6.241 1.00 72.69 397 ILE A CA 1
ATOM 3160 C C . ILE A 1 397 ? 5.853 17.038 6.505 1.00 72.69 397 ILE A C 1
ATOM 3162 O O . ILE A 1 397 ? 6.732 16.932 7.362 1.00 72.69 397 ILE A O 1
ATOM 3166 N N . LYS A 1 398 ? 5.651 18.184 5.845 1.00 72.50 398 LYS A N 1
ATOM 3167 C CA . LYS A 1 398 ? 6.486 19.378 6.050 1.00 72.50 398 LYS A CA 1
ATOM 3168 C C . LYS A 1 398 ? 6.478 19.839 7.506 1.00 72.50 398 LYS A C 1
ATOM 3170 O O . LYS A 1 398 ? 7.535 20.133 8.064 1.00 72.50 398 LYS A O 1
ATOM 3175 N N . LYS A 1 399 ? 5.305 19.865 8.149 1.00 72.81 399 LYS A N 1
ATOM 3176 C CA . LYS A 1 399 ? 5.183 20.192 9.581 1.00 72.81 399 LYS A CA 1
ATOM 3177 C C . LYS A 1 399 ? 5.947 19.190 10.451 1.00 72.81 399 LYS A C 1
ATOM 3179 O O . LYS A 1 399 ? 6.704 19.612 11.324 1.00 72.81 399 LYS A O 1
ATOM 3184 N N . ARG A 1 400 ? 5.799 17.887 10.190 1.00 70.00 400 ARG A N 1
ATOM 3185 C CA . ARG A 1 400 ? 6.503 16.812 10.910 1.00 70.00 400 ARG A CA 1
ATOM 3186 C C . ARG A 1 400 ? 8.023 16.936 10.775 1.00 70.00 400 ARG A C 1
ATOM 3188 O O . ARG A 1 400 ? 8.724 16.901 11.783 1.00 70.00 400 ARG A O 1
ATOM 3195 N N . ILE A 1 401 ? 8.531 17.142 9.560 1.00 65.12 401 ILE A N 1
ATOM 3196 C CA . ILE A 1 401 ? 9.965 17.329 9.291 1.00 65.12 401 ILE A CA 1
ATOM 3197 C C . ILE A 1 401 ? 10.496 18.569 10.014 1.00 65.12 401 ILE A C 1
ATOM 3199 O O . ILE A 1 401 ? 11.544 18.501 10.654 1.00 65.12 401 ILE A O 1
ATOM 3203 N N . ASN A 1 402 ? 9.778 19.693 9.954 1.00 64.88 402 ASN A N 1
ATOM 3204 C CA . ASN A 1 402 ? 10.191 20.923 10.632 1.00 64.88 402 ASN A CA 1
ATOM 3205 C C . ASN A 1 402 ? 10.247 20.749 12.154 1.00 64.88 402 ASN A C 1
ATOM 3207 O O . ASN A 1 402 ? 11.186 21.228 12.787 1.00 64.88 402 ASN A O 1
ATOM 3211 N N . MET A 1 403 ? 9.293 20.018 12.736 1.00 64.06 403 MET A N 1
ATOM 3212 C CA . MET A 1 403 ? 9.300 19.684 14.161 1.00 64.06 403 MET A CA 1
ATOM 3213 C C . MET A 1 403 ? 10.524 18.837 14.538 1.00 64.06 403 MET A C 1
ATOM 3215 O O . MET A 1 403 ? 11.215 19.158 15.501 1.00 64.06 403 MET A O 1
ATOM 3219 N N . ILE A 1 404 ? 10.835 17.796 13.758 1.00 58.28 404 ILE A N 1
ATOM 3220 C CA . ILE A 1 404 ? 12.016 16.945 13.984 1.00 58.28 404 ILE A CA 1
ATOM 3221 C C . ILE A 1 404 ? 13.304 17.768 13.865 1.00 58.28 404 ILE A C 1
ATOM 3223 O O . ILE A 1 404 ? 14.162 17.691 14.742 1.00 58.28 404 ILE A O 1
ATOM 3227 N N . LYS A 1 405 ? 13.423 18.611 12.831 1.00 56.72 405 LYS A N 1
ATOM 3228 C CA . LYS A 1 405 ? 14.571 19.514 12.651 1.00 56.72 405 LYS A CA 1
ATOM 3229 C C . LYS A 1 405 ? 14.739 20.463 13.836 1.00 56.72 405 LYS A C 1
ATOM 3231 O O . LYS A 1 405 ? 15.862 20.648 14.297 1.00 56.72 405 LYS A O 1
ATOM 3236 N N . ALA A 1 406 ? 13.650 21.022 14.364 1.00 56.53 406 ALA A N 1
ATOM 3237 C CA . ALA A 1 406 ? 13.696 21.881 15.544 1.00 56.53 406 ALA A CA 1
ATOM 3238 C C . ALA A 1 406 ? 14.212 21.124 16.781 1.00 56.53 406 ALA A C 1
ATOM 3240 O O . ALA A 1 406 ? 15.118 21.610 17.458 1.00 56.53 406 ALA A O 1
ATOM 3241 N N . ILE A 1 407 ? 13.717 19.905 17.022 1.00 55.94 407 ILE A N 1
ATOM 3242 C CA . ILE A 1 407 ? 14.166 19.042 18.128 1.00 55.94 407 ILE A CA 1
ATOM 3243 C C . ILE A 1 407 ? 15.656 18.694 17.991 1.00 55.94 407 ILE A C 1
ATOM 3245 O O . ILE A 1 407 ? 16.416 18.863 18.944 1.00 55.94 407 ILE A O 1
ATOM 3249 N N . LEU A 1 408 ? 16.088 18.263 16.802 1.00 45.88 408 LEU A N 1
ATOM 3250 C CA . LEU A 1 408 ? 17.479 17.894 16.533 1.00 45.88 408 LEU A CA 1
ATOM 3251 C C . LEU A 1 408 ? 18.416 19.101 16.634 1.00 45.88 408 LEU A C 1
ATOM 3253 O O . LEU A 1 408 ? 19.453 19.013 17.283 1.00 45.88 408 LEU A O 1
ATOM 3257 N N . SER A 1 409 ? 18.044 20.253 16.069 1.00 46.62 409 SER A N 1
ATOM 3258 C CA . SER A 1 409 ? 18.845 21.484 16.156 1.00 46.62 409 SER A CA 1
ATOM 3259 C C . SER A 1 409 ? 19.052 21.952 17.605 1.00 46.62 409 SER A C 1
ATOM 3261 O O . SER A 1 409 ? 20.157 22.359 17.964 1.00 46.62 409 SER A O 1
ATOM 3263 N N . GLY A 1 410 ? 18.037 21.799 18.465 1.00 41.78 410 GLY A N 1
ATOM 3264 C CA . GLY A 1 410 ? 18.131 22.086 19.899 1.00 41.78 410 GLY A CA 1
ATOM 3265 C C . GLY A 1 410 ? 18.928 21.056 20.710 1.00 41.78 410 GLY A C 1
ATOM 3266 O O . GLY A 1 410 ? 19.316 21.354 21.844 1.00 41.78 410 GLY A O 1
ATOM 3267 N N . TRP A 1 411 ? 19.166 19.865 20.151 1.00 42.84 411 TRP A N 1
ATOM 3268 C CA . TRP A 1 411 ? 19.939 18.778 20.756 1.00 42.84 411 TRP A CA 1
ATOM 3269 C C . TRP A 1 411 ? 21.416 18.808 20.326 1.00 42.84 411 TRP A C 1
ATOM 3271 O O . TRP A 1 411 ? 22.305 18.767 21.176 1.00 42.84 411 TRP A O 1
ATOM 3281 N N . PHE A 1 412 ? 21.698 18.997 19.032 1.00 35.75 412 PHE A N 1
ATOM 3282 C CA . PHE A 1 412 ? 23.062 19.135 18.498 1.00 35.75 412 PHE A CA 1
ATOM 3283 C C . PHE A 1 412 ? 23.773 20.403 18.986 1.00 35.75 412 PHE A C 1
ATOM 3285 O O . PHE A 1 412 ? 24.999 20.424 19.081 1.00 35.75 412 PHE A O 1
ATOM 3292 N N . SER A 1 413 ? 23.028 21.443 19.375 1.00 42.44 413 SER A N 1
ATOM 3293 C CA . SER A 1 413 ? 23.614 22.593 20.070 1.00 42.44 413 SER A CA 1
ATOM 3294 C C . SER A 1 413 ? 24.115 22.250 21.482 1.00 42.44 413 SER A C 1
ATOM 3296 O O . SER A 1 413 ? 24.867 23.033 22.057 1.00 42.44 413 SER A O 1
ATOM 3298 N N . ARG A 1 414 ? 23.702 21.108 22.059 1.00 41.94 414 ARG A N 1
ATOM 3299 C CA . ARG A 1 414 ? 24.013 20.715 23.442 1.00 41.94 414 ARG A CA 1
ATOM 3300 C C . ARG A 1 414 ? 25.021 19.578 23.550 1.00 41.94 414 ARG A C 1
ATOM 3302 O O . ARG A 1 414 ? 25.747 19.558 24.541 1.00 41.94 414 ARG A O 1
ATOM 3309 N N . HIS A 1 415 ? 25.103 18.649 22.597 1.00 39.25 415 HIS A N 1
ATOM 3310 C CA . HIS A 1 415 ? 25.956 17.456 22.722 1.00 39.25 415 HIS A CA 1
ATOM 3311 C C . HIS A 1 415 ? 26.813 17.232 21.462 1.00 39.25 415 HIS A C 1
ATOM 3313 O O . HIS A 1 415 ? 26.328 16.785 20.426 1.00 39.25 415 HIS A O 1
ATOM 3319 N N . LYS A 1 416 ? 28.113 17.556 21.561 1.00 35.03 416 LYS A N 1
ATOM 3320 C CA . LYS A 1 416 ? 29.157 17.201 20.584 1.00 35.03 416 LYS A CA 1
ATOM 3321 C C . LYS A 1 416 ? 29.812 15.894 21.045 1.00 35.03 416 LYS A C 1
ATOM 3323 O O . LYS A 1 416 ? 30.343 15.871 22.148 1.00 35.03 416 LYS A O 1
ATOM 3328 N N . ASN A 1 417 ? 29.815 14.875 20.189 1.00 36.91 417 ASN A N 1
ATOM 3329 C CA . ASN A 1 417 ? 30.342 13.508 20.370 1.00 36.91 417 ASN A CA 1
ATOM 3330 C C . ASN A 1 417 ? 29.336 12.490 20.918 1.00 36.91 417 ASN A C 1
ATOM 3332 O O . ASN A 1 417 ? 29.084 12.415 22.119 1.00 36.91 417 ASN A O 1
ATOM 3336 N N . SER A 1 418 ? 28.829 11.629 20.037 1.00 30.92 418 SER A N 1
ATOM 3337 C CA . SER A 1 418 ? 28.396 10.274 20.398 1.00 30.92 418 SER A CA 1
ATOM 3338 C C . SER A 1 418 ? 28.429 9.378 19.164 1.00 30.92 418 SER A C 1
ATOM 3340 O O . SER A 1 418 ? 27.964 9.780 18.097 1.00 30.92 418 SER A O 1
ATOM 3342 N N . ASP A 1 419 ? 28.973 8.177 19.335 1.00 28.75 419 ASP A N 1
ATOM 3343 C CA . ASP A 1 419 ? 28.985 7.096 18.354 1.00 28.75 419 ASP A CA 1
ATOM 3344 C C . ASP A 1 419 ? 27.569 6.616 17.995 1.00 28.75 419 ASP A C 1
ATOM 3346 O O . ASP A 1 419 ? 26.665 6.605 18.832 1.00 28.75 419 ASP A O 1
ATOM 3350 N N . VAL A 1 420 ? 27.392 6.209 16.735 1.00 27.66 420 VAL A N 1
ATOM 3351 C CA . VAL A 1 420 ? 26.110 5.801 16.136 1.00 27.66 420 VAL A CA 1
ATOM 3352 C C . VAL A 1 420 ? 25.870 4.298 16.357 1.00 27.66 420 VAL A C 1
ATOM 3354 O O . VAL A 1 420 ? 26.626 3.490 15.813 1.00 27.66 420 VAL A O 1
ATOM 3357 N N . PRO A 1 421 ? 24.818 3.875 17.084 1.00 27.80 421 PRO A N 1
ATOM 3358 C CA . PRO A 1 421 ? 24.459 2.463 17.202 1.00 27.80 421 PRO A CA 1
ATOM 3359 C C . PRO A 1 421 ? 23.670 1.974 15.978 1.00 27.80 421 PRO A C 1
ATOM 3361 O O . PRO A 1 421 ? 22.865 2.706 15.403 1.00 27.80 421 PRO A O 1
ATOM 3364 N N . THR A 1 422 ? 23.857 0.706 15.613 1.00 26.92 422 THR A N 1
ATOM 3365 C CA . THR A 1 422 ? 23.086 0.000 14.576 1.00 26.92 422 THR A CA 1
ATOM 3366 C C . THR A 1 422 ? 22.079 -0.955 15.223 1.00 26.92 422 THR A C 1
ATOM 3368 O O . THR A 1 422 ? 22.370 -1.557 16.253 1.00 26.92 422 THR A O 1
ATOM 3371 N N . TYR A 1 423 ? 20.886 -1.064 14.634 1.00 29.94 423 TYR A N 1
ATOM 3372 C CA . TYR A 1 423 ? 19.816 -1.979 15.054 1.00 29.94 423 TYR A CA 1
ATOM 3373 C C . TYR A 1 423 ? 19.914 -3.330 14.322 1.00 29.94 423 TYR A C 1
ATOM 3375 O O . TYR A 1 423 ? 20.287 -3.364 13.146 1.00 29.94 423 TYR A O 1
ATOM 3383 N N . ASP A 1 424 ? 19.538 -4.426 14.995 1.00 31.38 424 ASP A N 1
ATOM 3384 C CA . ASP A 1 424 ? 19.426 -5.779 14.424 1.00 31.38 424 ASP A CA 1
ATOM 3385 C C . ASP A 1 424 ? 18.014 -5.979 13.828 1.00 31.38 424 ASP A C 1
ATOM 3387 O O . ASP A 1 424 ? 17.001 -5.648 14.442 1.00 31.38 424 ASP A O 1
ATOM 3391 N N . ILE A 1 425 ? 17.930 -6.562 12.628 1.00 30.92 425 ILE A N 1
ATOM 3392 C CA . ILE A 1 425 ? 16.678 -6.930 11.935 1.00 30.92 425 ILE A CA 1
ATOM 3393 C C . ILE A 1 425 ? 15.765 -7.804 12.819 1.00 30.92 425 ILE A C 1
ATOM 3395 O O . ILE A 1 425 ? 14.549 -7.828 12.621 1.00 30.92 425 ILE A O 1
ATOM 3399 N N . LYS A 1 426 ? 16.320 -8.489 13.827 1.00 32.56 426 LYS A N 1
ATOM 3400 C CA . LYS A 1 426 ? 15.562 -9.272 14.816 1.00 32.56 426 LYS A CA 1
ATOM 3401 C C . LYS A 1 426 ? 14.577 -8.447 15.652 1.00 32.56 426 LYS A C 1
ATOM 3403 O O . LYS A 1 426 ? 13.583 -9.020 16.086 1.00 32.56 426 LYS A O 1
ATOM 3408 N N . ASP A 1 427 ? 14.768 -7.134 15.789 1.00 34.53 427 ASP A N 1
ATOM 3409 C CA . ASP A 1 427 ? 13.846 -6.248 16.526 1.00 34.53 427 ASP A CA 1
ATOM 3410 C C . ASP A 1 427 ? 12.588 -5.878 15.709 1.00 34.53 427 ASP A C 1
ATOM 3412 O O . ASP A 1 427 ? 11.551 -5.488 16.252 1.00 34.53 427 ASP A O 1
ATOM 3416 N N . LEU A 1 428 ? 12.644 -6.062 14.384 1.00 35.69 428 LEU A N 1
ATOM 3417 C CA . LEU A 1 428 ? 11.472 -6.062 13.498 1.00 35.69 428 LEU A CA 1
ATOM 3418 C C . LEU A 1 428 ? 10.791 -7.438 13.449 1.00 35.69 428 LEU A C 1
ATOM 3420 O O . LEU A 1 428 ? 9.686 -7.563 12.917 1.00 35.69 428 LEU A O 1
ATOM 3424 N N . GLY A 1 429 ? 11.441 -8.456 14.021 1.00 32.03 429 GLY A N 1
ATOM 3425 C CA . GLY A 1 429 ? 10.906 -9.791 14.207 1.00 32.03 429 GLY A CA 1
ATOM 3426 C C . GLY A 1 429 ? 9.654 -9.760 15.074 1.00 32.03 429 GLY A C 1
ATOM 3427 O O . GLY A 1 429 ? 9.593 -9.133 16.128 1.00 32.03 429 GLY A O 1
ATOM 3428 N N . TYR A 1 430 ? 8.625 -10.433 14.584 1.00 39.50 430 TYR A N 1
ATOM 3429 C CA . TYR A 1 430 ? 7.347 -10.603 15.249 1.00 39.50 430 TYR A CA 1
ATOM 3430 C C . TYR A 1 430 ? 7.524 -11.369 16.576 1.00 39.50 430 TYR A C 1
ATOM 3432 O O . TYR A 1 430 ? 7.718 -12.586 16.548 1.00 39.50 430 TYR A O 1
ATOM 3440 N N . ASP A 1 431 ? 7.437 -10.701 17.735 1.00 37.19 431 ASP A N 1
ATOM 3441 C CA . ASP A 1 431 ? 7.238 -11.404 19.007 1.00 37.19 431 ASP A CA 1
ATOM 3442 C C . ASP A 1 431 ? 5.734 -11.592 19.246 1.00 37.19 431 ASP A C 1
ATOM 3444 O O . ASP A 1 431 ? 4.985 -10.662 19.538 1.00 37.19 431 ASP A O 1
ATOM 3448 N N . SER A 1 432 ? 5.290 -12.846 19.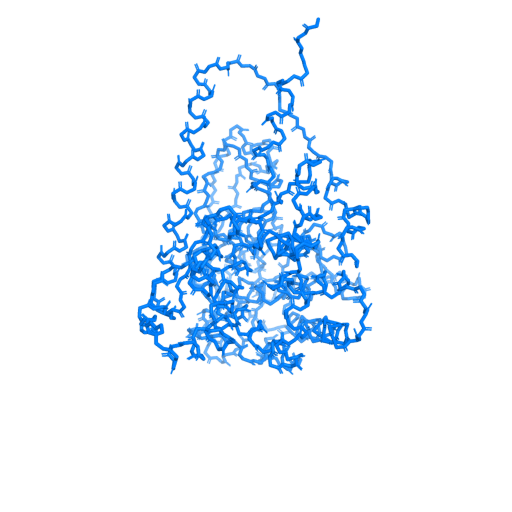159 1.00 35.06 432 SER A N 1
ATOM 3449 C CA . SER A 1 432 ? 3.933 -13.286 19.508 1.00 35.06 432 SER A CA 1
ATOM 3450 C C . SER A 1 432 ? 3.452 -12.840 20.903 1.00 35.06 432 SER A C 1
ATOM 3452 O O . SER A 1 432 ? 2.252 -12.900 21.187 1.00 35.06 432 SER A O 1
ATOM 3454 N N . LYS A 1 433 ? 4.359 -12.406 21.792 1.00 35.41 433 LYS A N 1
ATOM 3455 C CA . LYS A 1 433 ? 4.027 -11.848 23.109 1.00 35.41 433 LYS A CA 1
ATOM 3456 C C . LYS A 1 433 ? 3.365 -10.468 23.037 1.00 35.41 433 LYS A C 1
ATOM 3458 O O . LYS A 1 433 ? 2.513 -10.210 23.885 1.00 35.41 433 LYS A O 1
ATOM 3463 N N . ASP A 1 434 ? 3.655 -9.649 22.022 1.00 36.62 434 ASP A N 1
ATOM 3464 C CA . ASP A 1 434 ? 3.056 -8.310 21.853 1.00 36.62 434 ASP A CA 1
ATOM 3465 C C . ASP A 1 434 ? 1.541 -8.372 21.582 1.00 36.62 434 ASP A C 1
ATOM 3467 O O . ASP A 1 434 ? 0.803 -7.433 21.878 1.00 36.62 434 ASP A O 1
ATOM 3471 N N . MET A 1 435 ? 1.052 -9.511 21.079 1.00 38.00 435 MET A N 1
ATOM 3472 C CA . MET A 1 435 ? -0.355 -9.716 20.723 1.00 38.00 435 MET A CA 1
ATOM 3473 C C . MET A 1 435 ? -1.183 -10.485 21.755 1.00 38.00 435 MET A C 1
ATOM 3475 O O . MET A 1 435 ? -2.401 -10.568 21.605 1.00 38.00 435 MET A O 1
ATOM 3479 N N . LYS A 1 436 ? -0.583 -11.001 22.840 1.00 39.81 436 LYS A N 1
ATOM 3480 C CA . LYS A 1 436 ? -1.343 -11.713 23.891 1.00 39.81 436 LYS A CA 1
ATOM 3481 C C . LYS A 1 436 ? -2.444 -10.853 24.523 1.00 39.81 436 LYS A C 1
ATOM 3483 O O . LYS A 1 436 ? -3.414 -11.404 25.029 1.00 39.81 436 LYS A O 1
ATOM 3488 N N . TYR A 1 437 ? -2.308 -9.530 24.460 1.00 36.25 437 TYR A N 1
ATOM 3489 C CA . TYR A 1 437 ? -3.256 -8.566 25.022 1.00 36.25 437 TYR A CA 1
ATOM 3490 C C . TYR A 1 437 ? -4.450 -8.240 24.108 1.00 36.25 437 TYR A C 1
ATOM 3492 O O . TYR A 1 437 ? -5.379 -7.574 24.556 1.00 36.25 437 TYR A O 1
ATOM 3500 N N . PHE A 1 438 ? -4.438 -8.696 22.847 1.00 39.00 438 PHE A N 1
ATOM 3501 C CA . PHE A 1 438 ? -5.465 -8.395 21.835 1.00 39.00 438 PHE A CA 1
ATOM 3502 C C . PHE A 1 438 ? -6.212 -9.638 21.325 1.00 39.00 438 PHE A C 1
ATOM 3504 O O . PHE A 1 438 ? -6.856 -9.562 20.272 1.00 39.00 438 PHE A O 1
ATOM 3511 N N . ARG A 1 439 ? -6.087 -10.760 22.046 1.00 36.75 439 ARG A N 1
ATOM 3512 C CA . ARG A 1 439 ? -6.806 -12.015 21.792 1.00 36.75 439 ARG A CA 1
ATOM 3513 C C . ARG A 1 439 ? -8.262 -11.945 22.225 1.00 36.75 439 ARG A C 1
ATOM 3515 O O . ARG A 1 439 ? -8.532 -11.310 23.270 1.00 36.75 439 ARG A O 1
#

Foldseek 3Di:
DDDPVVVVVQVVPPLQQQAFFLGGPLQDDDPPPPFLFAHLLNLLQQLVVLLLLVLLVVPAQVVCCVVPDDDPPVCSQFWWDFQLRSQCNRCVVDDSVRSCLLCLLLLVLSLLLSLLQSCLCVPPLRVQACLLQVAPVCQLSVLVLLLVLLVVLQVQLQDPPHDCNSNSSSNSSNLNSLLSLLFFKCCVVLVDQAAQPCRNPHSDSDAAADLLAAFFALPQKDKDWAADDPVSCVRLVDPRQIFIQRQGGTDPVCSVVVHMAGAHFPQHAYNVRHGDDRDAPRNHFHCAASRGPNQPGPSHGHRGCRGLDRRGGNNSVCSLSSSLNSSVSSNVVLNVSCVSNDSVSSCLSSVNRPDSLLSVLSVVLVVVPDDRSHRDRPQIARNDSDCVRSVSSSVSSVVVVVVVVVVVVVVVVPDDDDDDDDDDCCVSPDDPVSCPSSD